Protein AF-A0A163BUA6-F1 (afdb_monomer)

Sequence (433 aa):
MSWDLNLCMDWGGKVLVPFHYFVQPRSPLSPAPSCQPFPFLNLPIDLQLIIYEHCDAPTLFHLMHTCLRTRSPAAKLFWTNDSIDYWYHCHDSGLFDFGNRDCVVVKHCLEFAQRITRIDVDLTRLEMHFGGDDEPPLFREQASTVRKAQDFWSKVEKAFPAVKRMVLAGCLPRRELPPPPGEFDQDYATIETVVNCAPSHVVVWIAFNNRRIFDRQHCALWQVSSGSEPRWQLLDENWAPTRVLPPVRKFSASPLGDLLTFTRQNLYLMLETRGLDQLKMETYARYAVDGVIRCPRLDCDATFPKRDQWEQHLQNSSHWRLGSKFGYEGEHMMELLYFKHTPETVKAAIEARKQRIDAGYRQTRKLQRRVGCGWNEEGSEQRRLFEEQYFAQLKEENFAAPGEFFMEPGSYNAWLDLLYMYFDPTHIYYAGE

Radius of gyration: 24.22 Å; Cα contacts (8 Å, |Δi|>4): 574; chains: 1; bounding box: 64×64×69 Å

Structure (mmCIF, N/CA/C/O backbone):
data_AF-A0A163BUA6-F1
#
_entry.id   AF-A0A163BUA6-F1
#
loop_
_atom_site.group_PDB
_atom_site.id
_atom_site.type_symbol
_atom_site.label_atom_id
_atom_site.label_alt_id
_atom_site.label_comp_id
_atom_site.label_asym_id
_atom_site.label_entity_id
_atom_site.label_seq_id
_atom_site.pdbx_PDB_ins_code
_atom_site.Cartn_x
_atom_site.Cartn_y
_atom_site.Cartn_z
_atom_site.occupancy
_atom_site.B_iso_or_equiv
_atom_site.auth_seq_id
_atom_site.auth_comp_id
_atom_site.auth_asym_id
_atom_site.auth_atom_id
_atom_site.pdbx_PDB_model_num
ATOM 1 N N . MET A 1 1 ? 10.572 -10.481 -12.263 1.00 56.44 1 MET A N 1
ATOM 2 C CA . MET A 1 1 ? 9.916 -9.262 -11.741 1.00 56.44 1 MET A CA 1
ATOM 3 C C . MET A 1 1 ? 9.216 -8.538 -12.888 1.00 56.44 1 MET A C 1
ATOM 5 O O . MET A 1 1 ? 9.801 -8.436 -13.961 1.00 56.44 1 MET A O 1
ATOM 9 N N . SER A 1 2 ? 7.974 -8.082 -12.694 1.00 65.38 2 SER A N 1
ATOM 10 C CA . SER A 1 2 ? 7.260 -7.270 -13.693 1.00 65.38 2 SER A CA 1
ATOM 11 C C . SER A 1 2 ? 7.936 -5.901 -13.842 1.00 65.38 2 SER A C 1
ATOM 13 O O . SER A 1 2 ? 8.162 -5.217 -12.845 1.00 65.38 2 SER A O 1
ATOM 15 N N . TRP A 1 3 ? 8.283 -5.508 -15.070 1.00 77.06 3 TRP A N 1
ATOM 16 C CA . TRP A 1 3 ? 8.847 -4.187 -15.369 1.00 77.06 3 TRP A CA 1
ATOM 17 C C . TRP A 1 3 ? 7.716 -3.165 -15.520 1.00 77.06 3 TRP A C 1
ATOM 19 O O . TRP A 1 3 ? 7.333 -2.801 -16.632 1.00 77.06 3 TRP A O 1
ATOM 29 N N . ASP A 1 4 ? 7.155 -2.736 -14.394 1.00 83.44 4 ASP A N 1
ATOM 30 C CA . ASP A 1 4 ? 6.169 -1.659 -14.356 1.00 83.44 4 ASP A CA 1
ATOM 31 C C . ASP A 1 4 ? 6.863 -0.329 -14.031 1.00 83.44 4 ASP A C 1
ATOM 33 O O . ASP A 1 4 ? 7.514 -0.179 -12.999 1.00 83.44 4 ASP A O 1
ATOM 37 N N . LEU A 1 5 ? 6.722 0.668 -14.905 1.00 80.25 5 LEU A N 1
ATOM 38 C CA . LEU A 1 5 ? 7.284 2.001 -14.670 1.00 80.25 5 LEU A CA 1
ATOM 39 C C . LEU A 1 5 ? 6.618 2.722 -13.488 1.00 80.25 5 LEU A C 1
ATOM 41 O O . LEU A 1 5 ? 7.216 3.648 -12.942 1.00 80.25 5 LEU A O 1
ATOM 45 N N . ASN A 1 6 ? 5.433 2.281 -13.059 1.00 84.75 6 ASN A N 1
ATOM 46 C CA . ASN A 1 6 ? 4.688 2.810 -11.916 1.00 84.75 6 ASN A CA 1
ATOM 47 C C . ASN A 1 6 ? 4.854 1.974 -10.633 1.00 84.75 6 ASN A C 1
ATOM 49 O O . ASN A 1 6 ? 4.127 2.169 -9.662 1.00 84.75 6 ASN A O 1
ATOM 53 N N . LEU A 1 7 ? 5.831 1.066 -10.614 1.00 87.19 7 LEU A N 1
ATOM 54 C CA . LEU A 1 7 ? 6.143 0.181 -9.495 1.00 87.19 7 LEU A CA 1
ATOM 55 C C . LEU A 1 7 ? 6.410 0.942 -8.194 1.00 87.19 7 LEU A C 1
ATOM 57 O O . LEU A 1 7 ? 7.361 1.716 -8.160 1.00 87.19 7 LEU A O 1
ATOM 61 N N . CYS A 1 8 ? 5.654 0.705 -7.124 1.00 93.25 8 CYS A N 1
ATOM 62 C CA . CYS A 1 8 ? 6.015 1.133 -5.767 1.00 93.25 8 CYS A CA 1
ATOM 63 C C . CYS A 1 8 ? 6.482 -0.068 -4.943 1.00 93.25 8 CYS A C 1
ATOM 65 O O . CYS A 1 8 ? 6.072 -1.199 -5.210 1.00 93.25 8 CYS A O 1
ATOM 67 N N . MET A 1 9 ? 7.323 0.172 -3.934 1.00 91.56 9 MET A N 1
ATOM 68 C CA . MET A 1 9 ? 7.799 -0.887 -3.040 1.00 91.56 9 MET A CA 1
ATOM 69 C C . MET A 1 9 ? 7.860 -0.461 -1.584 1.00 91.56 9 MET A C 1
ATOM 71 O O . MET A 1 9 ? 8.293 0.649 -1.279 1.00 91.56 9 MET A O 1
ATOM 75 N N . ASP A 1 10 ? 7.479 -1.365 -0.685 1.00 89.69 10 ASP A N 1
ATOM 76 C CA . ASP A 1 10 ? 7.649 -1.178 0.757 1.00 89.69 10 ASP A CA 1
ATOM 77 C C . ASP A 1 10 ? 9.091 -1.449 1.232 1.00 89.69 10 ASP A C 1
ATOM 79 O O . ASP A 1 10 ? 10.017 -1.660 0.446 1.00 89.69 10 ASP A O 1
ATOM 83 N N . TRP A 1 11 ? 9.324 -1.384 2.546 1.00 83.06 11 TRP A N 1
ATOM 84 C CA . TRP A 1 11 ? 10.633 -1.692 3.157 1.00 83.06 11 TRP A CA 1
ATOM 85 C C . TRP A 1 11 ? 11.020 -3.166 3.008 1.00 83.06 11 TRP A C 1
ATOM 87 O O . TRP A 1 11 ? 12.203 -3.511 2.946 1.00 83.06 11 TRP A O 1
ATOM 97 N N . GLY A 1 12 ? 10.010 -4.022 2.904 1.00 82.88 12 GLY A N 1
ATOM 98 C CA . GLY A 1 12 ? 10.127 -5.433 2.604 1.00 82.88 12 GLY A CA 1
ATOM 99 C C . GLY A 1 12 ? 10.311 -5.732 1.118 1.00 82.88 12 GLY A C 1
ATOM 100 O O . GLY A 1 12 ? 10.363 -6.901 0.788 1.00 82.88 12 GLY A O 1
ATOM 101 N N . GLY A 1 13 ? 10.438 -4.759 0.210 1.00 85.69 13 GLY A N 1
ATOM 102 C CA . GLY A 1 13 ? 10.537 -5.029 -1.232 1.00 85.69 13 GLY A CA 1
ATOM 103 C C . GLY A 1 13 ? 9.269 -5.637 -1.855 1.00 85.69 13 GLY A C 1
ATOM 104 O O . GLY A 1 13 ? 9.321 -6.132 -2.984 1.00 85.69 13 GLY A O 1
ATOM 105 N N . LYS A 1 14 ? 8.131 -5.614 -1.149 1.00 89.00 14 LYS A N 1
ATOM 106 C CA . LYS A 1 14 ? 6.838 -6.040 -1.687 1.00 89.00 14 LYS A CA 1
ATOM 107 C C . LYS A 1 14 ? 6.351 -5.009 -2.689 1.00 89.00 14 LYS A C 1
ATOM 109 O O . LYS A 1 14 ? 6.399 -3.804 -2.441 1.00 89.00 14 LYS A O 1
ATOM 114 N N . VAL A 1 15 ? 5.851 -5.500 -3.817 1.00 91.56 15 VAL A N 1
ATOM 115 C CA . VAL A 1 15 ? 5.275 -4.658 -4.863 1.00 91.56 15 VAL A CA 1
ATOM 116 C C . VAL A 1 15 ? 3.937 -4.107 -4.396 1.00 91.56 15 VAL A C 1
ATOM 118 O O . VAL A 1 15 ? 3.044 -4.868 -4.028 1.00 91.56 15 VAL A O 1
ATOM 121 N N . LEU A 1 16 ? 3.804 -2.786 -4.454 1.00 93.75 16 LEU A N 1
ATOM 122 C CA . LEU A 1 16 ? 2.584 -2.048 -4.167 1.00 93.75 16 LEU A CA 1
ATOM 123 C C . LEU A 1 16 ? 2.176 -1.243 -5.404 1.00 93.75 16 LEU A C 1
ATOM 125 O O . LEU A 1 16 ? 3.020 -0.695 -6.115 1.00 93.75 16 LEU A O 1
ATOM 129 N N . VAL A 1 17 ? 0.872 -1.132 -5.638 1.00 94.06 17 VAL A N 1
ATOM 130 C CA . VAL A 1 17 ? 0.296 -0.373 -6.749 1.00 94.06 17 VAL A CA 1
ATOM 131 C C . VAL A 1 17 ? -0.645 0.690 -6.185 1.00 94.06 17 VAL A C 1
ATOM 133 O O . VAL A 1 17 ? -1.724 0.359 -5.691 1.00 94.06 17 VAL A O 1
ATOM 136 N N . PRO A 1 18 ? -0.282 1.982 -6.231 1.00 94.50 18 PRO A N 1
ATOM 137 C CA . PRO A 1 18 ? -1.218 3.067 -5.965 1.00 94.50 18 PRO A CA 1
ATOM 138 C C . PRO A 1 18 ? -2.519 2.906 -6.756 1.00 94.50 18 PRO A C 1
ATOM 140 O O . PRO A 1 18 ? -2.476 2.674 -7.963 1.00 94.50 18 PRO A O 1
ATOM 143 N N . PHE A 1 19 ? -3.677 3.080 -6.107 1.00 94.88 19 PHE A N 1
ATOM 144 C CA . PHE A 1 19 ? -4.977 2.858 -6.756 1.00 94.88 19 PHE A CA 1
ATOM 145 C C . PHE A 1 19 ? -5.135 3.591 -8.094 1.00 94.88 19 PHE A C 1
ATOM 147 O O . PHE A 1 19 ? -5.695 3.041 -9.033 1.00 94.88 19 PHE A O 1
ATOM 154 N N . HIS A 1 20 ? -4.619 4.818 -8.202 1.00 93.94 20 HIS A N 1
ATOM 155 C CA . HIS A 1 20 ? -4.719 5.607 -9.429 1.00 93.94 20 HIS A CA 1
ATOM 156 C C . HIS A 1 20 ? -3.946 4.999 -10.610 1.00 93.94 20 HIS A C 1
ATOM 158 O O . HIS A 1 20 ? -4.375 5.190 -11.740 1.00 93.94 20 HIS A O 1
ATOM 164 N N . TYR A 1 21 ? -2.861 4.254 -10.364 1.00 93.19 21 TYR A N 1
ATOM 165 C CA . TYR A 1 21 ? -2.192 3.454 -11.395 1.00 93.19 21 TYR A CA 1
ATOM 166 C C . TYR A 1 21 ? -2.923 2.138 -11.641 1.00 93.19 21 TYR A C 1
ATOM 168 O O . TYR A 1 21 ? -3.034 1.718 -12.787 1.00 93.19 21 TYR A O 1
ATOM 176 N N . PHE A 1 22 ? -3.461 1.515 -10.584 1.00 93.81 22 PHE A N 1
ATOM 177 C CA . PHE A 1 22 ? -4.228 0.275 -10.702 1.00 93.81 22 PHE A CA 1
ATOM 178 C C . PHE A 1 22 ? -5.418 0.440 -11.644 1.00 93.81 22 PHE A C 1
ATOM 180 O O . PHE A 1 22 ? -5.624 -0.409 -12.498 1.00 93.81 22 PHE A O 1
ATOM 187 N N . VAL A 1 23 ? -6.167 1.538 -11.526 1.00 94.25 23 VAL A N 1
ATOM 188 C CA . VAL A 1 23 ? -7.328 1.797 -12.387 1.00 94.25 23 VAL A CA 1
ATOM 189 C C . VAL A 1 23 ? -6.985 2.520 -13.682 1.00 94.25 23 VAL A C 1
ATOM 191 O O . VAL A 1 23 ? -7.889 2.756 -14.469 1.00 94.25 23 VAL A O 1
ATOM 194 N N . GLN A 1 24 ? -5.727 2.898 -13.926 1.00 92.88 24 GLN A N 1
ATOM 195 C CA . GLN A 1 24 ? -5.375 3.624 -15.143 1.00 92.88 24 GLN A CA 1
ATOM 196 C C . GLN A 1 24 ? -5.570 2.717 -16.370 1.00 92.88 24 GLN A C 1
ATOM 198 O O . GLN A 1 24 ? -5.082 1.582 -16.365 1.00 92.88 24 GLN A O 1
ATOM 203 N N . PRO A 1 25 ? -6.217 3.191 -17.455 1.00 86.38 25 PRO A N 1
ATOM 204 C CA . PRO A 1 25 ? -6.311 2.414 -18.679 1.00 86.38 25 PRO A CA 1
ATOM 205 C C . PRO A 1 25 ? -4.902 2.130 -19.181 1.00 86.38 25 PRO A C 1
ATOM 207 O O . PRO A 1 25 ? -4.079 3.045 -19.298 1.00 86.38 25 PRO A O 1
ATOM 210 N N . ARG A 1 26 ? -4.613 0.868 -19.494 1.00 82.88 26 ARG A N 1
ATOM 211 C CA . ARG A 1 26 ? -3.349 0.527 -20.143 1.00 82.88 26 ARG A CA 1
ATOM 212 C C . ARG A 1 26 ? -3.321 1.240 -21.488 1.00 82.88 26 ARG A C 1
ATOM 214 O O . ARG A 1 26 ? -4.203 1.011 -22.315 1.00 82.88 26 ARG A O 1
ATOM 221 N N . SER A 1 27 ? -2.325 2.104 -21.698 1.00 77.94 27 SER A N 1
ATOM 222 C CA . SER A 1 27 ? -2.117 2.700 -23.016 1.00 77.94 27 SER A CA 1
ATOM 223 C C . SER A 1 27 ? -2.009 1.565 -24.029 1.00 77.94 27 SER A C 1
ATOM 225 O O . SER A 1 27 ? -1.155 0.688 -23.850 1.00 77.94 27 SER A O 1
ATOM 227 N N . PRO A 1 28 ? -2.862 1.538 -25.065 1.00 73.50 28 PRO A N 1
ATOM 228 C CA . PRO A 1 28 ? -2.738 0.527 -26.092 1.00 73.50 28 PRO A CA 1
ATOM 229 C C . PRO A 1 28 ? -1.346 0.669 -26.715 1.00 73.50 28 PRO A C 1
ATOM 231 O O . PRO A 1 28 ? -0.932 1.760 -27.104 1.00 73.50 28 PRO A O 1
ATOM 234 N N . LEU A 1 29 ? -0.603 -0.440 -26.777 1.00 71.44 29 LEU A N 1
ATOM 235 C CA . LEU A 1 29 ? 0.760 -0.487 -27.328 1.00 71.44 29 LEU A CA 1
ATOM 236 C C . LEU A 1 29 ? 0.807 -0.139 -28.825 1.00 71.44 29 LEU A C 1
ATOM 238 O O . LEU A 1 29 ? 1.878 -0.006 -29.408 1.00 71.44 29 LEU A O 1
ATOM 242 N N . SER A 1 30 ? -0.352 -0.010 -29.463 1.00 72.06 30 SER A N 1
ATOM 243 C CA . SER A 1 30 ? -0.495 0.393 -30.851 1.00 72.06 30 SER A CA 1
ATOM 244 C C . SER A 1 30 ? -1.575 1.464 -30.951 1.00 72.06 30 SER A C 1
ATOM 246 O O . SER A 1 30 ? -2.571 1.371 -30.228 1.00 72.06 30 SER A O 1
ATOM 248 N N . PRO A 1 31 ? -1.410 2.471 -31.829 1.00 73.81 31 PRO A N 1
ATOM 249 C CA . PRO A 1 31 ? -2.489 3.394 -32.139 1.00 73.81 31 PRO A CA 1
ATOM 250 C C . PRO A 1 31 ? -3.683 2.554 -32.579 1.00 73.81 31 PRO A C 1
ATOM 252 O O . PRO A 1 31 ? -3.607 1.836 -33.579 1.00 73.81 31 PRO A O 1
ATOM 255 N N . ALA A 1 32 ? -4.748 2.568 -31.777 1.00 67.75 32 ALA A N 1
ATOM 256 C CA . ALA A 1 32 ? -5.956 1.855 -32.139 1.00 67.75 32 ALA A CA 1
ATOM 257 C C . ALA A 1 32 ? -6.395 2.383 -33.516 1.00 67.75 32 ALA A C 1
ATOM 259 O O . ALA A 1 32 ? -6.375 3.605 -33.720 1.00 67.75 32 ALA A O 1
ATOM 260 N N . PRO A 1 33 ? -6.759 1.507 -34.472 1.00 73.62 33 PRO A N 1
ATOM 261 C CA . PRO A 1 33 ? -7.412 1.968 -35.690 1.00 73.62 33 PRO A CA 1
ATOM 262 C C . PRO A 1 33 ? -8.594 2.852 -35.286 1.00 73.62 33 PRO A C 1
ATOM 264 O O . PRO A 1 33 ? -9.163 2.647 -34.214 1.00 73.62 33 PRO A O 1
ATOM 267 N N . SER A 1 34 ? -8.936 3.855 -36.099 1.00 74.56 34 SER A N 1
ATOM 268 C CA . SER A 1 34 ? -10.043 4.774 -35.817 1.00 74.56 34 SER A CA 1
ATOM 269 C C . SER A 1 34 ? -11.365 3.998 -35.751 1.00 74.56 34 SER A C 1
ATOM 271 O O . SER A 1 34 ? -12.098 3.894 -36.735 1.00 74.56 34 SER A O 1
ATOM 273 N N . CYS A 1 35 ? -11.649 3.386 -34.607 1.00 67.06 35 CYS A N 1
ATOM 274 C CA . CYS A 1 35 ? -12.874 2.657 -34.375 1.00 67.06 35 CYS A CA 1
ATOM 275 C C . CYS A 1 35 ? -13.984 3.688 -34.261 1.00 67.06 35 CYS A C 1
ATOM 277 O O . CYS A 1 35 ? -13.905 4.624 -33.461 1.00 67.06 35 CYS A O 1
ATOM 279 N N . GLN A 1 36 ? -15.020 3.518 -35.077 1.00 78.44 36 GLN A N 1
ATOM 280 C CA . GLN A 1 36 ? -16.241 4.280 -34.886 1.00 78.44 36 GLN A CA 1
ATOM 281 C C . GLN A 1 36 ? -16.789 4.014 -33.477 1.00 78.44 36 GLN A C 1
ATOM 283 O O . GLN A 1 36 ? -16.641 2.897 -32.969 1.00 78.44 36 GLN A O 1
ATOM 288 N N . PRO A 1 37 ? -17.397 5.022 -32.827 1.00 78.62 37 PRO A N 1
ATOM 289 C CA . PRO A 1 37 ? -17.949 4.858 -31.492 1.00 78.62 37 PRO A CA 1
ATOM 290 C C . PRO A 1 37 ? -18.969 3.716 -31.496 1.00 78.62 37 PRO A C 1
ATOM 292 O O . PRO A 1 37 ? -19.992 3.776 -32.176 1.00 78.62 37 PRO A O 1
ATOM 295 N N . PHE A 1 38 ? -18.676 2.658 -30.741 1.00 81.81 38 PHE A N 1
ATOM 296 C CA . PHE A 1 38 ? -19.590 1.538 -30.573 1.00 81.81 38 PHE A CA 1
ATOM 297 C C . PHE A 1 38 ? -20.763 1.986 -29.686 1.00 81.81 38 PHE A C 1
ATOM 299 O O . PHE A 1 38 ? -20.520 2.442 -28.563 1.00 81.81 38 PHE A O 1
ATOM 306 N N . PRO A 1 39 ? -22.030 1.880 -30.134 1.00 89.62 39 PRO A N 1
ATOM 307 C CA . PRO A 1 39 ? -23.187 2.370 -29.389 1.00 89.62 39 PRO A CA 1
ATOM 308 C C . PRO A 1 39 ? -23.565 1.406 -28.253 1.00 89.62 39 PRO A C 1
ATOM 310 O O . PRO A 1 39 ? -24.668 0.869 -28.210 1.00 89.62 39 PRO A O 1
ATOM 313 N N . PHE A 1 40 ? -22.645 1.192 -27.310 1.00 90.88 40 PHE A N 1
ATOM 314 C CA . PHE A 1 40 ? -22.764 0.234 -26.210 1.00 90.88 40 PHE A CA 1
ATOM 315 C C . PHE A 1 40 ? -24.075 0.391 -25.424 1.00 90.88 40 PHE A C 1
ATOM 317 O O . PHE A 1 40 ? -24.755 -0.587 -25.125 1.00 90.88 40 PHE A O 1
ATOM 324 N N . LEU A 1 41 ? -24.485 1.634 -25.153 1.00 93.38 41 LEU A N 1
ATOM 325 C CA . LEU A 1 41 ? -25.717 1.918 -24.411 1.00 93.38 41 LEU A CA 1
ATOM 326 C C . LEU A 1 41 ? -27.000 1.571 -25.190 1.00 93.38 41 LEU A C 1
ATOM 328 O O . LEU A 1 41 ? -28.064 1.487 -24.577 1.00 93.38 41 LEU A O 1
ATOM 332 N N . ASN A 1 42 ? -26.928 1.335 -26.500 1.00 95.19 42 ASN A N 1
ATOM 333 C CA . ASN A 1 42 ? -28.078 0.908 -27.303 1.00 95.19 42 ASN A CA 1
ATOM 334 C C . ASN A 1 42 ? -28.268 -0.614 -27.295 1.00 95.19 42 ASN A C 1
ATOM 336 O O . ASN A 1 42 ? -29.278 -1.102 -27.798 1.00 95.19 42 ASN A O 1
ATOM 340 N N . LEU A 1 43 ? -27.333 -1.369 -26.712 1.00 95.50 43 LEU A N 1
ATOM 341 C CA . LEU A 1 43 ? -27.504 -2.804 -26.522 1.00 95.50 43 LEU A CA 1
ATOM 342 C C . LEU A 1 43 ? -28.610 -3.096 -25.489 1.00 95.50 43 LEU A C 1
ATOM 344 O O . LEU A 1 43 ? -28.776 -2.320 -24.540 1.00 95.50 43 LEU A O 1
ATOM 348 N N . PRO A 1 44 ? -29.327 -4.228 -25.613 1.00 96.44 44 PRO A N 1
ATOM 349 C CA . PRO A 1 44 ? -30.133 -4.787 -24.531 1.00 96.44 44 PRO A CA 1
ATOM 350 C C . PRO A 1 44 ? -29.338 -4.903 -23.227 1.00 96.44 44 PRO A C 1
ATOM 352 O O . PRO A 1 44 ? -28.132 -5.161 -23.252 1.00 96.44 44 PRO A O 1
ATOM 355 N N . ILE A 1 45 ? -30.010 -4.723 -22.086 1.00 94.50 45 ILE A N 1
ATOM 356 C CA . ILE A 1 45 ? -29.353 -4.718 -20.770 1.00 94.50 45 ILE A CA 1
ATOM 357 C C . ILE A 1 45 ? -28.590 -6.020 -20.499 1.00 94.50 45 ILE A C 1
ATOM 359 O O . ILE A 1 45 ? -27.479 -5.962 -19.985 1.00 94.50 45 ILE A O 1
ATOM 363 N N . ASP A 1 46 ? -29.118 -7.161 -20.939 1.00 96.69 46 ASP A N 1
ATOM 364 C CA . ASP A 1 46 ? -28.483 -8.468 -20.744 1.00 96.69 46 ASP A CA 1
ATOM 365 C C . ASP A 1 46 ? -27.131 -8.557 -21.464 1.00 96.69 46 ASP A C 1
ATOM 367 O O . ASP A 1 46 ? -26.148 -9.021 -20.892 1.00 96.69 46 ASP A O 1
ATOM 371 N N . LEU A 1 47 ? -27.038 -8.015 -22.685 1.00 96.75 47 LEU A N 1
ATOM 372 C CA . LEU A 1 47 ? -25.769 -7.955 -23.417 1.00 96.75 47 LEU A CA 1
ATOM 373 C C . LEU A 1 47 ? -24.775 -6.999 -22.750 1.00 96.75 47 LEU A C 1
ATOM 375 O O . LEU A 1 47 ? -23.578 -7.270 -22.744 1.00 96.75 47 LEU A O 1
ATOM 379 N N . GLN A 1 48 ? -25.251 -5.895 -22.165 1.00 95.75 48 GLN A N 1
ATOM 380 C CA . GLN A 1 48 ? -24.385 -4.986 -21.405 1.00 95.75 48 GLN A CA 1
ATOM 381 C C . GLN A 1 48 ? -23.813 -5.669 -20.160 1.00 95.75 48 GLN A C 1
ATOM 383 O O . GLN A 1 48 ? -22.631 -5.499 -19.875 1.00 95.75 48 GLN A O 1
ATOM 388 N N . LEU A 1 49 ? -24.630 -6.448 -19.442 1.00 94.75 49 LEU A N 1
ATOM 389 C CA . LEU A 1 49 ? -24.199 -7.191 -18.256 1.00 94.75 49 LEU A CA 1
ATOM 390 C C . LEU A 1 49 ? -23.152 -8.252 -18.604 1.00 94.75 49 LEU A C 1
ATOM 392 O O . LEU A 1 49 ? -22.110 -8.275 -17.956 1.00 94.75 49 LEU A O 1
ATOM 396 N N . ILE A 1 50 ? -23.365 -9.029 -19.674 1.00 96.12 50 ILE A N 1
ATOM 397 C CA . ILE A 1 50 ? -22.374 -10.001 -20.169 1.00 96.12 50 ILE A CA 1
ATOM 398 C C . ILE A 1 50 ? -21.047 -9.299 -20.495 1.00 96.12 50 ILE A C 1
ATOM 400 O O . ILE A 1 50 ? -19.978 -9.775 -20.127 1.00 96.12 50 ILE A O 1
ATOM 404 N N . ILE A 1 51 ? -21.090 -8.132 -21.148 1.00 95.38 51 ILE A N 1
ATOM 405 C CA . ILE A 1 51 ? -19.869 -7.368 -21.448 1.00 95.38 51 ILE A CA 1
ATOM 406 C C . ILE A 1 51 ? -19.163 -6.924 -20.161 1.00 95.38 51 ILE A C 1
ATOM 408 O O . ILE A 1 51 ? -17.938 -7.023 -20.076 1.00 95.38 51 ILE A O 1
ATOM 412 N N . TYR A 1 52 ? -19.904 -6.450 -19.157 1.00 95.56 52 TYR A N 1
ATOM 413 C CA . TYR A 1 52 ? -19.306 -6.049 -17.886 1.00 95.56 52 TYR A CA 1
ATOM 414 C C . TYR A 1 52 ? -18.671 -7.221 -17.132 1.00 95.56 52 TYR A C 1
ATOM 416 O O . TYR A 1 52 ? -17.616 -7.037 -16.535 1.00 95.56 52 TYR A O 1
ATOM 424 N N . GLU A 1 53 ? -19.263 -8.416 -17.167 1.00 94.75 53 GLU A N 1
ATOM 425 C CA . GLU A 1 53 ? -18.697 -9.622 -16.538 1.00 94.75 53 GLU A CA 1
ATOM 426 C C . GLU A 1 53 ? -17.328 -10.009 -17.119 1.00 94.75 53 GLU A C 1
ATOM 428 O O . GLU A 1 53 ? -16.519 -10.637 -16.438 1.00 94.75 53 GLU A O 1
ATOM 433 N N . HIS A 1 54 ? -17.037 -9.580 -18.350 1.00 94.00 54 HIS A N 1
ATOM 434 C CA . HIS A 1 54 ? -15.750 -9.776 -19.015 1.00 94.00 54 HIS A CA 1
ATOM 435 C C . HIS A 1 54 ? -14.807 -8.565 -18.935 1.00 94.00 54 HIS A C 1
ATOM 437 O O . HIS A 1 54 ? -13.697 -8.617 -19.466 1.00 94.00 54 HIS A O 1
ATOM 443 N N . CYS A 1 55 ? -15.218 -7.469 -18.294 1.00 93.44 55 CYS A N 1
ATOM 444 C CA . CYS A 1 55 ? -14.358 -6.308 -18.087 1.00 93.44 55 CYS A CA 1
ATOM 445 C C . CYS A 1 55 ? -13.391 -6.532 -16.918 1.00 93.44 55 CYS A C 1
ATOM 447 O O . CYS A 1 55 ? -13.752 -7.074 -15.875 1.00 93.44 55 CYS A O 1
ATOM 449 N N . ASP A 1 56 ? -12.158 -6.050 -17.071 1.00 92.56 56 ASP A N 1
ATOM 450 C CA . ASP A 1 56 ? -11.204 -5.998 -15.968 1.00 92.56 56 ASP A CA 1
ATOM 451 C C . ASP A 1 56 ? -11.587 -4.911 -14.942 1.00 92.56 56 ASP A C 1
ATOM 453 O O . ASP A 1 56 ? -12.427 -4.038 -15.188 1.00 92.56 56 ASP A O 1
ATOM 457 N N . ALA A 1 57 ? -10.976 -4.963 -13.755 1.00 93.19 57 ALA A N 1
ATOM 458 C CA . ALA A 1 57 ? -11.254 -4.000 -12.689 1.00 93.19 57 ALA A CA 1
ATOM 459 C C . ALA A 1 57 ? -11.032 -2.525 -13.111 1.00 93.19 57 ALA A C 1
ATOM 461 O O . ALA A 1 57 ? -11.896 -1.702 -12.794 1.00 93.19 57 ALA A O 1
ATOM 462 N N . PRO A 1 58 ? -9.961 -2.160 -13.851 1.00 93.88 58 PRO A N 1
ATOM 463 C CA . PRO A 1 58 ? -9.798 -0.808 -14.391 1.00 93.88 58 PRO A CA 1
ATOM 464 C C . PRO A 1 58 ? -10.973 -0.378 -15.277 1.00 93.88 58 PRO A C 1
ATOM 466 O O . PRO A 1 58 ? -11.552 0.690 -15.067 1.00 93.88 58 PRO A O 1
ATOM 469 N N . THR A 1 59 ? -11.384 -1.222 -16.228 1.00 93.88 59 THR A N 1
ATOM 470 C CA . THR A 1 59 ? -12.495 -0.914 -17.138 1.00 93.88 59 THR A CA 1
ATOM 471 C C . THR A 1 59 ? -13.805 -0.759 -16.370 1.00 93.88 59 THR A C 1
ATOM 473 O O . THR A 1 59 ? -14.528 0.216 -16.585 1.00 93.88 59 THR A O 1
ATOM 476 N N . LEU A 1 60 ? -14.091 -1.649 -15.414 1.00 95.38 60 LEU A N 1
ATOM 477 C CA . LEU A 1 60 ? -15.266 -1.544 -14.541 1.00 95.38 60 LEU A CA 1
ATOM 478 C C . LEU A 1 60 ? -15.260 -0.254 -13.712 1.00 95.38 60 LEU A C 1
ATOM 480 O O . LEU A 1 60 ? -16.293 0.413 -13.602 1.00 95.38 60 LEU A O 1
ATOM 484 N N . PHE A 1 61 ? -14.104 0.143 -13.175 1.00 95.50 61 PHE A N 1
ATOM 485 C CA . PHE A 1 61 ? -13.964 1.406 -12.455 1.00 95.50 61 PHE A CA 1
ATOM 486 C C . PHE A 1 61 ? -14.285 2.603 -13.361 1.00 95.50 61 PHE A C 1
ATOM 488 O O . PHE A 1 61 ? -15.077 3.471 -12.992 1.00 95.50 61 PHE A O 1
ATOM 495 N N . HIS A 1 62 ? -13.759 2.633 -14.584 1.00 95.06 62 HIS A N 1
ATOM 496 C CA . HIS A 1 62 ? -14.075 3.694 -15.542 1.00 95.06 62 HIS A CA 1
ATOM 497 C C . HIS A 1 62 ? -15.552 3.720 -15.940 1.00 95.06 62 HIS A C 1
ATOM 499 O O . HIS A 1 62 ? -16.171 4.790 -15.965 1.00 95.06 62 HIS A O 1
ATOM 505 N N . LEU A 1 63 ? -16.157 2.557 -16.180 1.00 94.50 63 LEU A N 1
ATOM 506 C CA . LEU A 1 63 ? -17.582 2.449 -16.485 1.00 94.50 63 LEU A CA 1
ATOM 507 C C . LEU A 1 63 ? -18.440 2.965 -15.327 1.00 94.50 63 LEU A C 1
ATOM 509 O O . LEU A 1 63 ? -19.421 3.670 -15.569 1.00 94.50 63 LEU A O 1
ATOM 513 N N . MET A 1 64 ? -18.037 2.716 -14.078 1.00 95.31 64 MET A N 1
ATOM 514 C CA . MET A 1 64 ? -18.714 3.246 -12.892 1.00 95.31 64 MET A CA 1
ATOM 515 C C . MET A 1 64 ? -18.761 4.789 -12.874 1.00 95.31 64 MET A C 1
ATOM 517 O O . MET A 1 64 ? -19.719 5.387 -12.370 1.00 95.31 64 MET A O 1
ATOM 521 N N . HIS A 1 65 ? -17.755 5.436 -13.463 1.00 94.25 65 HIS A N 1
ATOM 522 C CA . HIS A 1 65 ? -17.614 6.891 -13.512 1.00 94.25 65 HIS A CA 1
ATOM 523 C C . HIS A 1 65 ? -18.086 7.535 -14.825 1.00 94.25 65 HIS A C 1
ATOM 525 O O . HIS A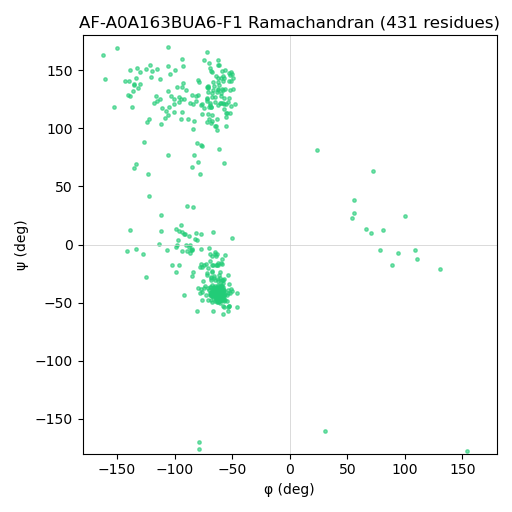 1 65 ? -18.085 8.759 -14.920 1.00 94.25 65 HIS A O 1
ATOM 531 N N . THR A 1 66 ? -18.536 6.752 -15.812 1.00 92.69 66 THR A N 1
ATOM 532 C CA . THR A 1 66 ? -18.904 7.278 -17.138 1.00 92.69 66 THR A CA 1
ATOM 533 C C . THR A 1 66 ? -20.304 7.900 -17.168 1.00 92.69 66 THR A C 1
ATOM 535 O O . THR A 1 66 ? -20.453 9.068 -17.521 1.00 92.69 66 THR A O 1
ATOM 538 N N . CYS A 1 67 ? -21.357 7.159 -16.801 1.00 92.94 67 CYS A N 1
ATOM 539 C CA . CYS A 1 67 ? -22.721 7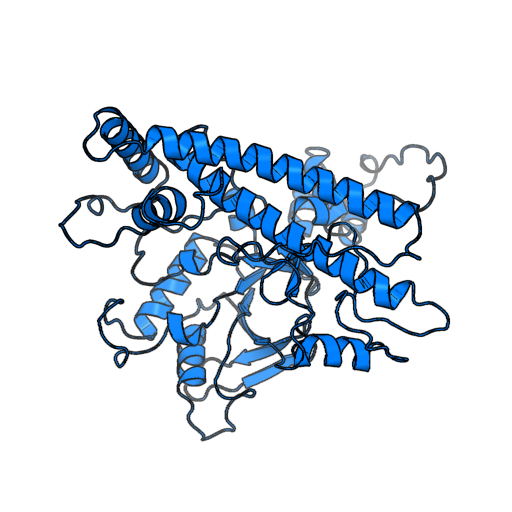.697 -16.745 1.00 92.94 67 CYS A CA 1
ATOM 540 C C . CYS A 1 67 ? -23.574 7.004 -15.670 1.00 92.94 67 CYS A C 1
ATOM 542 O O . CYS A 1 67 ? -23.193 5.981 -15.104 1.00 92.94 67 CYS A O 1
ATOM 544 N N . LEU A 1 68 ? -24.755 7.561 -15.373 1.00 94.25 68 LEU A N 1
ATOM 545 C CA . LEU A 1 68 ? -25.661 7.007 -14.356 1.00 94.25 68 LEU A CA 1
ATOM 546 C C . LEU A 1 68 ? -26.101 5.569 -14.670 1.00 94.25 68 LEU A C 1
ATOM 548 O O . LEU A 1 68 ? -26.213 4.755 -13.756 1.00 94.25 68 LEU A O 1
ATOM 552 N N . ARG A 1 69 ? -26.314 5.249 -15.954 1.00 94.56 69 ARG A N 1
ATOM 553 C CA . ARG A 1 69 ? -26.800 3.936 -16.404 1.00 94.56 69 ARG A CA 1
ATOM 554 C C . ARG A 1 69 ? -25.767 2.823 -16.217 1.00 94.56 69 ARG A C 1
ATOM 556 O O . ARG A 1 69 ? -26.141 1.707 -15.875 1.00 94.56 69 ARG A O 1
ATOM 563 N N . THR A 1 70 ? -24.482 3.114 -16.412 1.00 95.31 70 THR A N 1
ATOM 564 C CA . THR A 1 70 ? -23.394 2.137 -16.228 1.00 95.31 70 THR A CA 1
ATOM 565 C C . THR A 1 70 ? -22.945 2.026 -14.773 1.00 95.31 70 THR A C 1
ATOM 567 O O . THR A 1 70 ? -22.423 0.988 -14.372 1.00 95.31 70 THR A O 1
ATOM 570 N N . ARG A 1 71 ? -23.183 3.068 -13.961 1.00 95.75 71 ARG A N 1
ATOM 571 C CA . ARG A 1 71 ? -22.666 3.183 -12.593 1.00 95.75 71 ARG A CA 1
ATOM 572 C C . ARG A 1 71 ? -22.995 1.995 -11.703 1.00 95.75 71 ARG A C 1
ATOM 574 O O . ARG A 1 71 ? -22.087 1.405 -11.132 1.00 95.75 71 ARG A O 1
ATOM 581 N N . SER A 1 72 ? -24.277 1.678 -11.542 1.00 96.19 72 SER A N 1
ATOM 582 C CA . SER A 1 72 ? -24.707 0.654 -10.581 1.00 96.19 72 SER A CA 1
ATOM 583 C C . SER A 1 72 ? -24.267 -0.764 -10.985 1.00 96.19 72 SER A C 1
ATOM 585 O O . SER A 1 72 ? -23.655 -1.428 -10.144 1.00 96.19 72 SER A O 1
ATOM 587 N N . PRO A 1 73 ? -24.466 -1.217 -12.241 1.00 95.88 73 PRO A N 1
ATOM 588 C CA . PRO A 1 73 ? -23.994 -2.536 -12.665 1.00 95.88 73 PRO A CA 1
ATOM 589 C C . PRO A 1 73 ? -22.471 -2.690 -12.584 1.00 95.88 73 PRO A C 1
ATOM 591 O O . PRO A 1 73 ? -21.987 -3.676 -12.029 1.00 95.88 73 PRO A O 1
ATOM 594 N N . ALA A 1 74 ? -21.715 -1.696 -13.067 1.00 96.12 74 ALA A N 1
ATOM 595 C CA . ALA A 1 74 ? -20.256 -1.745 -13.047 1.00 96.12 74 ALA A CA 1
ATOM 596 C C . ALA A 1 74 ? -19.703 -1.697 -11.617 1.00 96.12 74 ALA A C 1
ATOM 598 O O . ALA A 1 74 ? -18.789 -2.448 -11.292 1.00 96.12 74 ALA A O 1
ATOM 599 N N . ALA A 1 75 ? -20.292 -0.875 -10.736 1.00 95.62 75 ALA A N 1
ATOM 600 C CA . ALA A 1 75 ? -19.923 -0.843 -9.324 1.00 95.62 75 ALA A CA 1
ATOM 601 C C . ALA A 1 75 ? -20.140 -2.206 -8.664 1.00 95.62 75 ALA A C 1
ATOM 603 O O . ALA A 1 75 ? -19.246 -2.691 -7.977 1.00 95.62 75 ALA A O 1
ATOM 604 N N . LYS A 1 76 ? -21.306 -2.833 -8.880 1.00 95.50 76 LYS A N 1
ATOM 605 C CA . LYS A 1 76 ? -21.603 -4.157 -8.323 1.00 95.50 76 LYS A CA 1
ATOM 606 C C . LYS A 1 76 ? -20.499 -5.142 -8.701 1.00 95.50 76 LYS A C 1
ATOM 608 O O . LYS A 1 76 ? -19.885 -5.702 -7.805 1.00 95.50 76 LYS A O 1
ATOM 613 N N . LEU A 1 77 ? -20.195 -5.263 -9.993 1.00 94.94 77 LEU A N 1
ATOM 614 C CA . LEU A 1 77 ? -19.173 -6.185 -10.490 1.00 94.94 77 LEU A CA 1
ATOM 615 C C . LEU A 1 77 ? -17.762 -5.834 -10.009 1.00 94.94 77 LEU A C 1
ATOM 617 O O . LEU A 1 77 ? -17.028 -6.735 -9.624 1.00 94.94 77 LEU A O 1
ATOM 621 N N . PHE A 1 78 ? -17.392 -4.552 -9.950 1.00 95.00 78 PHE A N 1
ATOM 622 C CA . PHE A 1 78 ? -16.089 -4.117 -9.436 1.00 95.00 78 PHE A CA 1
ATOM 623 C C . PHE A 1 78 ? -15.857 -4.569 -7.985 1.00 95.00 78 PHE A C 1
ATOM 625 O O . PHE A 1 78 ? -14.780 -5.058 -7.653 1.00 95.00 78 PHE A O 1
ATOM 632 N N . TRP A 1 79 ? -16.873 -4.431 -7.126 1.00 93.75 79 TRP A N 1
ATOM 633 C CA . TRP A 1 79 ? -16.771 -4.758 -5.698 1.00 93.75 79 TRP A CA 1
ATOM 634 C C . TRP A 1 79 ? -17.018 -6.237 -5.382 1.00 93.75 79 TRP A C 1
ATOM 636 O O . TRP A 1 79 ? -16.497 -6.741 -4.386 1.00 93.75 79 TRP A O 1
ATOM 646 N N . THR A 1 80 ? -17.799 -6.942 -6.207 1.00 91.19 80 THR A N 1
ATOM 647 C CA . THR A 1 80 ? -18.035 -8.389 -6.064 1.00 91.19 80 THR A CA 1
ATOM 648 C C . THR A 1 80 ? -17.032 -9.238 -6.833 1.00 91.19 80 THR A C 1
ATOM 650 O O . THR A 1 80 ? -17.157 -10.458 -6.808 1.00 91.19 80 THR A O 1
ATOM 653 N N . ASN A 1 81 ? -16.076 -8.632 -7.544 1.00 85.56 81 ASN A N 1
ATOM 654 C CA . ASN A 1 81 ? -15.059 -9.391 -8.254 1.00 85.56 81 ASN A CA 1
ATOM 655 C C . ASN A 1 81 ? -14.215 -10.177 -7.241 1.00 85.56 81 ASN A C 1
ATOM 657 O O . ASN A 1 81 ? -13.417 -9.609 -6.490 1.00 85.56 81 ASN A O 1
ATOM 661 N N . ASP A 1 82 ? -14.415 -11.492 -7.233 1.00 78.25 82 ASP A N 1
ATOM 662 C CA . ASP A 1 82 ? -13.724 -12.448 -6.373 1.00 78.25 82 ASP A CA 1
ATOM 663 C C . ASP A 1 82 ? -12.403 -12.954 -6.986 1.00 78.25 82 ASP A C 1
ATOM 665 O O . ASP A 1 82 ? -11.782 -13.849 -6.415 1.00 78.25 82 ASP A O 1
ATOM 669 N N . SER A 1 83 ? -11.938 -12.388 -8.113 1.00 78.19 83 SER A N 1
ATOM 670 C CA . SER A 1 83 ? -10.620 -12.709 -8.692 1.00 78.19 83 SER A CA 1
ATOM 671 C C . SER A 1 83 ? -9.533 -12.580 -7.629 1.00 78.19 83 SER A C 1
ATOM 673 O O . SER A 1 83 ? -9.313 -11.500 -7.084 1.00 78.19 83 SER A O 1
ATOM 675 N N . ILE A 1 84 ? -8.832 -13.680 -7.353 1.00 71.19 84 ILE A N 1
ATOM 676 C CA . ILE A 1 84 ? -7.820 -13.822 -6.293 1.00 71.19 84 ILE A CA 1
ATOM 677 C C . ILE A 1 84 ? -6.588 -12.917 -6.521 1.00 71.19 84 ILE A C 1
ATOM 679 O O . ILE A 1 84 ? -5.794 -12.710 -5.603 1.00 71.19 84 ILE A O 1
ATOM 683 N N . ASP A 1 85 ? -6.473 -12.298 -7.696 1.00 87.44 85 ASP A N 1
ATOM 684 C CA . ASP A 1 85 ? -5.237 -11.695 -8.201 1.00 87.44 85 ASP A CA 1
ATOM 685 C C . ASP A 1 85 ? -4.839 -10.373 -7.527 1.00 87.44 85 ASP A C 1
ATOM 687 O O . ASP A 1 85 ? -3.682 -9.954 -7.635 1.00 87.44 85 ASP A O 1
ATOM 691 N N . TYR A 1 86 ? -5.763 -9.700 -6.827 1.00 92.81 86 TYR A N 1
ATOM 692 C CA . TYR A 1 86 ? -5.464 -8.448 -6.128 1.00 92.81 86 TYR A CA 1
ATOM 693 C C . TYR A 1 86 ? -6.093 -8.319 -4.740 1.00 92.81 86 TYR A C 1
ATOM 695 O O . TYR A 1 86 ? -7.169 -8.844 -4.454 1.00 92.81 86 TYR A O 1
ATOM 703 N N . TRP A 1 87 ? -5.394 -7.577 -3.883 1.00 95.69 87 TRP A N 1
ATOM 704 C CA . TRP A 1 87 ? -5.734 -7.324 -2.486 1.00 95.69 87 TRP A CA 1
ATOM 705 C C . TRP A 1 87 ? -5.539 -5.850 -2.164 1.00 95.69 87 TRP A C 1
ATOM 707 O O . TRP A 1 87 ? -4.545 -5.253 -2.580 1.00 95.69 87 TRP A O 1
ATOM 717 N N . TYR A 1 88 ? -6.464 -5.250 -1.415 1.00 95.75 88 TYR A N 1
ATOM 718 C CA . TYR A 1 88 ? -6.255 -3.893 -0.922 1.00 95.75 88 TYR A CA 1
ATOM 719 C C . TYR A 1 88 ? -5.297 -3.926 0.259 1.00 95.75 88 TYR A C 1
ATOM 721 O O . TYR A 1 88 ? -5.572 -4.580 1.257 1.00 95.75 88 TYR A O 1
ATOM 729 N N . HIS A 1 89 ? -4.171 -3.237 0.138 1.00 94.69 89 HIS A N 1
ATOM 730 C CA . HIS A 1 89 ? -3.111 -3.277 1.133 1.00 94.69 89 HIS A CA 1
ATOM 731 C C . HIS A 1 89 ? -3.236 -2.121 2.127 1.00 94.69 89 HIS A C 1
ATOM 733 O O . HIS A 1 89 ? -3.257 -0.950 1.736 1.00 94.69 89 HIS A O 1
ATOM 739 N N . CYS A 1 90 ? -3.284 -2.455 3.414 1.00 92.06 90 CYS A N 1
ATOM 740 C CA . CYS A 1 90 ? -3.265 -1.513 4.521 1.00 92.06 90 CYS A CA 1
ATOM 741 C C . CYS A 1 90 ? -1.914 -1.603 5.239 1.00 92.06 90 CYS A C 1
ATOM 743 O O . CYS A 1 90 ? -1.617 -2.580 5.921 1.00 92.06 90 CYS A O 1
ATOM 745 N N . HIS A 1 91 ? -1.105 -0.558 5.070 1.00 82.31 91 HIS A N 1
ATOM 746 C CA . HIS A 1 91 ? 0.211 -0.410 5.704 1.00 82.31 91 HIS A CA 1
ATOM 747 C C . HIS A 1 91 ? 0.108 0.189 7.124 1.00 82.31 91 HIS A C 1
ATOM 749 O O . HIS A 1 91 ? 1.107 0.388 7.808 1.00 82.31 91 HIS A O 1
ATOM 755 N N . ASP A 1 92 ? -1.084 0.579 7.571 1.00 70.81 92 ASP A N 1
ATOM 756 C CA . ASP A 1 92 ? -1.241 1.336 8.812 1.00 70.81 92 ASP A CA 1
ATOM 757 C C . ASP A 1 92 ? -1.303 0.397 10.021 1.00 70.81 92 ASP A C 1
ATOM 759 O O . ASP A 1 92 ? -2.342 0.280 10.655 1.00 70.81 92 ASP A O 1
ATOM 763 N N . SER A 1 93 ? -0.210 -0.307 10.336 1.00 63.34 93 SER A N 1
ATOM 764 C CA . SER A 1 93 ? -0.155 -1.186 11.517 1.00 63.34 93 SER A CA 1
ATOM 765 C C . SER A 1 93 ? -0.541 -0.434 12.797 1.00 63.34 93 SER A C 1
ATOM 767 O O . SER A 1 93 ? -1.329 -0.938 13.592 1.00 63.34 93 SER A O 1
ATOM 769 N N . GLY A 1 94 ? -0.108 0.828 12.912 1.00 63.25 94 GLY A N 1
ATOM 770 C CA . GLY A 1 94 ? -0.461 1.722 14.018 1.00 63.25 94 GLY A CA 1
ATOM 771 C C . GLY A 1 94 ? -1.951 2.066 14.128 1.00 63.25 94 GLY A C 1
ATOM 772 O O . GLY A 1 94 ? -2.409 2.475 15.193 1.00 63.25 94 GLY A O 1
ATOM 773 N N . LEU A 1 95 ? -2.740 1.861 13.065 1.00 68.75 95 LEU A N 1
ATOM 774 C CA . LEU A 1 95 ? -4.199 1.996 13.114 1.00 68.75 95 LEU A CA 1
ATOM 775 C C . LEU A 1 95 ? -4.833 0.990 14.074 1.00 68.75 95 LEU A C 1
ATOM 777 O O . LEU A 1 95 ? -5.894 1.248 14.641 1.00 68.75 95 LEU A O 1
ATOM 781 N N . PHE A 1 96 ? -4.190 -0.164 14.225 1.00 70.50 96 PHE A N 1
ATOM 782 C CA . PHE A 1 96 ? -4.719 -1.281 14.985 1.00 70.50 96 PHE A CA 1
ATOM 783 C C . PHE A 1 96 ? -3.934 -1.565 16.263 1.00 70.50 96 PHE A C 1
ATOM 785 O O . PHE A 1 96 ? -4.168 -2.588 16.907 1.00 70.50 96 PHE A O 1
ATOM 792 N N . ASP A 1 97 ? -3.040 -0.657 16.655 1.00 70.50 97 ASP A N 1
ATOM 793 C CA . ASP A 1 97 ? -2.307 -0.777 17.906 1.00 70.50 97 ASP A CA 1
ATOM 794 C C . ASP A 1 97 ? -3.258 -0.746 19.101 1.00 70.50 97 ASP A C 1
ATOM 796 O O . ASP A 1 97 ? -4.161 0.095 19.204 1.00 70.50 97 ASP A O 1
ATOM 800 N N . PHE A 1 98 ? -3.046 -1.689 20.017 1.00 57.31 98 PHE A N 1
ATOM 801 C CA . PHE A 1 98 ? -3.799 -1.778 21.257 1.00 57.31 98 PHE A CA 1
ATOM 802 C C . PHE A 1 98 ? -3.578 -0.536 22.129 1.00 57.31 98 PHE A C 1
ATOM 804 O O . PHE A 1 98 ? -2.472 -0.005 22.201 1.00 57.31 98 PHE A O 1
ATOM 811 N N . GLY A 1 99 ? -4.625 -0.089 22.824 1.00 61.88 99 GLY A N 1
ATOM 812 C CA . GLY A 1 99 ? -4.561 1.076 23.716 1.00 61.88 99 GLY A CA 1
ATOM 813 C C . GLY A 1 99 ? -4.861 2.407 23.023 1.00 61.88 99 GLY A C 1
ATOM 814 O O . GLY A 1 99 ? -5.287 3.347 23.683 1.00 61.88 99 GLY A O 1
ATOM 815 N N . ASN A 1 100 ? -4.787 2.464 21.691 1.00 66.88 100 ASN A N 1
ATOM 816 C CA . ASN A 1 100 ? -5.360 3.561 20.912 1.00 66.88 100 ASN A CA 1
ATOM 817 C C . ASN A 1 100 ? -6.877 3.332 20.767 1.00 66.88 100 ASN A C 1
ATOM 819 O O . ASN A 1 100 ? -7.340 2.840 19.736 1.00 66.88 100 ASN A O 1
ATOM 823 N N . ARG A 1 101 ? -7.627 3.490 21.866 1.00 56.38 101 ARG A N 1
ATOM 824 C CA . ARG A 1 101 ? -8.928 2.818 22.051 1.00 56.38 101 ARG A CA 1
ATOM 825 C C . ARG A 1 101 ? -10.064 3.356 21.186 1.00 56.38 101 ARG A C 1
ATOM 827 O O . ARG A 1 101 ? -10.931 2.568 20.833 1.00 56.38 101 ARG A O 1
ATOM 834 N N . ASP A 1 102 ? -10.015 4.607 20.733 1.00 55.19 102 ASP A N 1
ATOM 835 C CA . ASP A 1 102 ? -11.153 5.185 19.999 1.00 55.19 102 ASP A CA 1
ATOM 836 C C . ASP A 1 102 ? -10.814 5.819 18.639 1.00 55.19 102 ASP A C 1
ATOM 838 O O . ASP A 1 102 ? -11.711 6.095 17.830 1.00 55.19 102 ASP A O 1
ATOM 842 N N . CYS A 1 103 ? -9.528 5.955 18.312 1.00 57.69 103 CYS A N 1
ATOM 843 C CA . CYS A 1 103 ? -9.068 6.698 17.143 1.00 57.69 103 CYS A CA 1
ATOM 844 C C . CYS A 1 103 ? -8.587 5.793 15.998 1.00 57.69 103 CYS A C 1
ATOM 846 O O . CYS A 1 103 ? -7.396 5.646 15.719 1.00 57.69 103 CYS A O 1
ATOM 848 N N . VAL A 1 104 ? -9.541 5.208 15.271 1.00 59.59 104 VAL A N 1
ATOM 849 C CA . VAL A 1 104 ? -9.248 4.532 14.000 1.00 59.59 104 VAL A CA 1
ATOM 850 C C . VAL A 1 104 ? -9.135 5.592 12.901 1.00 59.59 104 VAL A C 1
ATOM 852 O O . VAL A 1 104 ? -10.113 5.913 12.223 1.00 59.59 104 VAL A O 1
ATOM 855 N N . VAL A 1 105 ? -7.943 6.165 12.712 1.00 69.56 105 VAL A N 1
ATOM 856 C CA . VAL A 1 105 ? -7.686 7.089 11.594 1.00 69.56 105 VAL A CA 1
ATOM 857 C C . VAL A 1 105 ? -7.514 6.324 10.303 1.00 69.56 105 VAL A C 1
ATOM 859 O O . VAL A 1 105 ? -6.409 6.042 9.847 1.00 69.56 105 VAL A O 1
ATOM 862 N N . VAL A 1 106 ? -8.634 6.038 9.652 1.00 75.06 106 VAL A N 1
ATOM 863 C CA . VAL A 1 106 ? -8.593 5.527 8.288 1.00 75.06 106 VAL A CA 1
ATOM 864 C C . VAL A 1 106 ? -8.014 6.625 7.387 1.00 75.06 106 VAL A C 1
ATOM 866 O O . VAL A 1 106 ? -8.692 7.579 6.999 1.00 75.06 106 VAL A O 1
ATOM 869 N N . LYS A 1 107 ? -6.730 6.493 7.033 1.00 81.94 107 LYS A N 1
ATOM 870 C CA . LYS A 1 107 ? -6.021 7.395 6.099 1.00 81.94 107 LYS A CA 1
ATOM 871 C C . LYS A 1 107 ? -6.548 7.291 4.658 1.00 81.94 107 LYS A C 1
ATOM 873 O O . LYS A 1 107 ? -6.192 8.097 3.786 1.00 81.94 107 LYS A O 1
ATOM 878 N N . HIS A 1 108 ? -7.398 6.301 4.406 1.00 87.44 108 HIS A N 1
ATOM 879 C CA . HIS A 1 108 ? -8.045 6.020 3.133 1.00 87.44 108 HIS A CA 1
ATOM 880 C C . HIS A 1 108 ? -9.427 6.678 3.034 1.00 87.44 108 HIS A C 1
ATOM 882 O O . HIS A 1 108 ? -10.050 7.031 4.031 1.00 87.44 108 HIS A O 1
ATOM 888 N N . CYS A 1 109 ? -9.918 6.856 1.810 1.00 92.25 109 CYS A N 1
ATOM 889 C CA . CYS A 1 109 ? -11.275 7.337 1.571 1.00 92.25 109 CYS A CA 1
ATOM 890 C C . CYS A 1 109 ? -12.300 6.413 2.256 1.00 92.25 109 CYS A C 1
ATOM 892 O O . CYS A 1 109 ? -12.359 5.228 1.935 1.00 92.25 109 CYS A O 1
ATOM 894 N N . LEU A 1 110 ? -13.109 6.959 3.173 1.00 90.56 110 LEU A N 1
ATOM 895 C CA . LEU A 1 110 ? -14.066 6.184 3.976 1.00 90.56 110 LEU A CA 1
ATOM 896 C C . LEU A 1 110 ? -15.095 5.453 3.107 1.00 90.56 110 LEU A C 1
ATOM 898 O O . LEU A 1 110 ? -15.295 4.254 3.271 1.00 90.56 110 LEU A O 1
ATOM 902 N N . GLU A 1 111 ? -15.683 6.143 2.127 1.00 93.25 111 GLU A N 1
ATOM 903 C CA . GLU A 1 111 ? -16.651 5.546 1.193 1.00 93.25 111 GLU A CA 1
ATOM 904 C C . GLU A 1 111 ? -16.058 4.377 0.397 1.00 93.25 111 GLU A C 1
ATOM 906 O O . GLU A 1 111 ? -16.763 3.433 0.041 1.00 93.25 111 GLU A O 1
ATOM 911 N N . PHE A 1 112 ? -14.756 4.447 0.105 1.00 94.69 112 PHE A N 1
ATOM 912 C CA . PHE A 1 112 ? -14.036 3.382 -0.576 1.00 94.69 112 PHE A CA 1
ATOM 913 C C . PHE A 1 112 ? -13.752 2.218 0.379 1.00 94.69 112 PHE A C 1
ATOM 915 O O . PHE A 1 112 ? -14.036 1.072 0.044 1.00 94.69 112 PHE A O 1
ATOM 922 N N . ALA A 1 113 ? -13.234 2.511 1.576 1.00 94.06 113 ALA A N 1
ATOM 923 C CA . ALA A 1 113 ? -12.902 1.521 2.600 1.00 94.06 113 ALA A CA 1
ATOM 924 C C . ALA A 1 113 ? -14.118 0.676 3.009 1.00 94.06 113 ALA A C 1
ATOM 926 O O . ALA A 1 113 ? -14.017 -0.545 3.098 1.00 94.06 113 ALA A O 1
ATOM 927 N N . GLN A 1 114 ? -15.295 1.298 3.122 1.00 95.31 114 GLN A N 1
ATOM 928 C CA . GLN A 1 114 ? -16.562 0.622 3.425 1.00 95.31 114 GLN A CA 1
ATOM 929 C C . GLN A 1 114 ? -16.982 -0.442 2.404 1.00 95.31 114 GLN A C 1
ATOM 931 O O . GLN A 1 114 ? -17.869 -1.238 2.695 1.00 95.31 114 GLN A O 1
ATOM 936 N N . ARG A 1 115 ? -16.389 -0.459 1.205 1.00 95.94 115 ARG A N 1
ATOM 937 C CA . ARG A 1 115 ? -16.710 -1.418 0.137 1.00 95.94 115 ARG A CA 1
ATOM 938 C C . ARG A 1 115 ? -15.630 -2.475 -0.072 1.00 95.94 115 ARG A C 1
ATOM 940 O O . ARG A 1 115 ? -15.817 -3.376 -0.888 1.00 95.94 115 ARG A O 1
ATOM 947 N N . ILE A 1 116 ? -14.506 -2.373 0.637 1.00 95.62 116 ILE A N 1
ATOM 948 C CA . ILE A 1 116 ? -13.414 -3.339 0.542 1.00 95.62 116 ILE A CA 1
ATOM 949 C C . ILE A 1 116 ? -13.867 -4.658 1.170 1.00 95.62 116 ILE A C 1
ATOM 951 O O . ILE A 1 116 ? -14.148 -4.729 2.361 1.00 95.62 116 ILE A O 1
ATOM 955 N N . THR A 1 117 ? -13.905 -5.713 0.359 1.00 96.06 117 THR A N 1
ATOM 956 C CA . THR A 1 117 ? -14.247 -7.075 0.797 1.00 96.06 117 THR A CA 1
ATOM 957 C C . THR A 1 117 ? -13.015 -7.932 1.088 1.00 96.06 117 THR A C 1
ATOM 959 O O . THR A 1 117 ? -13.125 -8.964 1.753 1.00 96.06 117 THR A O 1
ATOM 962 N N . ARG A 1 118 ? -11.843 -7.518 0.587 1.00 95.69 118 ARG A N 1
ATOM 963 C CA . ARG A 1 118 ? -10.573 -8.248 0.671 1.00 95.69 118 ARG A CA 1
ATOM 964 C C . ARG A 1 118 ? -9.433 -7.310 1.024 1.00 95.69 118 ARG A C 1
ATOM 966 O O . ARG A 1 118 ? -9.142 -6.393 0.253 1.00 95.69 118 ARG A O 1
ATOM 973 N N . ILE A 1 119 ? -8.796 -7.547 2.163 1.00 96.06 119 ILE A N 1
ATOM 974 C CA . ILE A 1 119 ? -7.739 -6.680 2.687 1.00 96.06 119 ILE A CA 1
ATOM 975 C C . ILE A 1 119 ? -6.497 -7.480 3.084 1.00 96.06 119 ILE A C 1
ATOM 977 O O . ILE A 1 119 ? -6.599 -8.566 3.642 1.00 96.06 119 ILE A O 1
ATOM 981 N N . ASP A 1 120 ? -5.329 -6.948 2.754 1.00 95.19 120 ASP A N 1
ATOM 982 C CA . ASP A 1 120 ? -4.021 -7.416 3.202 1.00 95.19 120 ASP A CA 1
ATOM 983 C C . ASP A 1 120 ? -3.489 -6.396 4.210 1.00 95.19 120 ASP A C 1
ATOM 985 O O . ASP A 1 120 ? -3.281 -5.233 3.855 1.00 95.19 120 ASP A O 1
ATOM 989 N N . VAL A 1 121 ? -3.327 -6.802 5.466 1.00 93.38 121 VAL A N 1
ATOM 990 C CA . VAL A 1 121 ? -2.848 -5.932 6.543 1.00 93.38 121 VAL A CA 1
ATOM 991 C C . VAL A 1 121 ? -1.457 -6.384 6.947 1.00 93.38 121 VAL A C 1
ATOM 993 O O . VAL A 1 121 ? -1.273 -7.503 7.424 1.00 93.38 121 VAL A O 1
ATOM 996 N N . ASP A 1 122 ? -0.475 -5.503 6.763 1.00 89.50 122 ASP A N 1
ATOM 997 C CA . ASP A 1 122 ? 0.888 -5.755 7.220 1.00 89.50 122 ASP A CA 1
ATOM 998 C C . ASP A 1 122 ? 1.044 -5.265 8.656 1.00 89.50 122 ASP A C 1
ATOM 1000 O O . ASP A 1 122 ? 1.061 -4.065 8.925 1.00 89.50 122 ASP A O 1
ATOM 1004 N N . LEU A 1 123 ? 1.140 -6.215 9.580 1.00 82.75 123 LEU A N 1
ATOM 1005 C CA . LEU A 1 123 ? 1.244 -5.949 11.009 1.00 82.75 123 LEU A CA 1
ATOM 1006 C C . LEU A 1 123 ? 2.688 -5.924 11.498 1.00 82.75 123 LEU A C 1
ATOM 1008 O O . LEU A 1 123 ? 2.880 -6.064 12.694 1.00 82.75 123 LEU A O 1
ATOM 1012 N N . THR A 1 124 ? 3.675 -5.800 10.593 1.00 74.12 124 THR A N 1
ATOM 1013 C CA . THR A 1 124 ? 5.118 -5.655 10.880 1.00 74.12 124 THR A CA 1
ATOM 1014 C C . THR A 1 124 ? 5.503 -6.210 12.255 1.00 74.12 124 THR A C 1
ATOM 1016 O O . THR A 1 124 ? 5.635 -5.453 13.211 1.00 74.12 124 THR A O 1
ATOM 1019 N N . ARG A 1 125 ? 5.695 -7.535 12.346 1.00 74.50 125 ARG A N 1
ATOM 1020 C CA . ARG A 1 125 ? 5.880 -8.279 13.606 1.00 74.50 125 ARG A CA 1
ATOM 1021 C C . ARG A 1 125 ? 4.604 -8.416 14.436 1.00 74.50 125 ARG A C 1
ATOM 1023 O O . ARG A 1 125 ? 4.534 -7.958 15.576 1.00 74.50 125 ARG A O 1
ATOM 1030 N N . LEU A 1 126 ? 3.610 -9.112 13.878 1.00 78.50 126 LEU A N 1
ATOM 1031 C CA . LEU A 1 126 ? 2.349 -9.447 14.556 1.00 78.50 126 LEU A CA 1
ATOM 1032 C C . LEU A 1 126 ? 2.584 -9.970 15.982 1.00 78.50 126 LEU A C 1
ATOM 1034 O O . LEU A 1 126 ? 1.906 -9.540 16.913 1.00 78.50 126 LEU A O 1
ATOM 1038 N N . GLU A 1 127 ? 3.589 -10.825 16.178 1.00 76.69 127 GLU A N 1
ATOM 1039 C CA . GLU A 1 127 ? 3.916 -11.396 17.485 1.00 76.69 127 GLU A CA 1
ATOM 1040 C C . GLU A 1 127 ? 4.225 -10.328 18.546 1.00 76.69 127 GLU A C 1
ATOM 1042 O O . GLU A 1 127 ? 3.895 -10.505 19.714 1.00 76.69 127 GLU A O 1
ATOM 1047 N N . MET A 1 128 ? 4.776 -9.180 18.142 1.00 77.19 128 MET A N 1
ATOM 1048 C CA . MET A 1 128 ? 5.011 -8.060 19.046 1.00 77.19 128 MET A CA 1
ATOM 1049 C C . MET A 1 128 ? 3.727 -7.311 19.366 1.00 77.19 128 MET A C 1
ATOM 1051 O O . MET A 1 128 ? 3.532 -6.922 20.508 1.00 77.19 128 MET A O 1
ATOM 1055 N N . HIS A 1 129 ? 2.839 -7.082 18.397 1.00 79.50 129 HIS A N 1
ATOM 1056 C CA . HIS A 1 129 ? 1.596 -6.336 18.637 1.00 79.50 129 HIS A CA 1
ATOM 1057 C C . HIS A 1 129 ? 0.651 -7.069 19.601 1.00 79.50 129 HIS A C 1
ATOM 1059 O O . HIS A 1 129 ? -0.055 -6.430 20.383 1.00 79.50 129 HIS A O 1
ATOM 1065 N N . PHE A 1 130 ? 0.691 -8.403 19.598 1.00 85.06 130 PHE A N 1
ATOM 1066 C CA . PHE A 1 130 ? -0.215 -9.254 20.375 1.00 85.06 130 PHE A CA 1
ATOM 1067 C C . PHE A 1 130 ? 0.464 -10.059 21.493 1.00 85.06 130 PHE A C 1
ATOM 1069 O O . PHE A 1 130 ? -0.228 -10.784 22.213 1.00 85.06 130 PHE A O 1
ATOM 1076 N N . GLY A 1 131 ? 1.782 -9.912 21.668 1.00 77.31 131 GLY A N 1
ATOM 1077 C CA . GLY A 1 131 ? 2.567 -10.584 22.705 1.00 77.31 131 GLY A CA 1
ATOM 1078 C C . GLY A 1 131 ? 2.000 -10.396 24.120 1.00 77.31 131 GLY A C 1
ATOM 1079 O O . GLY A 1 131 ? 1.355 -9.382 24.416 1.00 77.31 131 GLY A O 1
ATOM 1080 N N . GLY A 1 132 ? 2.186 -11.420 24.958 1.00 66.94 132 GLY A N 1
ATOM 1081 C CA . GLY A 1 132 ? 1.562 -11.563 26.279 1.00 66.94 132 GLY A CA 1
ATOM 1082 C C . GLY A 1 132 ? 2.189 -10.740 27.413 1.00 66.94 132 GLY A C 1
ATOM 1083 O O . GLY A 1 132 ? 3.028 -9.870 27.191 1.00 66.94 132 GLY A O 1
ATOM 1084 N N . ASP A 1 133 ? 1.752 -11.049 28.637 1.00 60.81 133 ASP A N 1
ATOM 1085 C CA . ASP A 1 133 ? 1.965 -10.284 29.881 1.00 60.81 133 ASP A CA 1
ATOM 1086 C C . ASP A 1 133 ? 3.418 -10.264 30.407 1.00 60.81 133 ASP A C 1
ATOM 1088 O O . ASP A 1 133 ? 3.723 -9.519 31.338 1.00 60.81 133 ASP A O 1
ATOM 1092 N N . ASP A 1 134 ? 4.314 -11.053 29.805 1.00 67.25 134 ASP A N 1
ATOM 1093 C CA . ASP A 1 134 ? 5.717 -11.185 30.223 1.00 67.25 134 ASP A CA 1
ATOM 1094 C C . ASP A 1 134 ? 6.646 -10.117 29.615 1.00 67.25 134 ASP A C 1
ATOM 1096 O O . ASP A 1 134 ? 7.835 -10.064 29.948 1.00 67.25 134 ASP A O 1
ATOM 1100 N N . GLU A 1 135 ? 6.148 -9.256 28.717 1.00 63.19 135 GLU A N 1
ATOM 1101 C CA . GLU A 1 135 ? 6.947 -8.128 28.237 1.00 63.19 135 GLU A CA 1
ATOM 1102 C C . GLU A 1 135 ? 7.121 -7.071 29.344 1.00 63.19 135 GLU A C 1
ATOM 1104 O O . GLU A 1 135 ? 6.155 -6.722 30.031 1.00 63.19 135 GLU A O 1
ATOM 1109 N N . PRO A 1 136 ? 8.341 -6.525 29.533 1.00 64.81 136 PRO A N 1
ATOM 1110 C CA . PRO A 1 136 ? 8.586 -5.494 30.529 1.00 64.81 136 PRO A CA 1
ATOM 1111 C C . PRO A 1 136 ? 7.590 -4.331 30.375 1.00 64.81 136 PRO A C 1
ATOM 1113 O O . PRO A 1 136 ? 7.430 -3.819 29.265 1.00 64.81 136 PRO A O 1
ATOM 1116 N N . PRO A 1 137 ? 6.970 -3.850 31.468 1.00 58.94 137 PRO A N 1
ATOM 1117 C CA . PRO A 1 137 ? 5.863 -2.884 31.445 1.00 58.94 137 PRO A CA 1
ATOM 1118 C C . PRO A 1 137 ? 6.232 -1.476 30.945 1.00 58.94 137 PRO A C 1
ATOM 1120 O O . PRO A 1 137 ? 5.440 -0.550 31.076 1.00 58.94 137 PRO A O 1
ATOM 1123 N N . LEU A 1 138 ? 7.424 -1.274 30.380 1.00 58.59 138 LEU A N 1
ATOM 1124 C CA . LEU A 1 138 ? 7.949 0.055 30.072 1.00 58.59 138 LEU A CA 1
ATOM 1125 C C . LEU A 1 138 ? 7.188 0.792 28.962 1.00 58.59 138 LEU A C 1
ATOM 1127 O O . LEU A 1 138 ? 7.325 2.007 28.885 1.00 58.59 138 LEU A O 1
ATOM 1131 N N . PHE A 1 139 ? 6.386 0.112 28.131 1.00 57.59 139 PHE A N 1
ATOM 1132 C CA . PHE A 1 139 ? 5.756 0.770 26.975 1.00 57.59 139 PHE A CA 1
ATOM 1133 C C . PHE A 1 139 ? 4.315 0.365 26.657 1.00 57.59 139 PHE A C 1
ATOM 1135 O O . PHE A 1 139 ? 3.728 0.954 25.751 1.00 57.59 139 PHE A O 1
ATOM 1142 N N . ARG A 1 140 ? 3.717 -0.625 27.336 1.00 63.25 140 ARG A N 1
ATOM 1143 C CA . ARG A 1 140 ? 2.373 -1.104 26.974 1.00 63.25 140 ARG A CA 1
ATOM 1144 C C . ARG A 1 140 ? 1.538 -1.482 28.180 1.00 63.25 140 ARG A C 1
ATOM 1146 O O . ARG A 1 140 ? 2.018 -2.090 29.130 1.00 63.25 140 ARG A O 1
ATOM 1153 N N . GLU A 1 141 ? 0.259 -1.137 28.093 1.00 67.44 141 GLU A N 1
ATOM 1154 C CA . GLU A 1 141 ? -0.756 -1.588 29.031 1.00 67.44 141 GLU A CA 1
ATOM 1155 C C . GLU A 1 141 ? -0.770 -3.123 29.055 1.00 67.44 141 GLU A C 1
ATOM 1157 O O . GLU A 1 141 ? -0.869 -3.769 28.004 1.00 67.44 141 GLU A O 1
ATOM 1162 N N . GLN A 1 142 ? -0.642 -3.701 30.252 1.00 75.75 142 GLN A N 1
ATOM 1163 C CA . GLN A 1 142 ? -0.759 -5.142 30.455 1.00 75.75 142 GLN A CA 1
ATOM 1164 C C . GLN A 1 142 ? -2.184 -5.564 30.102 1.00 75.75 142 GLN A C 1
ATOM 1166 O O . GLN A 1 142 ? -3.145 -5.329 30.837 1.00 75.75 142 GLN A O 1
ATOM 1171 N N . ALA A 1 143 ? -2.321 -6.138 28.917 1.00 84.56 143 ALA A N 1
ATOM 1172 C CA . ALA A 1 143 ? -3.560 -6.672 28.407 1.00 84.56 143 ALA A CA 1
ATOM 1173 C C . ALA A 1 143 ? -3.274 -8.025 27.779 1.00 84.56 143 ALA A C 1
ATOM 1175 O O . ALA A 1 143 ? -2.321 -8.178 27.011 1.00 84.56 143 ALA A O 1
ATOM 1176 N N . SER A 1 144 ? -4.163 -8.972 28.056 1.00 90.69 144 SER A N 1
ATOM 1177 C CA . SER A 1 144 ? -4.078 -10.301 27.475 1.00 90.69 144 SER A CA 1
ATOM 1178 C C . SER A 1 144 ? -4.128 -10.237 25.947 1.00 90.69 144 SER A C 1
ATOM 1180 O O . SER A 1 144 ? -4.807 -9.389 25.356 1.00 90.69 144 SER A O 1
ATOM 1182 N N . THR A 1 145 ? -3.466 -11.193 25.295 1.00 90.38 145 THR A N 1
ATOM 1183 C CA . THR A 1 145 ? -3.505 -11.377 23.836 1.00 90.38 145 THR A CA 1
ATOM 1184 C C . THR A 1 145 ? -4.938 -11.408 23.297 1.00 90.38 145 THR A C 1
ATOM 1186 O O . THR A 1 145 ? -5.220 -10.789 22.276 1.00 90.38 145 THR A O 1
ATOM 1189 N N . VAL A 1 146 ? -5.866 -12.053 24.017 1.00 93.06 146 VAL A N 1
ATOM 1190 C CA . VAL A 1 146 ? -7.296 -12.105 23.660 1.00 93.06 146 VAL A CA 1
ATOM 1191 C C . VAL A 1 146 ? -7.906 -10.706 23.603 1.00 93.06 146 VAL A C 1
ATOM 1193 O O . VAL A 1 146 ? -8.563 -10.363 22.624 1.00 93.06 146 VAL A O 1
ATOM 1196 N N . ARG A 1 147 ? -7.666 -9.868 24.619 1.00 91.50 147 ARG A N 1
ATOM 1197 C CA . ARG A 1 147 ? -8.201 -8.501 24.653 1.00 91.50 147 ARG A CA 1
ATOM 1198 C C . ARG A 1 147 ? -7.617 -7.646 23.528 1.00 91.50 147 ARG A C 1
ATOM 1200 O O . ARG A 1 147 ? -8.358 -6.902 22.891 1.00 91.50 147 ARG A O 1
ATOM 1207 N N . LYS A 1 148 ? -6.312 -7.778 23.263 1.00 90.00 148 LYS A N 1
ATOM 1208 C CA . LYS A 1 148 ? -5.636 -7.099 22.145 1.00 90.00 148 LYS A CA 1
ATOM 1209 C C . LYS A 1 148 ? -6.229 -7.515 20.797 1.00 90.00 148 LYS A C 1
ATOM 1211 O O . LYS A 1 148 ? -6.527 -6.661 19.969 1.00 90.00 148 LYS A O 1
ATOM 1216 N N . ALA A 1 149 ? -6.461 -8.812 20.599 1.00 92.75 149 ALA A N 1
ATOM 1217 C CA . ALA A 1 149 ? -7.074 -9.348 19.389 1.00 92.75 149 ALA A CA 1
ATOM 1218 C C . ALA A 1 149 ? -8.526 -8.879 19.200 1.00 92.75 149 ALA A C 1
ATOM 1220 O O . ALA A 1 149 ? -8.913 -8.510 18.096 1.00 92.75 149 ALA A O 1
ATOM 1221 N N . GLN A 1 150 ? -9.330 -8.850 20.262 1.00 94.00 150 GLN A N 1
ATOM 1222 C CA . GLN A 1 150 ? -10.706 -8.344 20.200 1.00 94.00 150 GLN A CA 1
ATOM 1223 C C . GLN A 1 150 ? -10.759 -6.854 19.834 1.00 94.00 150 GLN A C 1
ATOM 1225 O O . GLN A 1 150 ? -11.562 -6.458 18.990 1.00 94.00 150 GLN A O 1
ATOM 1230 N N . ASP A 1 151 ? -9.884 -6.039 20.429 1.00 90.81 151 ASP A N 1
ATOM 1231 C CA . ASP A 1 151 ? -9.741 -4.618 20.088 1.00 90.81 151 ASP A CA 1
ATOM 1232 C C . ASP A 1 151 ? -9.337 -4.434 18.617 1.00 90.81 151 ASP A C 1
ATOM 1234 O O . ASP A 1 151 ? -9.974 -3.680 17.880 1.00 90.81 151 ASP A O 1
ATOM 1238 N N . PHE A 1 152 ? -8.341 -5.198 18.161 1.00 92.50 152 PHE A N 1
ATOM 1239 C CA . PHE A 1 152 ? -7.923 -5.238 16.762 1.00 92.50 152 PHE A CA 1
ATOM 1240 C C . PHE A 1 152 ? -9.097 -5.515 15.812 1.00 92.50 152 PHE A C 1
ATOM 1242 O O . PHE A 1 152 ? -9.333 -4.744 14.880 1.00 92.50 152 PHE A O 1
ATOM 1249 N N . TRP A 1 153 ? -9.866 -6.579 16.055 1.00 94.81 153 TRP A N 1
ATOM 1250 C CA . TRP A 1 153 ? -10.979 -6.955 15.181 1.00 94.81 153 TRP A CA 1
ATOM 1251 C C . TRP A 1 153 ? -12.125 -5.945 15.199 1.00 94.81 153 TRP A C 1
ATOM 1253 O O . TRP A 1 153 ? -12.664 -5.634 14.139 1.00 94.81 153 TRP A O 1
ATOM 1263 N N . SER A 1 154 ? -12.427 -5.352 16.356 1.00 93.19 154 SER A N 1
ATOM 1264 C CA . SER A 1 154 ? -13.390 -4.247 16.459 1.00 93.19 154 SER A CA 1
ATOM 1265 C C . SER A 1 154 ? -12.981 -3.056 15.577 1.00 93.19 154 SER A C 1
ATOM 1267 O O . SER A 1 154 ? -13.790 -2.496 14.829 1.00 93.19 154 SER A O 1
ATOM 1269 N N . LYS A 1 155 ? -11.689 -2.702 15.578 1.00 90.94 155 LYS A N 1
ATOM 1270 C CA . LYS A 1 155 ? -11.142 -1.639 14.719 1.00 90.94 155 LYS A CA 1
ATOM 1271 C C . LYS A 1 155 ? -11.196 -2.006 13.237 1.00 90.94 155 LYS A C 1
ATOM 1273 O O . LYS A 1 155 ? -11.505 -1.142 12.414 1.00 90.94 155 LYS A O 1
ATOM 1278 N N . VAL A 1 156 ? -10.942 -3.270 12.891 1.00 93.56 156 VAL A N 1
ATOM 1279 C CA . VAL A 1 156 ? -11.093 -3.784 11.520 1.00 93.56 156 VAL A CA 1
ATOM 1280 C C . VAL A 1 156 ? -12.542 -3.661 11.046 1.00 93.56 156 VAL A C 1
ATOM 1282 O O . VAL A 1 156 ? -12.760 -3.110 9.970 1.00 93.56 156 VAL A O 1
ATOM 1285 N N . GLU A 1 157 ? -13.531 -4.086 11.838 1.00 94.38 157 GLU A N 1
ATOM 1286 C CA . GLU A 1 157 ? -14.957 -3.973 11.481 1.00 94.38 157 GLU A CA 1
ATOM 1287 C C . GLU A 1 157 ? -15.397 -2.510 11.319 1.00 94.38 157 GLU A C 1
ATOM 1289 O O . GLU A 1 157 ? -16.152 -2.183 10.401 1.00 94.38 157 GLU A O 1
ATOM 1294 N N . LYS A 1 158 ? -14.877 -1.601 12.155 1.00 91.69 158 LYS A N 1
ATOM 1295 C CA . LYS A 1 158 ? -15.132 -0.156 12.039 1.00 91.69 158 LYS A CA 1
ATOM 1296 C C . LYS A 1 158 ? -14.520 0.439 10.764 1.00 91.69 158 LYS A C 1
ATOM 1298 O O . LYS A 1 158 ? -15.156 1.265 10.109 1.00 91.69 158 LYS A O 1
ATOM 1303 N N . ALA A 1 159 ? -13.293 0.047 10.414 1.00 90.62 159 ALA A N 1
ATOM 1304 C CA . ALA A 1 159 ? -12.579 0.574 9.249 1.00 90.62 159 ALA A CA 1
ATOM 1305 C C . ALA A 1 159 ? -13.070 -0.021 7.918 1.00 90.62 159 ALA A C 1
ATOM 1307 O O . ALA A 1 159 ? -13.159 0.692 6.914 1.00 90.62 159 ALA A O 1
ATOM 1308 N N . PHE A 1 160 ? -13.390 -1.316 7.909 1.00 94.69 160 PHE A N 1
ATOM 1309 C CA . PHE A 1 160 ? -13.704 -2.107 6.719 1.00 94.69 160 PHE A CA 1
ATOM 1310 C C . PHE A 1 160 ? -14.948 -2.982 6.949 1.00 94.69 160 PHE A C 1
ATOM 1312 O O . PHE A 1 160 ? -14.859 -4.207 6.915 1.00 94.69 160 PHE A O 1
ATOM 1319 N N . PRO A 1 161 ? -16.140 -2.387 7.130 1.00 95.88 161 PRO A N 1
ATOM 1320 C CA . PRO A 1 161 ? -17.358 -3.118 7.504 1.00 95.88 161 PRO A CA 1
ATOM 1321 C C . PRO A 1 161 ? -17.839 -4.159 6.479 1.00 95.88 161 PRO A C 1
ATOM 1323 O O . PRO A 1 161 ? -18.681 -4.991 6.797 1.00 95.88 161 PRO A O 1
ATOM 1326 N N . ALA A 1 162 ? -17.350 -4.111 5.237 1.00 96.31 162 ALA A N 1
ATOM 1327 C CA . ALA A 1 162 ? -17.679 -5.088 4.198 1.00 96.31 162 ALA A CA 1
ATOM 1328 C C . ALA A 1 162 ? -16.631 -6.202 4.045 1.00 96.31 162 ALA A C 1
ATOM 1330 O O . ALA A 1 162 ? -16.756 -7.015 3.122 1.00 96.31 162 ALA A O 1
ATOM 1331 N N . VAL A 1 163 ? -15.597 -6.237 4.894 1.00 96.69 163 VAL A N 1
ATOM 1332 C CA . VAL A 1 163 ? -14.517 -7.218 4.789 1.00 96.69 163 VAL A CA 1
ATOM 1333 C C . VAL A 1 163 ? -15.061 -8.636 4.968 1.00 96.69 163 VAL A C 1
ATOM 1335 O O . VAL A 1 163 ? -15.860 -8.921 5.852 1.00 96.69 163 VAL A O 1
ATOM 1338 N N . LYS A 1 164 ? -14.646 -9.540 4.081 1.00 96.75 164 LYS A N 1
ATOM 1339 C CA . LYS A 1 164 ? -15.009 -10.966 4.106 1.00 96.75 164 LYS A CA 1
ATOM 1340 C C . LYS A 1 164 ? -13.791 -11.869 4.111 1.00 96.75 164 LYS A C 1
ATOM 1342 O O . LYS A 1 164 ? -13.867 -12.995 4.589 1.00 96.75 164 LYS A O 1
ATOM 1347 N N . ARG A 1 165 ? -12.678 -11.409 3.534 1.00 96.50 165 ARG A N 1
ATOM 1348 C CA . ARG A 1 165 ? -11.401 -12.123 3.547 1.00 96.50 165 ARG A CA 1
ATOM 1349 C C . ARG A 1 165 ? -10.293 -11.163 3.950 1.00 96.50 165 ARG A C 1
ATOM 1351 O O . ARG A 1 165 ? -10.227 -10.047 3.434 1.00 96.50 165 ARG A O 1
ATOM 1358 N N . MET A 1 166 ? -9.425 -11.603 4.842 1.00 96.44 166 MET A N 1
ATOM 1359 C CA . MET A 1 166 ? -8.332 -10.796 5.359 1.00 96.44 166 MET A CA 1
ATOM 1360 C C . MET A 1 166 ? -7.052 -11.615 5.402 1.00 96.44 166 MET A C 1
ATOM 1362 O O . MET A 1 166 ? -7.058 -12.741 5.892 1.00 96.44 166 MET A O 1
ATOM 1366 N N . VAL A 1 167 ? -5.961 -11.047 4.901 1.00 95.88 167 VAL A N 1
ATOM 1367 C CA . VAL A 1 167 ? -4.622 -11.608 5.071 1.00 95.88 167 VAL A CA 1
ATOM 1368 C C . VAL A 1 167 ? -3.894 -10.806 6.139 1.00 95.88 167 VAL A C 1
ATOM 1370 O O . VAL A 1 167 ? -3.826 -9.580 6.054 1.00 95.88 167 VAL A O 1
ATOM 1373 N N . LEU A 1 168 ? -3.349 -11.501 7.134 1.00 94.44 168 LEU A N 1
ATOM 1374 C CA . LEU A 1 168 ? -2.414 -10.943 8.103 1.00 94.44 168 LEU A CA 1
ATOM 1375 C C . LEU A 1 168 ? -0.992 -11.223 7.610 1.00 94.44 168 LEU A C 1
ATOM 1377 O O . LEU A 1 168 ? -0.530 -12.368 7.602 1.00 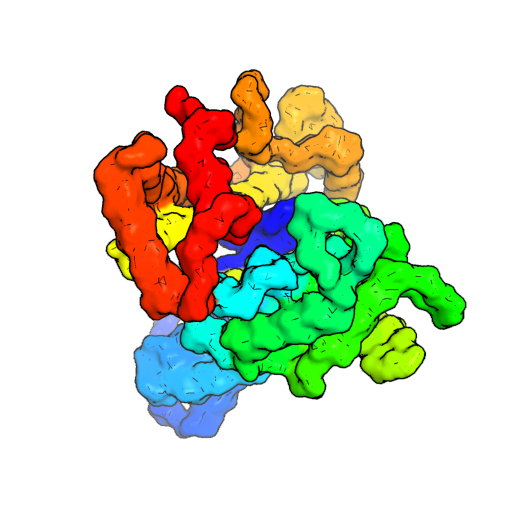94.44 168 LEU A O 1
ATOM 1381 N N . ALA A 1 169 ? -0.311 -10.176 7.160 1.00 91.06 169 ALA A N 1
ATOM 1382 C CA . ALA A 1 169 ? 1.057 -10.226 6.669 1.00 91.06 169 ALA A CA 1
ATOM 1383 C C . ALA A 1 169 ? 2.036 -9.618 7.682 1.00 91.06 169 ALA A C 1
ATOM 1385 O O . ALA A 1 169 ? 1.652 -9.002 8.675 1.00 91.06 169 ALA A O 1
ATOM 1386 N N . GLY A 1 170 ? 3.333 -9.807 7.427 1.00 80.75 170 GLY A N 1
ATOM 1387 C CA . GLY A 1 170 ? 4.384 -9.278 8.303 1.00 80.75 170 GLY A CA 1
ATOM 1388 C C . GLY A 1 170 ? 4.636 -10.139 9.542 1.00 80.75 170 GLY A C 1
ATOM 1389 O O . GLY A 1 170 ? 5.344 -9.705 10.448 1.00 80.75 170 GLY A O 1
ATOM 1390 N N . CYS A 1 171 ? 4.096 -11.361 9.574 1.00 78.00 171 CYS A N 1
ATOM 1391 C CA . CYS A 1 171 ? 4.422 -12.354 10.589 1.00 78.00 171 CYS A CA 1
ATOM 1392 C C . CYS A 1 171 ? 5.861 -12.839 10.377 1.00 78.00 171 CYS A C 1
ATOM 1394 O O . CYS A 1 171 ? 6.195 -13.353 9.304 1.00 78.00 171 CYS A O 1
ATOM 1396 N N . LEU A 1 172 ? 6.708 -12.678 11.394 1.00 77.75 172 LEU A N 1
ATOM 1397 C CA . LEU A 1 172 ? 8.092 -13.154 11.387 1.00 77.75 172 LEU A CA 1
ATOM 1398 C C . LEU A 1 172 ? 8.328 -14.093 12.577 1.00 77.75 172 LEU A C 1
ATOM 1400 O O . LEU A 1 172 ? 9.185 -13.799 13.414 1.00 77.75 172 LEU A O 1
ATOM 1404 N N . PRO A 1 173 ? 7.591 -15.220 12.662 1.00 79.25 173 PRO A N 1
ATOM 1405 C CA . PRO A 1 173 ? 7.802 -16.175 13.737 1.00 79.25 173 PRO A CA 1
ATOM 1406 C C . PRO A 1 173 ? 9.261 -16.639 13.768 1.00 79.25 173 PRO A C 1
ATOM 1408 O O . PRO A 1 173 ? 9.960 -16.702 12.740 1.00 79.25 173 PRO A O 1
ATOM 1411 N N . ARG A 1 174 ? 9.740 -16.989 14.966 1.00 82.00 174 ARG A N 1
ATOM 1412 C CA . ARG A 1 174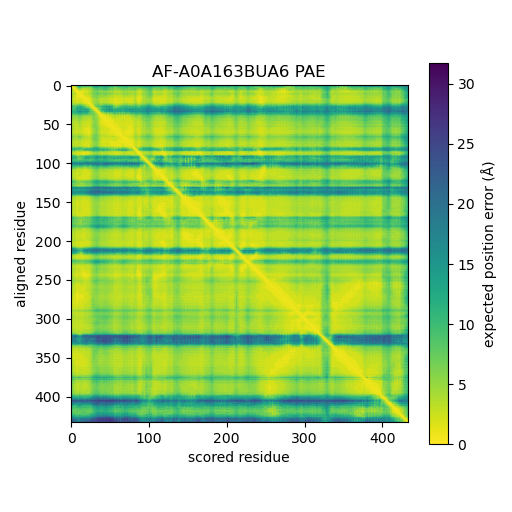 ? 11.099 -17.526 15.136 1.00 82.00 174 ARG A CA 1
ATOM 1413 C C . ARG A 1 174 ? 11.315 -18.771 14.275 1.00 82.00 174 ARG A C 1
ATOM 1415 O O . ARG A 1 174 ? 12.373 -18.890 13.645 1.00 82.00 174 ARG A O 1
ATOM 1422 N N . ARG A 1 175 ? 10.304 -19.646 14.195 1.00 82.50 175 ARG A N 1
ATOM 1423 C CA . ARG A 1 175 ? 10.261 -20.815 13.300 1.00 82.50 175 ARG A CA 1
ATOM 1424 C C . ARG A 1 175 ? 9.633 -20.449 11.959 1.00 82.50 175 ARG A C 1
ATOM 1426 O O . ARG A 1 175 ? 8.562 -19.859 11.925 1.00 82.50 175 ARG A O 1
ATOM 1433 N N . GLU A 1 176 ? 10.269 -20.857 10.863 1.00 80.19 176 GLU A N 1
ATOM 1434 C CA . GLU A 1 176 ? 9.811 -20.560 9.492 1.00 80.19 176 GLU A CA 1
ATOM 1435 C C . GLU A 1 176 ? 8.511 -21.269 9.107 1.00 80.19 176 GLU A C 1
ATOM 1437 O O . GLU A 1 176 ? 7.762 -20.766 8.274 1.00 80.19 176 GLU A O 1
ATOM 1442 N N . LEU A 1 177 ? 8.260 -22.433 9.703 1.00 85.69 177 LEU A N 1
ATOM 1443 C CA . LEU A 1 177 ? 7.078 -23.245 9.457 1.00 85.69 177 LEU A CA 1
ATOM 1444 C C . LEU A 1 177 ? 6.281 -23.413 10.752 1.00 85.69 177 LEU A C 1
ATOM 1446 O O . LEU A 1 177 ? 6.903 -23.470 11.825 1.00 85.69 177 LEU A O 1
ATOM 1450 N N . PRO A 1 178 ? 4.943 -23.550 10.650 1.00 86.88 178 PRO A N 1
ATOM 1451 C CA . PRO A 1 178 ? 4.109 -23.915 11.784 1.00 86.88 178 PRO A CA 1
ATOM 1452 C C . PRO A 1 178 ? 4.648 -25.141 12.527 1.00 86.88 178 PRO A C 1
ATOM 1454 O O . PRO A 1 178 ? 5.189 -26.052 11.885 1.00 86.88 178 PRO A O 1
ATOM 1457 N N . PRO A 1 179 ? 4.533 -25.179 13.869 1.00 87.81 179 PRO A N 1
ATOM 1458 C CA . PRO A 1 179 ? 4.949 -26.342 14.635 1.00 87.81 179 PRO A CA 1
ATOM 1459 C C . PRO A 1 179 ? 4.153 -27.582 14.184 1.00 87.81 179 PRO A C 1
ATOM 1461 O O . PRO A 1 179 ? 2.971 -27.470 13.845 1.00 87.81 179 PRO A O 1
ATOM 1464 N N . PRO A 1 180 ? 4.775 -28.776 14.144 1.00 85.75 180 PRO A N 1
ATOM 1465 C CA . PRO A 1 180 ? 4.049 -30.010 13.878 1.00 85.75 180 PRO A CA 1
ATOM 1466 C C . PRO A 1 180 ? 2.999 -30.269 14.976 1.00 85.75 180 PRO A C 1
ATOM 1468 O O . PRO A 1 180 ? 3.128 -29.754 16.091 1.00 85.75 180 PRO A O 1
ATOM 1471 N N . PRO A 1 181 ? 1.966 -31.091 14.702 1.00 82.19 181 PRO A N 1
ATOM 1472 C CA . PRO A 1 181 ? 0.932 -31.398 15.686 1.00 82.19 181 PRO A CA 1
ATOM 1473 C C . PRO A 1 181 ? 1.521 -31.905 17.011 1.00 82.19 181 PRO A C 1
ATOM 1475 O O . PRO A 1 181 ? 2.277 -32.876 17.023 1.00 82.19 181 PRO A O 1
ATOM 1478 N N . GLY A 1 182 ? 1.156 -31.260 18.122 1.00 79.81 182 GLY A N 1
ATOM 1479 C CA . GLY A 1 182 ? 1.621 -31.606 19.472 1.00 79.81 182 GLY A CA 1
ATOM 1480 C C . GLY A 1 182 ? 2.844 -30.824 19.968 1.00 79.81 182 GLY A C 1
ATOM 1481 O O . GLY A 1 182 ? 3.176 -30.933 21.147 1.00 79.81 182 GLY A O 1
ATOM 1482 N N . GLU A 1 183 ? 3.489 -30.012 19.126 1.00 88.31 183 GLU A N 1
ATOM 1483 C CA . GLU A 1 183 ? 4.518 -29.061 19.560 1.00 88.31 183 GLU A CA 1
ATOM 1484 C C . GLU A 1 183 ? 3.917 -27.679 19.847 1.00 88.31 183 GLU A C 1
ATOM 1486 O O . GLU A 1 183 ? 3.078 -27.183 19.098 1.00 88.31 183 GLU A O 1
ATOM 1491 N N . PHE A 1 184 ? 4.381 -27.037 20.922 1.00 86.19 184 PHE A N 1
ATOM 1492 C CA . PHE A 1 184 ? 3.974 -25.683 21.293 1.00 86.19 184 PHE A CA 1
ATOM 1493 C C . PHE A 1 184 ? 4.995 -24.648 20.810 1.00 86.19 184 PHE A C 1
ATOM 1495 O O . PHE A 1 184 ? 6.201 -24.822 21.001 1.00 86.19 184 PHE A O 1
ATOM 1502 N N . ASP A 1 185 ? 4.510 -23.548 20.236 1.00 90.12 185 ASP A N 1
ATOM 1503 C CA . ASP A 1 185 ? 5.302 -22.360 19.925 1.00 90.12 185 ASP A CA 1
ATOM 1504 C C . ASP A 1 185 ? 4.494 -21.098 20.267 1.00 90.12 185 ASP A C 1
ATOM 1506 O O . ASP A 1 185 ? 3.347 -20.948 19.842 1.00 90.12 185 ASP A O 1
ATOM 1510 N N . GLN A 1 186 ? 5.091 -20.198 21.053 1.00 89.06 186 GLN A N 1
ATOM 1511 C CA . GLN A 1 186 ? 4.420 -19.007 21.580 1.00 89.06 186 GLN A CA 1
ATOM 1512 C C . GLN A 1 186 ? 3.999 -18.019 20.479 1.00 89.06 186 GLN A C 1
ATOM 1514 O O . GLN A 1 186 ? 2.941 -17.390 20.596 1.00 89.06 186 GLN A O 1
ATOM 1519 N N . ASP A 1 187 ? 4.794 -17.877 19.413 1.00 88.81 187 ASP A N 1
ATOM 1520 C CA . ASP A 1 187 ? 4.490 -16.949 18.318 1.00 88.81 187 ASP A CA 1
ATOM 1521 C C . ASP A 1 187 ? 3.253 -17.454 17.555 1.00 88.81 187 ASP A C 1
ATOM 1523 O O . ASP A 1 187 ? 2.329 -16.690 17.264 1.00 88.81 187 ASP A O 1
ATOM 1527 N N . TYR A 1 188 ? 3.188 -18.766 17.304 1.00 90.88 188 TYR A N 1
ATOM 1528 C CA . TYR A 1 188 ? 2.048 -19.404 16.639 1.00 90.88 188 TYR A CA 1
ATOM 1529 C C . TYR A 1 188 ? 0.794 -19.408 17.514 1.00 90.88 188 TYR A C 1
ATOM 1531 O O . TYR A 1 188 ? -0.270 -19.050 17.015 1.00 90.88 188 TYR A O 1
ATOM 1539 N N . ALA A 1 189 ? 0.912 -19.683 18.817 1.00 91.31 189 ALA A N 1
ATOM 1540 C CA . ALA A 1 189 ? -0.212 -19.596 19.755 1.00 91.31 189 ALA A CA 1
ATOM 1541 C C . ALA A 1 189 ? -0.816 -18.178 19.815 1.00 91.31 189 ALA A C 1
ATOM 1543 O O . ALA A 1 189 ? -2.034 -17.998 19.925 1.00 91.31 189 ALA A O 1
ATOM 1544 N N . THR A 1 190 ? 0.033 -17.151 19.694 1.00 91.12 190 THR A N 1
ATOM 1545 C CA . THR A 1 190 ? -0.402 -15.751 19.599 1.00 91.12 190 THR A CA 1
ATOM 1546 C C . THR A 1 190 ? -1.195 -15.514 18.312 1.00 91.12 190 THR A C 1
ATOM 1548 O O . THR A 1 190 ? -2.303 -14.979 18.371 1.00 91.12 190 THR A O 1
ATOM 1551 N N . ILE A 1 191 ? -0.681 -15.962 17.158 1.00 92.00 191 ILE A N 1
ATOM 1552 C CA . ILE A 1 191 ? -1.381 -15.845 15.866 1.00 92.00 191 ILE A CA 1
ATOM 1553 C C . ILE A 1 191 ? -2.720 -16.596 15.896 1.00 92.00 191 ILE A C 1
ATOM 1555 O O . ILE A 1 191 ? -3.741 -16.045 15.490 1.00 92.00 191 ILE A O 1
ATOM 1559 N N . GLU A 1 192 ? -2.742 -17.822 16.415 1.00 93.56 192 GLU A N 1
ATOM 1560 C CA . GLU A 1 192 ? -3.949 -18.641 16.567 1.00 93.56 192 GLU A CA 1
ATOM 1561 C C . GLU A 1 192 ? -5.000 -17.938 17.425 1.00 93.56 192 GLU A C 1
ATOM 1563 O O . GLU A 1 192 ? -6.174 -17.904 17.061 1.00 93.56 192 GLU A O 1
ATOM 1568 N N . THR A 1 193 ? -4.584 -17.313 18.529 1.00 93.62 193 THR A N 1
ATOM 1569 C CA . THR A 1 193 ? -5.481 -16.521 19.381 1.00 93.62 193 THR A CA 1
ATOM 1570 C C . THR A 1 193 ? -6.079 -15.344 18.615 1.00 93.62 193 THR A C 1
ATOM 1572 O O . THR A 1 193 ? -7.287 -15.111 18.705 1.00 93.62 193 THR A O 1
ATOM 1575 N N . VAL A 1 194 ? -5.269 -14.627 17.825 1.00 93.50 194 VAL A N 1
ATOM 1576 C CA . VAL A 1 194 ? -5.758 -13.527 16.981 1.00 93.50 194 VAL A CA 1
ATOM 1577 C C . VAL A 1 194 ? -6.771 -14.038 15.961 1.00 93.50 194 VAL A C 1
ATOM 1579 O O . VAL A 1 194 ? -7.861 -13.479 15.871 1.00 93.50 194 VAL A O 1
ATOM 1582 N N . VAL A 1 195 ? -6.469 -15.122 15.243 1.00 94.75 195 VAL A N 1
ATOM 1583 C CA . VAL A 1 195 ? -7.383 -15.723 14.255 1.00 94.75 195 VAL A CA 1
ATOM 1584 C C . VAL A 1 195 ? -8.685 -16.200 14.906 1.00 94.75 195 VAL A C 1
ATOM 1586 O O . VAL A 1 195 ? -9.761 -15.963 14.364 1.00 94.75 195 VAL A O 1
ATOM 1589 N N . ASN A 1 196 ? -8.616 -16.811 16.090 1.00 95.56 196 ASN A N 1
ATOM 1590 C CA . ASN A 1 196 ? -9.789 -17.294 16.821 1.00 95.56 196 ASN A CA 1
ATOM 1591 C C . ASN A 1 196 ? -10.703 -16.167 17.326 1.00 95.56 196 ASN A C 1
ATOM 1593 O O . ASN A 1 196 ? -11.885 -16.408 17.566 1.00 95.56 196 ASN A O 1
ATOM 1597 N N . CYS A 1 197 ? -10.182 -14.948 17.483 1.00 96.12 197 CYS A N 1
ATOM 1598 C CA . CYS A 1 197 ? -10.981 -13.778 17.848 1.00 96.12 197 CYS A CA 1
ATOM 1599 C C . CYS A 1 197 ? -11.642 -13.093 16.641 1.00 96.12 197 CYS A C 1
ATOM 1601 O O . CYS A 1 197 ? -12.367 -12.117 16.839 1.00 96.12 197 CYS A O 1
ATOM 1603 N N . ALA A 1 198 ? -11.387 -13.555 15.413 1.00 96.88 198 ALA A N 1
ATOM 1604 C CA . ALA A 1 198 ? -11.932 -12.929 14.216 1.00 96.88 198 ALA A CA 1
ATOM 1605 C C . ALA A 1 198 ? -13.467 -13.025 14.163 1.00 96.88 198 ALA A C 1
ATOM 1607 O O . ALA A 1 198 ? -14.037 -14.045 14.570 1.00 96.88 198 ALA A O 1
ATOM 1608 N N . PRO A 1 199 ? -14.163 -12.008 13.620 1.00 97.00 199 PRO A N 1
ATOM 1609 C CA . PRO A 1 199 ? -15.598 -12.091 13.396 1.00 97.00 199 PRO A CA 1
ATOM 1610 C C . PRO A 1 199 ? -15.936 -13.275 12.484 1.00 97.00 199 PRO A C 1
ATOM 1612 O O . PRO A 1 199 ? -15.257 -13.526 11.491 1.00 97.00 199 PRO A O 1
ATOM 1615 N N . SER A 1 200 ? -17.032 -13.980 12.768 1.00 96.62 200 SER A N 1
ATOM 1616 C CA . SER A 1 200 ? -17.391 -15.231 12.074 1.00 96.62 200 SER A CA 1
ATOM 1617 C C . SER A 1 200 ? -17.641 -15.091 10.566 1.00 96.62 200 SER A C 1
ATOM 1619 O O . SER A 1 200 ? -17.630 -16.087 9.844 1.00 96.62 200 SER A O 1
ATOM 1621 N N . HIS A 1 201 ? -17.872 -13.870 10.078 1.00 96.88 201 HIS A N 1
ATOM 1622 C CA . HIS A 1 201 ? -18.054 -13.570 8.658 1.00 96.88 201 HIS A CA 1
ATOM 1623 C C . HIS A 1 201 ? -16.738 -13.256 7.923 1.00 96.88 201 HIS A C 1
ATOM 1625 O O . HIS A 1 201 ? -16.757 -13.085 6.701 1.00 96.88 201 HIS A O 1
ATOM 1631 N N . VAL A 1 202 ? -15.612 -13.175 8.643 1.00 97.19 202 VAL A N 1
ATOM 1632 C CA . VAL A 1 202 ? -14.287 -12.868 8.099 1.00 97.19 202 VAL A CA 1
ATOM 1633 C C . VAL A 1 202 ? -13.447 -14.137 8.040 1.00 97.19 202 VAL A C 1
ATOM 1635 O O . VAL A 1 202 ? -13.120 -14.750 9.051 1.00 97.19 202 VAL A O 1
ATOM 1638 N N . VAL A 1 203 ? -13.045 -14.516 6.831 1.00 96.69 203 VAL A N 1
ATOM 1639 C CA . VAL A 1 203 ? -12.061 -15.576 6.610 1.00 96.69 203 VAL A CA 1
ATOM 1640 C C . VAL A 1 203 ? -10.664 -14.981 6.738 1.00 96.69 203 VAL A C 1
ATOM 1642 O O . VAL A 1 203 ? -10.310 -14.072 5.986 1.00 96.69 203 VAL A O 1
ATOM 1645 N N . VAL A 1 204 ? -9.866 -15.507 7.665 1.00 96.44 204 VAL A N 1
ATOM 1646 C CA . VAL A 1 204 ? -8.511 -15.013 7.936 1.00 96.44 204 VAL A CA 1
ATOM 1647 C C . VAL A 1 204 ? -7.464 -15.966 7.377 1.00 96.44 204 VAL A C 1
ATOM 1649 O O . VAL A 1 204 ? -7.524 -17.175 7.608 1.00 96.44 204 VAL A O 1
ATOM 1652 N N . TRP A 1 205 ? -6.489 -15.407 6.668 1.00 96.62 205 TRP A N 1
ATOM 1653 C CA . TRP A 1 205 ? -5.300 -16.095 6.175 1.00 96.62 205 TRP A CA 1
ATOM 1654 C C . TRP A 1 205 ? -4.038 -15.438 6.726 1.00 96.62 205 TRP A C 1
ATOM 1656 O O . TRP A 1 205 ? -4.035 -14.251 7.046 1.00 96.62 205 TRP A O 1
ATOM 1666 N N . ILE A 1 206 ? -2.955 -16.203 6.812 1.00 95.00 206 ILE A N 1
ATOM 1667 C CA . ILE A 1 206 ? -1.658 -15.746 7.314 1.00 95.00 206 ILE A CA 1
ATOM 1668 C C . ILE A 1 206 ? -0.637 -15.820 6.185 1.00 95.00 206 ILE A C 1
ATOM 1670 O O . ILE A 1 206 ? -0.488 -16.865 5.555 1.00 95.00 206 ILE A O 1
ATOM 1674 N N . ALA A 1 207 ? 0.075 -14.725 5.936 1.00 93.25 207 ALA A N 1
ATOM 1675 C CA . ALA A 1 207 ? 1.162 -14.692 4.966 1.00 93.25 207 ALA A CA 1
ATOM 1676 C C . ALA A 1 207 ? 2.515 -14.659 5.684 1.00 93.25 207 ALA A C 1
ATOM 1678 O O . ALA A 1 207 ? 2.882 -13.651 6.299 1.00 93.25 207 ALA A O 1
ATOM 1679 N N . PHE A 1 208 ? 3.275 -15.749 5.565 1.00 90.62 208 PHE A N 1
ATOM 1680 C CA . PHE A 1 208 ? 4.657 -15.811 6.031 1.00 90.62 208 PHE A CA 1
ATOM 1681 C C . PHE A 1 208 ? 5.602 -15.412 4.904 1.00 90.62 208 PHE A C 1
ATOM 1683 O O . PHE A 1 208 ? 5.582 -15.995 3.818 1.00 90.62 208 PHE A O 1
ATOM 1690 N N . ASN A 1 209 ? 6.450 -14.419 5.170 1.00 85.69 209 ASN A N 1
ATOM 1691 C CA . ASN A 1 209 ? 7.495 -14.036 4.230 1.00 85.69 209 ASN A CA 1
ATOM 1692 C C . ASN A 1 209 ? 8.482 -15.202 4.090 1.00 85.69 209 ASN A C 1
ATOM 1694 O O . ASN A 1 209 ? 9.034 -15.667 5.090 1.00 85.69 209 ASN A O 1
ATOM 1698 N N . ASN A 1 210 ? 8.754 -15.641 2.860 1.00 76.44 210 ASN A N 1
ATOM 1699 C CA . ASN A 1 210 ? 9.832 -16.590 2.632 1.00 76.44 210 ASN A CA 1
ATOM 1700 C C . ASN A 1 210 ? 11.158 -15.901 3.003 1.00 76.44 210 ASN A C 1
ATOM 1702 O O . ASN A 1 210 ? 11.479 -14.832 2.479 1.00 76.44 210 ASN A O 1
ATOM 1706 N N . ARG A 1 211 ? 11.938 -16.476 3.930 1.00 66.50 211 ARG A N 1
ATOM 1707 C CA . ARG A 1 211 ? 13.202 -15.866 4.390 1.00 66.50 211 ARG A CA 1
ATOM 1708 C C . ARG A 1 211 ? 14.265 -15.775 3.295 1.00 66.50 211 ARG A C 1
ATOM 1710 O O . ARG A 1 211 ? 15.302 -15.148 3.512 1.00 66.50 211 ARG A O 1
ATOM 1717 N N . ARG A 1 212 ? 14.028 -16.341 2.107 1.00 63.91 212 ARG A N 1
ATOM 1718 C CA . ARG A 1 212 ? 14.837 -16.047 0.920 1.00 63.91 212 ARG A CA 1
ATOM 1719 C C . ARG A 1 212 ? 14.688 -14.564 0.572 1.00 63.91 212 ARG A C 1
ATOM 1721 O O . ARG A 1 212 ? 13.734 -14.140 -0.060 1.00 63.91 212 ARG A O 1
ATOM 1728 N N . ILE A 1 213 ? 15.670 -13.774 1.002 1.00 56.25 213 ILE A N 1
ATOM 1729 C CA . ILE A 1 213 ? 15.652 -12.304 1.076 1.00 56.25 213 ILE A CA 1
ATOM 1730 C C . ILE A 1 213 ? 15.411 -11.588 -0.269 1.00 56.25 213 ILE A C 1
ATOM 1732 O O . ILE A 1 213 ? 15.123 -10.397 -0.239 1.00 56.25 213 ILE A O 1
ATOM 1736 N N . PHE A 1 214 ? 15.475 -12.246 -1.430 1.00 55.16 214 PHE A N 1
ATOM 1737 C CA . PHE A 1 214 ? 15.064 -11.643 -2.716 1.00 55.16 214 PHE A CA 1
ATOM 1738 C C . PHE A 1 214 ? 13.716 -12.089 -3.216 1.00 55.16 214 PHE A C 1
ATOM 1740 O O . PHE A 1 214 ? 13.110 -11.382 -4.019 1.00 55.16 214 PHE A O 1
ATOM 1747 N N . ASP A 1 215 ? 13.211 -13.196 -2.689 1.00 64.00 215 ASP A N 1
ATOM 1748 C CA . ASP A 1 215 ? 11.894 -13.673 -3.044 1.00 64.00 215 ASP A CA 1
ATOM 1749 C C . ASP A 1 215 ? 10.818 -13.084 -2.139 1.00 64.00 215 ASP A C 1
ATOM 1751 O O . ASP A 1 215 ? 9.802 -13.701 -1.853 1.00 64.00 215 ASP A O 1
ATOM 1755 N N . ARG A 1 216 ? 11.028 -11.836 -1.704 1.00 68.06 216 ARG A N 1
ATOM 1756 C CA . ARG A 1 216 ? 10.100 -11.104 -0.830 1.00 68.06 216 ARG A CA 1
ATOM 1757 C C . ARG A 1 216 ? 8.756 -10.819 -1.502 1.00 68.06 216 ARG A C 1
ATOM 1759 O O . ARG A 1 216 ? 7.833 -10.330 -0.858 1.00 68.06 216 ARG A O 1
ATOM 1766 N N . GLN A 1 217 ? 8.655 -11.095 -2.802 1.00 72.44 217 GLN A N 1
ATOM 1767 C CA . GLN A 1 217 ? 7.396 -11.058 -3.535 1.00 72.44 217 GLN A CA 1
ATOM 1768 C C . GLN A 1 217 ? 6.523 -12.271 -3.219 1.00 72.44 217 GLN A C 1
ATOM 1770 O O . GLN A 1 217 ? 5.302 -12.118 -3.205 1.00 72.44 217 GLN A O 1
ATOM 1775 N N . HIS A 1 218 ? 7.133 -13.421 -2.922 1.00 83.25 218 HIS A N 1
ATOM 1776 C CA . HIS A 1 218 ? 6.432 -14.658 -2.627 1.00 83.25 218 HIS A CA 1
ATOM 1777 C C . HIS A 1 218 ? 6.378 -14.879 -1.118 1.00 83.25 218 HIS A C 1
ATOM 1779 O O . HIS A 1 218 ? 7.374 -14.863 -0.390 1.00 83.25 218 HIS A O 1
ATOM 1785 N N . CYS A 1 219 ? 5.162 -15.055 -0.634 1.00 89.81 219 CYS A N 1
ATOM 1786 C CA . CYS A 1 219 ? 4.893 -15.483 0.723 1.00 89.81 219 CYS A CA 1
ATOM 1787 C C . CYS A 1 219 ? 4.226 -16.852 0.656 1.00 89.81 219 CYS A C 1
ATOM 1789 O O . CYS A 1 219 ? 3.503 -17.142 -0.293 1.00 89.81 219 CYS A O 1
ATOM 1791 N N . ALA A 1 220 ? 4.414 -17.666 1.685 1.00 92.00 220 ALA A N 1
ATOM 1792 C CA . ALA A 1 220 ? 3.558 -18.824 1.864 1.00 92.00 220 ALA A CA 1
ATOM 1793 C C . ALA A 1 220 ? 2.263 -18.346 2.534 1.00 92.00 220 ALA A C 1
ATOM 1795 O O . ALA A 1 220 ? 2.310 -17.704 3.589 1.00 92.00 220 ALA A O 1
ATOM 1796 N N . LEU A 1 221 ? 1.121 -18.615 1.909 1.00 94.44 221 LEU A N 1
ATOM 1797 C CA . LEU A 1 221 ? -0.204 -18.289 2.413 1.00 94.44 221 LEU A CA 1
ATOM 1798 C C . LEU A 1 221 ? -0.795 -19.499 3.127 1.00 94.44 221 LEU A C 1
ATOM 1800 O O . LEU A 1 221 ? -0.891 -20.587 2.559 1.00 94.44 221 LEU A O 1
ATOM 1804 N N . TRP A 1 222 ? -1.234 -19.290 4.360 1.00 95.69 222 TRP A N 1
ATOM 1805 C CA . TRP A 1 222 ? -1.741 -20.332 5.238 1.00 95.69 222 TRP A CA 1
ATOM 1806 C C . TRP A 1 222 ? -3.139 -20.004 5.738 1.00 95.69 222 TRP A C 1
ATOM 1808 O O . TRP A 1 222 ? -3.501 -18.842 5.924 1.00 95.69 222 TRP A O 1
ATOM 1818 N N . GLN A 1 223 ? -3.905 -21.049 6.014 1.00 95.50 223 GLN A N 1
ATOM 1819 C CA . GLN A 1 223 ? -5.151 -20.983 6.760 1.00 95.50 223 GLN A CA 1
ATOM 1820 C C . GLN A 1 223 ? -4.982 -21.703 8.092 1.00 95.50 223 GLN A C 1
ATOM 1822 O O . GLN A 1 223 ? -4.343 -22.752 8.156 1.00 95.50 223 GLN A O 1
ATOM 1827 N N . VAL A 1 224 ? -5.589 -21.153 9.139 1.00 93.69 224 VAL A N 1
ATOM 1828 C CA . VAL A 1 224 ? -5.656 -21.781 10.459 1.00 93.69 224 VAL A CA 1
ATOM 1829 C C . VAL A 1 224 ? -7.108 -22.138 10.732 1.00 93.69 224 VAL A C 1
ATOM 1831 O O . VAL A 1 224 ? -7.984 -21.277 10.632 1.00 93.69 224 VAL A O 1
ATOM 1834 N N . SER A 1 225 ? -7.388 -23.403 11.040 1.00 91.19 225 SER A N 1
ATOM 1835 C CA . SER A 1 225 ? -8.730 -23.795 11.471 1.00 91.19 225 SER A CA 1
ATOM 1836 C C . SER A 1 225 ? -9.015 -23.253 12.868 1.00 91.19 225 SER A C 1
ATOM 1838 O O . SER A 1 225 ? -8.226 -23.473 13.787 1.00 91.19 225 SER A O 1
ATOM 1840 N N . SER A 1 226 ? -10.167 -22.618 13.050 1.00 84.50 226 SER A N 1
ATOM 1841 C CA . SER A 1 226 ? -10.647 -22.238 14.374 1.00 84.50 226 SER A CA 1
ATOM 1842 C C . SER A 1 226 ? -11.077 -23.476 15.173 1.00 84.50 226 SER A C 1
ATOM 1844 O O . SER A 1 226 ? -11.746 -24.367 14.646 1.00 84.50 226 SER A O 1
ATOM 1846 N N . GLY A 1 227 ? -10.672 -23.561 16.444 1.00 83.69 227 GLY A N 1
ATOM 1847 C CA . GLY A 1 227 ? -10.996 -24.694 17.320 1.00 83.69 227 GLY A CA 1
ATOM 1848 C C . GLY A 1 227 ? -9.991 -24.922 18.452 1.00 83.69 227 GLY A C 1
ATOM 1849 O O . GLY A 1 227 ? -9.027 -24.178 18.599 1.00 83.69 227 GLY A O 1
ATOM 1850 N N . SER A 1 228 ? -10.223 -25.970 19.252 1.00 84.19 228 SER A N 1
ATOM 1851 C CA . SER A 1 228 ? -9.328 -26.383 20.349 1.00 84.19 228 SER A CA 1
ATOM 1852 C C . SER A 1 228 ? -8.009 -26.993 19.867 1.00 84.19 228 SER A C 1
ATOM 1854 O O . SER A 1 228 ? -7.047 -27.038 20.623 1.00 84.19 228 SER A O 1
ATOM 1856 N N . GLU A 1 229 ? -7.972 -27.467 18.620 1.00 88.25 229 GLU A N 1
ATOM 1857 C CA . GLU A 1 229 ? -6.786 -28.005 17.952 1.00 88.25 229 GLU A CA 1
ATOM 1858 C C . GLU A 1 229 ? -6.592 -27.265 16.619 1.00 88.25 229 GLU A C 1
ATOM 1860 O O . GLU A 1 229 ? -7.140 -27.689 15.593 1.00 88.25 229 GLU A O 1
ATOM 1865 N N . PRO A 1 230 ? -5.877 -26.127 16.614 1.00 89.06 230 PRO A N 1
ATOM 1866 C CA . PRO A 1 230 ? -5.638 -25.367 15.397 1.00 89.06 230 PRO A CA 1
ATOM 1867 C C . PRO A 1 230 ? -4.819 -26.197 14.404 1.00 89.06 230 PRO A C 1
ATOM 1869 O O . PRO A 1 230 ? -3.802 -26.802 14.742 1.00 89.06 230 PRO A O 1
ATOM 1872 N N . ARG A 1 231 ? -5.278 -26.245 13.152 1.00 91.62 231 ARG A N 1
ATOM 1873 C CA . ARG A 1 231 ? -4.587 -26.911 12.047 1.00 91.62 231 ARG A CA 1
ATOM 1874 C C . ARG A 1 231 ? -4.171 -25.876 11.025 1.00 91.62 231 ARG A C 1
ATOM 1876 O O . ARG A 1 231 ? -5.011 -25.154 10.489 1.00 91.62 231 ARG A O 1
ATOM 1883 N N . TRP A 1 232 ? -2.876 -25.851 10.749 1.00 94.12 232 TRP A N 1
ATOM 1884 C CA . TRP A 1 232 ? -2.273 -25.014 9.727 1.00 94.12 232 TRP A CA 1
ATOM 1885 C C . TRP A 1 232 ? -2.315 -25.731 8.380 1.00 94.12 232 TRP A C 1
ATOM 1887 O O . TRP A 1 232 ? -1.783 -26.830 8.229 1.00 94.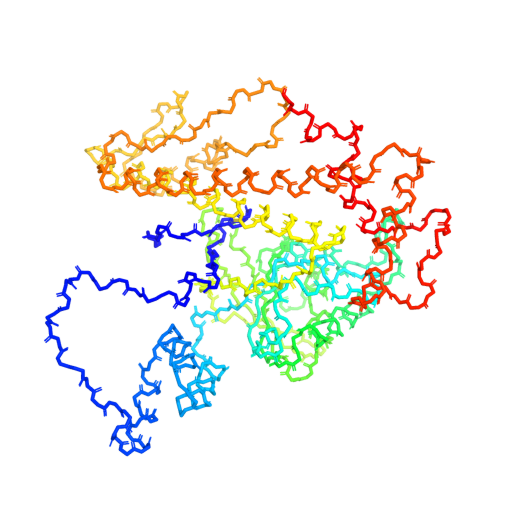12 232 TRP A O 1
ATOM 1897 N N . GLN A 1 233 ? -2.948 -25.101 7.398 1.00 94.62 233 GLN A N 1
ATOM 1898 C CA . GLN A 1 233 ? -3.046 -25.596 6.032 1.00 94.62 233 GLN A CA 1
ATOM 1899 C C . GLN A 1 233 ? -2.364 -24.614 5.086 1.00 94.62 233 GLN A C 1
ATOM 1901 O O . GLN A 1 233 ? -2.758 -23.451 5.010 1.00 94.62 233 GLN A O 1
ATOM 1906 N N . LEU A 1 234 ? -1.365 -25.089 4.342 1.00 94.69 234 LEU A N 1
ATOM 1907 C CA . LEU A 1 234 ? -0.760 -24.322 3.258 1.00 94.69 234 LEU A CA 1
ATOM 1908 C C . LEU A 1 234 ? -1.774 -24.202 2.113 1.00 94.69 234 LEU A C 1
ATOM 1910 O O . LEU A 1 234 ? -2.231 -25.215 1.581 1.00 94.69 234 LEU A O 1
ATOM 1914 N N . LEU A 1 235 ? -2.135 -22.970 1.761 1.00 94.81 235 LEU A N 1
ATOM 1915 C CA . LEU A 1 235 ? -3.030 -22.666 0.645 1.00 94.81 235 LEU A CA 1
ATOM 1916 C C . LEU A 1 235 ? -2.247 -22.418 -0.646 1.00 94.81 235 LEU A C 1
ATOM 1918 O O . LEU A 1 235 ? -2.641 -22.904 -1.702 1.00 94.81 235 LEU A O 1
ATOM 1922 N N . ASP A 1 236 ? -1.154 -21.660 -0.550 1.00 93.62 236 ASP A N 1
ATOM 1923 C CA . ASP A 1 236 ? -0.318 -21.277 -1.687 1.00 93.62 236 ASP A CA 1
ATOM 1924 C C . ASP A 1 236 ? 1.122 -21.029 -1.214 1.00 93.62 236 ASP A C 1
ATOM 1926 O O . ASP A 1 236 ? 1.366 -20.164 -0.378 1.00 93.62 236 ASP A O 1
ATOM 1930 N N . GLU A 1 237 ? 2.082 -21.803 -1.721 1.00 92.56 237 GLU A N 1
ATOM 1931 C CA . GLU A 1 237 ? 3.506 -21.670 -1.374 1.00 92.56 237 GLU A CA 1
ATOM 1932 C C . GLU A 1 237 ? 4.149 -20.417 -1.986 1.00 92.56 237 GLU A C 1
ATOM 1934 O O . GLU A 1 237 ? 5.114 -19.884 -1.440 1.00 92.56 237 GLU A O 1
ATOM 1939 N N . ASN A 1 238 ? 3.602 -19.935 -3.105 1.00 91.56 238 ASN A N 1
ATOM 1940 C CA . ASN A 1 238 ? 4.164 -18.859 -3.915 1.00 91.56 238 ASN A CA 1
ATOM 1941 C C . ASN A 1 238 ? 3.165 -17.702 -4.045 1.00 91.56 238 ASN A C 1
ATOM 1943 O O . ASN A 1 238 ? 2.999 -17.115 -5.116 1.00 91.56 238 ASN A O 1
ATOM 1947 N N . TRP A 1 239 ? 2.494 -17.354 -2.948 1.00 92.75 239 TRP A N 1
ATOM 1948 C CA . TRP A 1 239 ? 1.487 -16.305 -2.948 1.00 92.75 239 TRP A CA 1
ATOM 1949 C C . TRP A 1 239 ? 2.124 -14.934 -3.192 1.00 92.75 239 TRP A C 1
ATOM 1951 O O . TRP A 1 239 ? 2.845 -14.395 -2.345 1.00 92.75 239 TRP A O 1
ATOM 1961 N N . ALA A 1 240 ? 1.834 -14.357 -4.358 1.00 91.69 240 ALA A N 1
ATOM 1962 C CA . ALA A 1 240 ? 2.357 -13.070 -4.813 1.00 91.69 240 ALA A CA 1
ATOM 1963 C C . ALA A 1 240 ? 1.231 -12.189 -5.394 1.00 91.69 240 ALA A C 1
ATOM 1965 O O . ALA A 1 240 ? 1.174 -11.957 -6.604 1.00 91.69 240 ALA A O 1
ATOM 1966 N N . PRO A 1 241 ? 0.299 -11.698 -4.555 1.00 93.38 241 PRO A N 1
ATOM 1967 C CA . PRO A 1 241 ? -0.847 -10.928 -5.023 1.00 93.38 241 PRO A CA 1
ATOM 1968 C C . PRO A 1 241 ? -0.435 -9.543 -5.531 1.00 93.38 241 PRO A C 1
ATOM 1970 O O . PRO A 1 241 ? 0.529 -8.933 -5.053 1.00 93.38 241 PRO A O 1
ATOM 1973 N N . THR A 1 242 ? -1.261 -8.970 -6.405 1.00 92.44 242 THR A N 1
ATOM 1974 C CA . THR A 1 242 ? -1.212 -7.532 -6.684 1.00 92.44 242 THR A CA 1
ATOM 1975 C C . THR A 1 242 ? -1.745 -6.771 -5.473 1.00 92.44 242 THR A C 1
ATOM 1977 O O . THR A 1 242 ? -2.933 -6.826 -5.162 1.00 92.44 242 THR A O 1
ATOM 1980 N N . ARG A 1 243 ? -0.884 -6.031 -4.780 1.00 94.62 243 ARG A N 1
ATOM 1981 C CA . ARG A 1 243 ? -1.276 -5.236 -3.611 1.00 94.62 243 ARG A CA 1
ATOM 1982 C C . ARG A 1 243 ? -1.614 -3.816 -4.026 1.00 94.62 243 ARG A C 1
ATOM 1984 O O . ARG A 1 243 ? -0.746 -3.071 -4.472 1.00 94.62 243 ARG A O 1
ATOM 1991 N N . VAL A 1 244 ? -2.874 -3.434 -3.878 1.00 95.38 244 VAL A N 1
ATOM 1992 C CA . VAL A 1 244 ? -3.385 -2.125 -4.285 1.00 95.38 244 VAL A CA 1
ATOM 1993 C C . VAL A 1 244 ? -3.498 -1.221 -3.067 1.00 95.38 244 VAL A C 1
ATOM 1995 O O . VAL A 1 244 ? -4.233 -1.526 -2.132 1.00 95.38 244 VAL A O 1
ATOM 1998 N N . LEU A 1 245 ? -2.811 -0.081 -3.075 1.00 94.56 245 LEU A N 1
ATOM 1999 C CA . LEU A 1 245 ? -2.956 0.923 -2.021 1.00 94.56 245 LEU A CA 1
ATOM 2000 C C . LEU A 1 245 ? -4.273 1.683 -2.219 1.00 94.56 245 LEU A C 1
ATOM 2002 O O . LEU A 1 245 ? -4.426 2.302 -3.276 1.00 94.56 245 LEU A O 1
ATOM 2006 N N . PRO A 1 246 ? -5.208 1.685 -1.248 1.00 94.56 246 PRO A N 1
ATOM 2007 C CA . PRO A 1 246 ? -6.508 2.325 -1.417 1.00 94.56 246 PRO A CA 1
ATOM 2008 C C . PRO A 1 246 ? -6.409 3.841 -1.651 1.00 94.56 246 PRO A C 1
ATOM 2010 O O . PRO A 1 246 ? -5.465 4.481 -1.165 1.00 94.56 246 PRO A O 1
ATOM 2013 N N . PRO A 1 247 ? -7.410 4.452 -2.318 1.00 94.00 247 PRO A N 1
ATOM 2014 C CA . PRO A 1 247 ? -7.497 5.894 -2.492 1.00 94.00 247 PRO A CA 1
ATOM 2015 C C . PRO A 1 247 ? -7.347 6.650 -1.184 1.00 94.00 247 PRO A C 1
ATOM 2017 O O . PRO A 1 247 ? -7.882 6.280 -0.138 1.00 94.00 247 PRO A O 1
ATOM 2020 N N . VAL A 1 248 ? -6.640 7.762 -1.274 1.00 90.88 248 VAL A N 1
ATOM 2021 C CA . VAL A 1 248 ? -6.310 8.581 -0.121 1.00 90.88 248 VAL A CA 1
ATOM 2022 C C . VAL A 1 248 ? -7.487 9.461 0.306 1.00 90.88 248 VAL A C 1
ATOM 2024 O O . VAL A 1 248 ? -8.180 10.032 -0.539 1.00 90.88 248 VAL A O 1
ATOM 2027 N N . ARG A 1 249 ? -7.706 9.612 1.618 1.00 91.00 249 ARG A N 1
ATOM 2028 C CA . ARG A 1 249 ? -8.720 10.535 2.155 1.00 91.00 249 ARG A CA 1
ATOM 2029 C C . ARG A 1 249 ? -8.332 11.986 1.876 1.00 91.00 249 ARG A C 1
ATOM 2031 O O . ARG A 1 249 ? -7.218 12.392 2.174 1.00 91.00 249 ARG A O 1
ATOM 2038 N N . LYS A 1 250 ? -9.216 12.819 1.339 1.00 91.81 250 LYS A N 1
ATOM 2039 C CA . LYS A 1 250 ? -8.926 14.260 1.274 1.00 91.81 250 LYS A CA 1
ATOM 2040 C C . LYS A 1 250 ? -9.243 14.880 2.632 1.00 91.81 250 LYS A C 1
ATOM 2042 O O . LYS A 1 250 ? -10.332 14.657 3.146 1.00 91.81 250 LYS A O 1
ATOM 2047 N N . PHE A 1 251 ? -8.288 15.613 3.189 1.00 88.94 251 PHE A N 1
ATOM 2048 C CA . PHE A 1 251 ? -8.477 16.394 4.406 1.00 88.94 251 PHE A CA 1
ATOM 2049 C C . PHE A 1 251 ? -8.611 17.868 4.032 1.00 88.94 251 PHE A C 1
ATOM 2051 O O . PHE A 1 251 ? -8.012 18.315 3.048 1.00 88.94 251 PHE A O 1
ATOM 2058 N N . SER A 1 252 ? -9.411 18.600 4.800 1.00 91.62 252 SER A N 1
ATOM 2059 C CA . SER A 1 252 ? -9.519 20.053 4.683 1.00 91.62 252 SER A CA 1
ATOM 2060 C C . SER A 1 252 ? -8.171 20.717 4.981 1.00 91.62 252 SER A C 1
ATOM 2062 O O . SER A 1 252 ? -7.329 20.149 5.676 1.00 91.62 252 SER A O 1
ATOM 2064 N N . ALA A 1 253 ? -7.950 21.918 4.441 1.00 93.25 253 ALA A N 1
ATOM 2065 C CA . ALA A 1 253 ? -6.744 22.689 4.730 1.00 93.25 253 ALA A CA 1
ATOM 2066 C C . ALA A 1 253 ? -6.778 23.155 6.192 1.00 93.25 253 ALA A C 1
ATOM 2068 O O . ALA A 1 253 ? -7.546 24.048 6.546 1.00 93.25 253 ALA A O 1
ATOM 2069 N N . SER A 1 254 ? -5.988 22.502 7.039 1.00 94.06 254 SER A N 1
ATOM 2070 C CA . SER A 1 254 ? -6.001 22.694 8.485 1.00 94.06 254 SER A CA 1
ATOM 2071 C C . SER A 1 2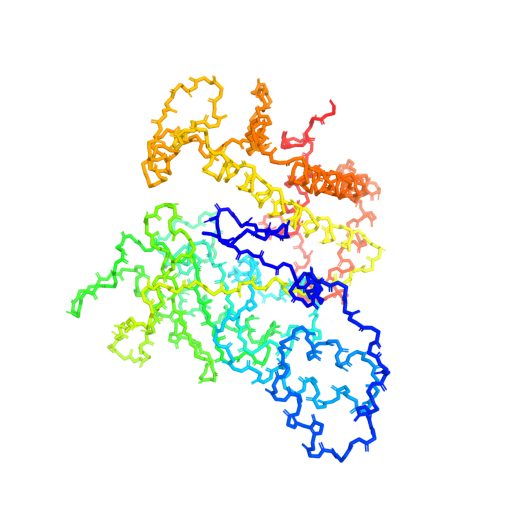54 ? -4.710 22.146 9.112 1.00 94.06 254 SER A C 1
ATOM 2073 O O . SER A 1 254 ? -4.044 21.352 8.451 1.00 94.06 254 SER A O 1
ATOM 2075 N N . PRO A 1 255 ? -4.340 22.507 10.357 1.00 92.50 255 PRO A N 1
ATOM 2076 C CA . PRO A 1 255 ? -3.208 21.903 11.068 1.00 92.50 255 PRO A CA 1
ATOM 2077 C C . PRO A 1 255 ? -3.157 20.372 10.986 1.00 92.50 255 PRO A C 1
ATOM 2079 O O . PRO A 1 255 ? -2.171 19.793 10.522 1.00 92.50 255 PRO A O 1
ATOM 2082 N N . LEU A 1 256 ? -4.255 19.714 11.368 1.00 89.94 256 LEU A N 1
ATOM 2083 C CA . LEU A 1 256 ? -4.367 18.261 11.326 1.00 89.94 256 LEU A CA 1
ATOM 2084 C C . LEU A 1 256 ? -4.383 17.736 9.886 1.00 89.94 256 LEU A C 1
ATOM 2086 O O . LEU A 1 256 ? -3.688 16.773 9.564 1.00 89.94 256 LEU A O 1
ATOM 2090 N N . GLY A 1 257 ? -5.146 18.377 9.000 1.00 92.25 257 GLY A N 1
ATOM 2091 C CA . GLY A 1 257 ? -5.250 17.975 7.603 1.00 92.25 257 GLY A CA 1
ATOM 2092 C C . GLY A 1 257 ? -3.925 18.087 6.849 1.00 92.25 257 GLY A C 1
ATOM 2093 O O . GLY A 1 257 ? -3.607 17.209 6.043 1.00 92.25 257 GLY A O 1
ATOM 2094 N N . ASP A 1 258 ? -3.119 19.108 7.145 1.00 93.75 258 ASP A N 1
ATOM 2095 C CA . ASP A 1 258 ? -1.779 19.301 6.595 1.00 93.75 258 ASP A CA 1
ATOM 2096 C C . ASP A 1 258 ? -0.813 18.231 7.118 1.00 93.75 258 ASP A C 1
ATOM 2098 O O . ASP A 1 258 ? -0.095 17.642 6.308 1.00 93.75 258 ASP A O 1
ATOM 2102 N N . LEU A 1 259 ? -0.835 17.905 8.419 1.00 90.12 259 LEU A N 1
ATOM 2103 C CA . LEU A 1 259 ? -0.020 16.827 8.998 1.00 90.12 259 LEU A CA 1
ATOM 2104 C C . LEU A 1 259 ? -0.375 15.455 8.400 1.00 90.12 259 LEU A C 1
ATOM 2106 O O . LEU A 1 259 ? 0.504 14.706 7.962 1.00 90.12 259 LEU A O 1
ATOM 2110 N N . LEU A 1 260 ? -1.665 15.121 8.333 1.00 88.56 260 LEU A N 1
ATOM 2111 C CA . LEU A 1 260 ? -2.144 13.857 7.763 1.00 88.56 260 LEU A CA 1
ATOM 2112 C C . LEU A 1 260 ? -1.863 13.770 6.256 1.00 88.56 260 LEU A C 1
ATOM 2114 O O . LEU A 1 260 ? -1.520 12.709 5.730 1.00 88.56 260 LEU A O 1
ATOM 2118 N N . THR A 1 261 ? -1.964 14.893 5.542 1.00 91.69 261 THR A N 1
ATOM 2119 C CA . THR A 1 261 ? -1.602 14.956 4.123 1.00 91.69 261 THR A CA 1
ATOM 2120 C C . THR A 1 261 ? -0.095 14.803 3.932 1.00 91.69 261 THR A C 1
ATOM 2122 O O . THR A 1 261 ? 0.311 14.044 3.050 1.00 91.69 261 THR A O 1
ATOM 2125 N N . PHE A 1 262 ? 0.721 15.463 4.759 1.00 91.31 262 PHE A N 1
ATOM 2126 C CA . PHE A 1 262 ? 2.181 15.366 4.762 1.00 91.31 262 PHE A CA 1
ATOM 2127 C C . PHE A 1 262 ? 2.651 13.929 4.988 1.00 91.31 262 PHE A C 1
ATOM 2129 O O . PHE A 1 262 ? 3.303 13.363 4.112 1.00 91.31 262 PHE A O 1
ATOM 2136 N N . THR A 1 263 ? 2.280 13.322 6.119 1.00 86.94 263 THR A N 1
ATOM 2137 C CA . THR A 1 263 ? 2.709 11.965 6.508 1.00 86.94 263 THR A CA 1
ATOM 2138 C C . THR A 1 263 ? 2.397 10.948 5.414 1.00 86.94 263 THR A C 1
ATOM 2140 O O . THR A 1 263 ? 3.243 10.140 5.026 1.00 86.94 263 THR A O 1
ATOM 2143 N N . ARG A 1 264 ? 1.202 11.042 4.831 1.00 88.31 264 ARG A N 1
ATOM 2144 C CA . ARG A 1 264 ? 0.780 10.167 3.744 1.00 88.31 264 ARG A CA 1
ATOM 2145 C C . ARG A 1 264 ? 1.507 10.433 2.429 1.00 88.31 264 ARG A C 1
ATOM 2147 O O . ARG A 1 264 ? 1.920 9.479 1.776 1.00 88.31 264 ARG A O 1
ATOM 2154 N N . GLN A 1 265 ? 1.615 11.688 1.987 1.00 91.06 265 GLN A N 1
ATOM 2155 C CA . GLN A 1 265 ? 2.338 11.997 0.747 1.00 91.06 265 GLN A CA 1
ATOM 2156 C C . GLN A 1 265 ? 3.795 11.553 0.856 1.00 91.06 265 GLN A C 1
ATOM 2158 O O . GLN A 1 265 ? 4.308 10.930 -0.070 1.00 91.06 265 GLN A O 1
ATOM 2163 N N . ASN A 1 266 ? 4.416 11.779 2.014 1.00 88.62 266 ASN A N 1
ATOM 2164 C CA . ASN A 1 266 ? 5.767 11.326 2.296 1.00 88.62 266 ASN A CA 1
ATOM 2165 C C . ASN A 1 266 ? 5.893 9.797 2.198 1.00 88.62 266 ASN A C 1
ATOM 2167 O O . ASN A 1 266 ? 6.819 9.309 1.552 1.00 88.62 266 ASN A O 1
ATOM 2171 N N . LEU A 1 267 ? 4.933 9.043 2.755 1.00 87.56 267 LEU A N 1
ATOM 2172 C CA . LEU A 1 267 ? 4.885 7.584 2.616 1.00 87.56 267 LEU A CA 1
ATOM 2173 C C . LEU A 1 267 ? 4.847 7.167 1.139 1.00 87.56 267 LEU A C 1
ATOM 2175 O O . LEU A 1 267 ? 5.700 6.404 0.704 1.00 87.56 267 LEU A O 1
ATOM 2179 N N . TYR A 1 268 ? 3.911 7.694 0.346 1.00 91.06 268 TYR A N 1
ATOM 2180 C CA . TYR A 1 268 ? 3.790 7.339 -1.076 1.00 91.06 268 TYR A CA 1
ATOM 2181 C C . TYR A 1 268 ? 5.046 7.686 -1.880 1.00 91.06 268 TYR A C 1
ATOM 2183 O O . TYR A 1 268 ? 5.489 6.878 -2.693 1.00 91.06 268 TYR A O 1
ATOM 2191 N N . LEU A 1 269 ? 5.643 8.85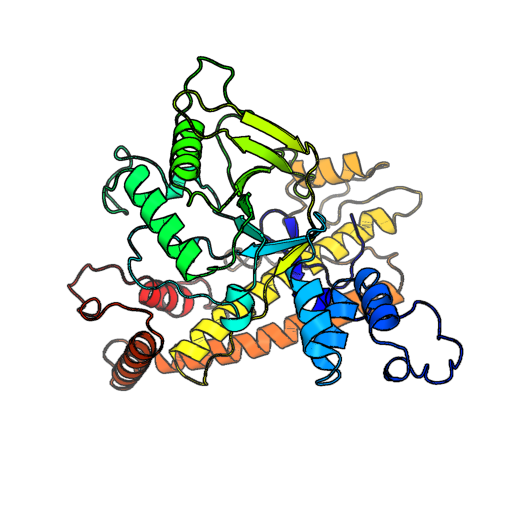5 -1.636 1.00 91.06 269 LEU A N 1
ATOM 2192 C CA . LEU A 1 269 ? 6.881 9.267 -2.297 1.00 91.06 269 LEU A CA 1
ATOM 2193 C C . LEU A 1 269 ? 8.056 8.366 -1.916 1.00 91.06 269 LEU A C 1
ATOM 2195 O O . LEU A 1 269 ? 8.868 8.033 -2.776 1.00 91.06 269 LEU A O 1
ATOM 2199 N N . MET A 1 270 ? 8.122 7.920 -0.660 1.00 90.75 270 MET A N 1
ATOM 2200 C CA . MET A 1 270 ? 9.118 6.954 -0.202 1.00 90.75 270 MET A CA 1
ATOM 2201 C C . MET A 1 270 ? 8.940 5.602 -0.904 1.00 90.75 270 MET A C 1
ATOM 2203 O O . MET A 1 270 ? 9.912 5.061 -1.433 1.00 90.75 270 MET A O 1
ATOM 2207 N N . LEU A 1 271 ? 7.703 5.103 -1.006 1.00 91.62 271 LEU A N 1
ATOM 2208 C CA . LEU A 1 271 ? 7.407 3.862 -1.728 1.00 91.62 271 LEU A CA 1
ATOM 2209 C C . LEU A 1 271 ? 7.729 3.979 -3.231 1.00 91.62 271 LEU A C 1
ATOM 2211 O O . LEU A 1 271 ? 8.248 3.038 -3.836 1.00 91.62 271 LEU A O 1
ATOM 2215 N N . GLU A 1 272 ? 7.441 5.133 -3.845 1.00 93.44 272 GLU A N 1
ATOM 2216 C CA . GLU A 1 272 ? 7.800 5.412 -5.240 1.00 93.44 272 GLU A CA 1
ATOM 2217 C C . GLU A 1 272 ? 9.314 5.501 -5.443 1.00 93.44 272 GLU A C 1
ATOM 2219 O O . GLU A 1 272 ? 9.815 4.975 -6.435 1.00 93.44 272 GLU A O 1
ATOM 2224 N N . THR A 1 273 ? 10.036 6.130 -4.514 1.00 92.31 273 THR A N 1
ATOM 2225 C CA . THR A 1 273 ? 11.503 6.235 -4.546 1.00 92.31 273 THR A CA 1
ATOM 2226 C C . THR A 1 273 ? 12.130 4.849 -4.515 1.00 92.31 273 THR A C 1
ATOM 2228 O O . THR A 1 273 ? 12.955 4.536 -5.365 1.00 92.31 273 THR A O 1
ATOM 2231 N N . ARG A 1 274 ? 11.656 3.961 -3.635 1.00 90.31 274 ARG A N 1
ATOM 2232 C CA . ARG A 1 274 ? 12.118 2.567 -3.616 1.00 90.31 274 ARG A CA 1
ATOM 2233 C C . ARG A 1 274 ? 11.856 1.817 -4.903 1.00 90.31 274 ARG A C 1
ATOM 2235 O O . ARG A 1 274 ? 12.715 1.083 -5.380 1.00 90.31 274 ARG A O 1
ATOM 2242 N N . GLY A 1 275 ? 10.659 1.983 -5.454 1.00 92.19 275 GLY A N 1
ATOM 2243 C CA . GLY A 1 275 ? 10.327 1.384 -6.736 1.00 92.19 275 GLY A CA 1
ATOM 2244 C C . GLY A 1 275 ? 11.239 1.888 -7.856 1.00 92.19 275 GLY A C 1
ATOM 2245 O O . GLY A 1 275 ? 11.688 1.096 -8.681 1.00 92.19 275 GLY A O 1
ATOM 2246 N N . LEU A 1 276 ? 11.569 3.184 -7.856 1.00 93.25 276 LEU A N 1
ATOM 2247 C CA . LEU A 1 276 ? 12.534 3.778 -8.781 1.00 93.25 276 LEU A CA 1
ATOM 2248 C C . LEU A 1 276 ? 13.939 3.189 -8.595 1.00 93.25 276 LEU A C 1
ATOM 2250 O O . LEU A 1 276 ? 14.582 2.848 -9.588 1.00 93.25 276 LEU A O 1
ATOM 2254 N N . ASP A 1 277 ? 14.401 3.037 -7.355 1.00 91.12 277 ASP A N 1
ATOM 2255 C CA . ASP A 1 277 ? 15.705 2.445 -7.055 1.00 91.12 277 ASP A CA 1
ATOM 2256 C C . ASP A 1 277 ? 15.767 0.986 -7.515 1.00 91.12 277 ASP A C 1
ATOM 2258 O O . ASP A 1 277 ? 16.729 0.585 -8.170 1.00 91.12 277 ASP A O 1
ATOM 2262 N N . GLN A 1 278 ? 14.704 0.207 -7.296 1.00 90.31 278 GLN A N 1
ATOM 2263 C CA . GLN A 1 278 ? 14.629 -1.146 -7.839 1.00 90.31 278 GLN A CA 1
ATOM 2264 C C . GLN A 1 278 ? 14.696 -1.152 -9.369 1.00 90.31 278 GLN A C 1
ATOM 2266 O O . GLN A 1 278 ? 15.432 -1.957 -9.936 1.00 90.31 278 GLN A O 1
ATOM 2271 N N . LEU A 1 279 ? 13.962 -0.264 -10.049 1.00 92.44 279 LEU A N 1
ATOM 2272 C CA . LEU A 1 279 ? 14.010 -0.166 -11.511 1.00 92.44 279 LEU A CA 1
ATOM 2273 C C . LEU A 1 279 ? 15.423 0.165 -12.000 1.00 92.44 279 LEU A C 1
ATOM 2275 O O . LEU A 1 279 ? 15.889 -0.441 -12.963 1.00 92.44 279 LEU A O 1
ATOM 2279 N N . LYS A 1 280 ? 16.125 1.083 -11.324 1.00 93.38 280 LYS A N 1
ATOM 2280 C CA . LYS A 1 280 ? 17.525 1.406 -11.618 1.00 93.38 280 LYS A CA 1
ATOM 2281 C C . LYS A 1 280 ? 18.436 0.193 -11.407 1.00 93.38 280 LYS A C 1
ATOM 2283 O O . LYS A 1 280 ? 19.201 -0.119 -12.316 1.00 93.38 280 LYS A O 1
ATOM 2288 N N . MET A 1 281 ? 18.325 -0.535 -10.291 1.00 92.12 281 MET A N 1
ATOM 2289 C CA . MET A 1 281 ? 19.106 -1.765 -10.059 1.00 92.12 281 MET A CA 1
ATOM 2290 C C . MET A 1 281 ? 18.851 -2.799 -11.157 1.00 92.12 281 MET A C 1
ATOM 2292 O O . MET A 1 281 ? 19.782 -3.351 -11.735 1.00 92.12 281 MET A O 1
ATOM 2296 N N . GLU A 1 282 ? 17.587 -3.005 -11.508 1.00 93.00 282 GLU A N 1
ATOM 2297 C CA . GLU A 1 282 ? 17.153 -3.976 -12.508 1.00 93.00 282 GLU A CA 1
ATOM 2298 C C . GLU A 1 282 ? 17.728 -3.695 -13.911 1.00 93.00 282 GLU A C 1
ATOM 2300 O O . GLU A 1 282 ? 17.941 -4.624 -14.695 1.00 93.00 282 GLU A O 1
ATOM 2305 N N . THR A 1 283 ? 18.067 -2.438 -14.228 1.00 95.88 283 THR A N 1
ATOM 2306 C CA . THR A 1 283 ? 18.745 -2.116 -15.495 1.00 95.88 283 THR A CA 1
ATOM 2307 C C . THR A 1 283 ? 20.103 -2.807 -15.657 1.00 95.88 283 THR A C 1
ATOM 2309 O O . THR A 1 283 ? 20.482 -3.104 -16.791 1.00 95.88 283 THR A O 1
ATOM 2312 N N . TYR A 1 284 ? 20.816 -3.110 -14.565 1.00 96.00 284 TYR A N 1
ATOM 2313 C CA . TYR A 1 284 ? 22.112 -3.799 -14.614 1.00 96.00 284 TYR A CA 1
ATOM 2314 C C . TYR A 1 284 ? 21.968 -5.239 -15.088 1.00 96.00 284 TYR A C 1
ATOM 2316 O O . TYR A 1 284 ? 22.771 -5.699 -15.897 1.00 96.00 284 TYR A O 1
ATOM 2324 N N . ALA A 1 285 ? 20.935 -5.939 -14.616 1.00 95.44 285 ALA A N 1
ATOM 2325 C CA . ALA A 1 285 ? 20.649 -7.298 -15.054 1.00 95.44 285 ALA A CA 1
ATOM 2326 C C . ALA A 1 285 ? 20.082 -7.320 -16.477 1.00 95.44 285 ALA A C 1
ATOM 2328 O O . ALA A 1 285 ? 20.484 -8.141 -17.298 1.00 95.44 285 ALA A O 1
ATOM 2329 N N . ARG A 1 286 ? 19.152 -6.409 -16.786 1.00 95.62 286 ARG A N 1
ATOM 2330 C CA . ARG A 1 286 ? 18.414 -6.430 -18.054 1.00 95.62 286 ARG A CA 1
ATOM 2331 C C . ARG A 1 286 ? 19.242 -5.997 -19.260 1.00 95.62 286 ARG A C 1
ATOM 2333 O O . ARG A 1 286 ? 19.035 -6.522 -20.350 1.00 95.62 286 ARG A O 1
ATOM 2340 N N . TYR A 1 287 ? 20.139 -5.034 -19.075 1.00 96.75 287 TYR A N 1
ATOM 2341 C CA . TYR A 1 287 ? 20.946 -4.463 -20.156 1.00 96.75 287 TYR A CA 1
ATOM 2342 C C . TYR A 1 287 ? 22.426 -4.828 -20.027 1.00 96.75 287 TYR A C 1
ATOM 2344 O O . TYR A 1 287 ? 23.277 -4.089 -20.514 1.00 96.75 287 TYR A O 1
ATOM 2352 N N . ALA A 1 288 ? 22.726 -5.951 -19.365 1.00 96.81 288 ALA A N 1
ATOM 2353 C CA . ALA A 1 288 ? 24.068 -6.502 -19.233 1.00 96.81 288 ALA A CA 1
ATOM 2354 C C . ALA A 1 288 ? 24.756 -6.671 -20.600 1.00 96.81 288 ALA A C 1
ATOM 2356 O O . ALA A 1 288 ? 24.136 -7.081 -21.582 1.00 96.81 288 ALA A O 1
ATOM 2357 N N . VAL A 1 289 ? 26.055 -6.375 -20.654 1.00 96.25 289 VAL A N 1
ATOM 2358 C CA . VAL A 1 289 ? 26.874 -6.537 -21.866 1.00 96.25 289 VAL A CA 1
ATOM 2359 C C . VAL A 1 289 ? 27.533 -7.904 -21.827 1.00 96.25 289 VAL A C 1
ATOM 2361 O O . VAL A 1 289 ? 28.021 -8.315 -20.776 1.00 96.25 289 VAL A O 1
ATOM 2364 N N . ASP A 1 290 ? 27.511 -8.612 -22.954 1.00 96.56 290 ASP A N 1
ATOM 2365 C CA . ASP A 1 290 ? 28.077 -9.960 -23.098 1.00 96.56 290 ASP A CA 1
ATOM 2366 C C . ASP A 1 290 ? 27.517 -10.977 -22.083 1.00 96.56 290 ASP A C 1
ATOM 2368 O O . ASP A 1 290 ? 28.181 -11.937 -21.705 1.00 96.56 290 ASP A O 1
ATOM 2372 N N . GLY A 1 291 ? 26.285 -10.752 -21.605 1.00 95.31 291 GLY A N 1
ATOM 2373 C CA . GLY A 1 291 ? 25.649 -11.585 -20.579 1.00 95.31 291 GLY A CA 1
ATOM 2374 C C . GLY A 1 291 ? 26.254 -11.444 -19.177 1.00 95.31 291 GLY A C 1
ATOM 2375 O O . GLY A 1 291 ? 25.906 -12.219 -18.290 1.00 95.31 291 GLY A O 1
ATOM 2376 N N . VAL A 1 292 ? 27.139 -10.467 -18.953 1.00 97.75 292 VAL A N 1
ATOM 2377 C CA . VAL A 1 292 ? 27.807 -10.241 -17.667 1.00 97.75 292 VAL A CA 1
ATOM 2378 C C . VAL A 1 292 ? 27.136 -9.101 -16.906 1.00 97.75 292 VAL A C 1
ATOM 2380 O O . VAL A 1 292 ? 27.205 -7.930 -17.292 1.00 97.75 292 VAL A O 1
ATOM 2383 N N . ILE A 1 293 ? 26.518 -9.438 -15.777 1.00 97.75 293 ILE A N 1
ATOM 2384 C CA . ILE A 1 293 ? 25.874 -8.492 -14.867 1.00 97.75 293 ILE A CA 1
ATOM 2385 C C . ILE A 1 293 ? 26.932 -7.939 -13.913 1.00 97.75 293 ILE A C 1
ATOM 2387 O O . ILE A 1 293 ? 27.663 -8.698 -13.279 1.00 97.75 293 ILE A O 1
ATOM 2391 N N . ARG A 1 294 ? 27.025 -6.613 -13.795 1.00 96.62 294 ARG A N 1
ATOM 2392 C CA . ARG A 1 294 ? 27.964 -5.948 -12.878 1.00 96.62 294 ARG A CA 1
ATOM 2393 C C . ARG A 1 294 ? 27.261 -5.511 -11.600 1.00 96.62 294 ARG A C 1
ATOM 2395 O O . ARG A 1 294 ? 26.077 -5.174 -11.626 1.00 96.62 294 ARG A O 1
ATOM 2402 N N . CYS A 1 295 ? 27.995 -5.473 -10.492 1.00 95.88 295 CYS A N 1
ATOM 2403 C CA . CYS A 1 295 ? 27.509 -4.830 -9.278 1.00 95.88 295 CYS A CA 1
ATOM 2404 C C . CYS A 1 295 ? 27.244 -3.327 -9.534 1.00 95.88 295 CYS A C 1
ATOM 2406 O O . CYS A 1 295 ? 28.051 -2.677 -10.201 1.00 95.88 295 CYS A O 1
ATOM 2408 N N . PRO A 1 296 ? 26.128 -2.753 -9.043 1.00 92.94 296 PRO A N 1
ATOM 2409 C CA . PRO A 1 296 ? 25.844 -1.326 -9.190 1.00 92.94 296 PRO A CA 1
ATOM 2410 C C . PRO A 1 296 ? 26.714 -0.423 -8.312 1.00 92.94 296 PRO A C 1
ATOM 2412 O O . PRO A 1 296 ? 26.788 0.780 -8.559 1.00 92.94 296 PRO A O 1
ATOM 2415 N N . ARG A 1 297 ? 27.371 -0.982 -7.292 1.00 90.69 297 ARG A N 1
ATOM 2416 C CA . ARG A 1 297 ? 28.207 -0.228 -6.361 1.00 90.69 297 ARG A CA 1
ATOM 2417 C C . ARG A 1 297 ? 29.577 0.065 -6.986 1.00 90.69 297 ARG A C 1
ATOM 2419 O O . ARG A 1 297 ? 30.234 -0.848 -7.472 1.00 90.69 297 ARG A O 1
ATOM 2426 N N . LEU A 1 298 ? 29.998 1.333 -6.971 1.00 88.06 298 LEU A N 1
ATOM 2427 C CA . LEU A 1 298 ? 31.196 1.809 -7.686 1.00 88.06 298 LEU A CA 1
ATOM 2428 C C . LEU A 1 298 ? 32.522 1.264 -7.134 1.00 88.06 298 LEU A C 1
ATOM 2430 O O . LEU A 1 298 ? 33.503 1.218 -7.865 1.00 88.06 298 LEU A O 1
ATOM 2434 N N . ASP A 1 299 ? 32.549 0.861 -5.865 1.00 89.12 299 ASP A N 1
ATOM 2435 C CA . ASP A 1 299 ? 33.698 0.253 -5.180 1.00 89.12 299 ASP A CA 1
ATOM 2436 C C . ASP A 1 299 ? 33.687 -1.290 -5.264 1.00 89.12 299 ASP A C 1
ATOM 2438 O O . ASP A 1 299 ? 34.470 -1.956 -4.587 1.00 89.12 299 ASP A O 1
ATOM 2442 N N . CYS A 1 300 ? 32.791 -1.875 -6.070 1.00 93.62 300 CYS A N 1
ATOM 2443 C CA . CYS A 1 300 ? 32.627 -3.316 -6.190 1.00 93.62 300 CYS A CA 1
ATOM 2444 C C . CYS A 1 300 ? 32.769 -3.790 -7.639 1.00 93.62 300 CYS A C 1
ATOM 2446 O O . CYS A 1 300 ? 31.838 -3.708 -8.439 1.00 93.62 300 CYS A O 1
ATOM 2448 N N . ASP A 1 301 ? 33.908 -4.410 -7.944 1.00 96.38 301 ASP A N 1
ATOM 2449 C CA . ASP A 1 301 ? 34.205 -4.964 -9.273 1.00 96.38 301 ASP A CA 1
ATOM 2450 C C . ASP A 1 301 ? 33.584 -6.351 -9.525 1.00 96.38 301 ASP A C 1
ATOM 2452 O O . ASP A 1 301 ? 33.911 -7.027 -10.503 1.00 96.38 301 ASP A O 1
ATOM 2456 N N . ALA A 1 302 ? 32.693 -6.816 -8.644 1.00 97.75 302 ALA A N 1
ATOM 2457 C CA . ALA A 1 302 ? 32.090 -8.133 -8.779 1.00 97.75 302 ALA A CA 1
ATOM 2458 C C . ALA A 1 302 ? 31.195 -8.214 -10.028 1.00 97.75 302 ALA A C 1
ATOM 2460 O O . ALA A 1 302 ? 30.398 -7.314 -10.325 1.00 97.75 302 ALA A O 1
ATOM 2461 N N . THR A 1 303 ? 31.317 -9.328 -10.749 1.00 98.12 303 THR A N 1
ATOM 2462 C CA . THR A 1 303 ? 30.554 -9.604 -11.967 1.00 98.12 303 THR A CA 1
ATOM 2463 C C . THR A 1 303 ? 29.963 -11.003 -11.938 1.00 98.12 303 THR A C 1
ATOM 2465 O O . THR A 1 303 ? 30.497 -11.900 -11.284 1.00 98.12 303 THR A O 1
ATOM 2468 N N . PHE A 1 304 ? 28.839 -11.180 -12.628 1.00 98.06 304 PHE A N 1
ATOM 2469 C CA . PHE A 1 304 ? 28.021 -12.379 -12.516 1.00 98.06 304 PHE A CA 1
ATOM 2470 C C . PHE A 1 304 ? 27.478 -12.789 -13.887 1.00 98.06 304 PHE A C 1
ATOM 2472 O O . PHE A 1 304 ? 26.869 -11.963 -14.568 1.00 98.06 304 PHE A O 1
ATOM 2479 N N . PRO A 1 305 ?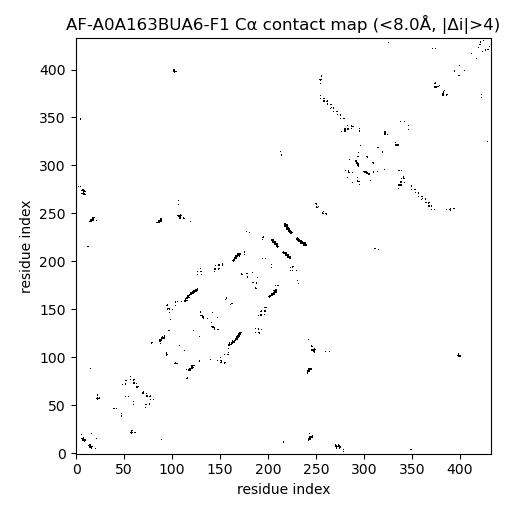 27.647 -14.057 -14.298 1.00 97.44 305 PRO A N 1
ATOM 2480 C CA . PRO A 1 305 ? 27.057 -14.580 -15.531 1.00 97.44 305 PRO A CA 1
ATOM 2481 C C . PRO A 1 305 ? 25.563 -14.892 -15.387 1.00 97.44 305 PRO A C 1
ATOM 2483 O O . PRO A 1 305 ? 24.869 -15.092 -16.382 1.00 97.44 305 PRO A O 1
ATOM 2486 N N . LYS A 1 306 ? 25.064 -15.001 -14.150 1.00 96.56 306 LYS A N 1
ATOM 2487 C CA . LYS A 1 306 ? 23.671 -15.327 -13.858 1.00 96.56 306 LYS A CA 1
ATOM 2488 C C . LYS A 1 306 ? 23.071 -14.355 -12.855 1.00 96.56 306 LYS A C 1
ATOM 2490 O O . LYS A 1 306 ? 23.744 -13.835 -11.965 1.00 96.56 306 LYS A O 1
ATOM 2495 N N . ARG A 1 307 ? 21.769 -14.139 -13.015 1.00 94.44 307 ARG A N 1
ATOM 2496 C CA . ARG A 1 307 ? 20.982 -13.207 -12.213 1.00 94.44 307 ARG A CA 1
ATOM 2497 C C . ARG A 1 307 ? 20.870 -13.622 -10.746 1.00 94.44 307 ARG A C 1
ATOM 2499 O O . ARG A 1 307 ? 21.024 -12.773 -9.882 1.00 94.44 307 ARG A O 1
ATOM 2506 N N . ASP A 1 308 ? 20.652 -14.903 -10.478 1.00 93.06 308 ASP A N 1
ATOM 2507 C CA . ASP A 1 308 ? 20.566 -15.469 -9.126 1.00 93.06 308 ASP A CA 1
ATOM 2508 C C . ASP A 1 308 ? 21.854 -15.236 -8.318 1.00 93.06 308 ASP A C 1
ATOM 2510 O O . ASP A 1 308 ? 21.800 -14.846 -7.155 1.00 93.06 308 ASP A O 1
ATOM 2514 N N . GLN A 1 309 ? 23.020 -15.392 -8.953 1.00 95.56 309 GLN A N 1
ATOM 2515 C CA . GLN A 1 309 ? 24.325 -15.119 -8.341 1.00 95.56 309 GLN A CA 1
ATOM 2516 C C . GLN A 1 309 ? 24.527 -13.628 -8.046 1.00 95.56 309 GLN A C 1
ATOM 2518 O O . GLN A 1 309 ? 25.050 -13.268 -6.991 1.00 95.56 309 GLN A O 1
ATOM 2523 N N . TRP A 1 310 ? 24.106 -12.760 -8.971 1.00 95.44 310 TRP A N 1
ATOM 2524 C CA . TRP A 1 310 ? 24.149 -11.311 -8.780 1.00 95.44 310 TRP A CA 1
ATOM 2525 C C . TRP A 1 310 ? 23.243 -10.865 -7.633 1.00 95.44 310 TRP A C 1
ATOM 2527 O O . TRP A 1 310 ? 23.692 -10.137 -6.750 1.00 95.44 310 TRP A O 1
ATOM 2537 N N . GLU A 1 311 ? 21.998 -11.344 -7.605 1.00 90.94 311 GLU A N 1
ATOM 2538 C CA . GLU A 1 311 ? 21.059 -11.085 -6.514 1.00 90.94 311 GLU A CA 1
ATOM 2539 C C . GLU A 1 311 ? 21.664 -11.568 -5.188 1.00 90.94 311 GLU A C 1
ATOM 2541 O O . GLU A 1 311 ? 21.852 -10.762 -4.278 1.00 90.94 311 GLU A O 1
ATOM 2546 N N . GLN A 1 312 ? 22.120 -12.823 -5.103 1.00 90.56 312 GLN A N 1
ATOM 2547 C CA . GLN A 1 312 ? 22.781 -13.357 -3.907 1.00 90.56 312 GLN A CA 1
ATOM 2548 C C . GLN A 1 312 ? 23.962 -12.490 -3.438 1.00 90.56 312 GLN A C 1
ATOM 2550 O O . GLN A 1 312 ? 24.111 -12.241 -2.238 1.00 90.56 312 GLN A O 1
ATOM 2555 N N . HIS A 1 313 ? 24.785 -11.990 -4.364 1.00 94.00 313 HIS A N 1
ATOM 2556 C CA . HIS A 1 313 ? 25.863 -11.070 -4.023 1.00 94.00 313 HIS A CA 1
ATOM 2557 C C . HIS A 1 313 ? 25.339 -9.786 -3.389 1.00 94.00 313 HIS A C 1
ATOM 2559 O O . HIS A 1 313 ? 25.825 -9.433 -2.316 1.00 94.00 313 HIS A O 1
ATOM 2565 N N . LEU A 1 314 ? 24.349 -9.122 -4.002 1.00 90.81 314 LEU A N 1
ATOM 2566 C CA . LEU A 1 314 ? 23.776 -7.889 -3.457 1.00 90.81 314 LEU A CA 1
ATOM 2567 C C . LEU A 1 314 ? 23.338 -8.076 -1.997 1.00 90.81 314 LEU A C 1
ATOM 2569 O O . LEU A 1 314 ? 23.475 -7.146 -1.206 1.00 90.81 314 LEU A O 1
ATOM 2573 N N . GLN A 1 315 ? 22.864 -9.271 -1.622 1.00 83.75 315 GLN A N 1
ATOM 2574 C CA . GLN A 1 315 ? 22.460 -9.628 -0.253 1.00 83.75 315 GLN A CA 1
ATOM 2575 C C . GLN A 1 315 ? 23.641 -9.657 0.690 1.00 83.75 315 GLN A C 1
ATOM 2577 O O . GLN A 1 315 ? 23.635 -8.982 1.716 1.00 83.75 315 GLN A O 1
ATOM 2582 N N . ASN A 1 316 ? 24.621 -10.486 0.332 1.00 88.81 316 ASN A N 1
ATOM 2583 C CA . ASN A 1 316 ? 25.705 -10.876 1.215 1.00 88.81 316 ASN A CA 1
ATOM 2584 C C . ASN A 1 316 ? 26.607 -9.676 1.487 1.00 88.81 316 ASN A C 1
ATOM 2586 O O . ASN A 1 316 ? 27.167 -9.555 2.570 1.00 88.81 316 ASN A O 1
ATOM 2590 N N . SER A 1 317 ? 26.696 -8.764 0.519 1.00 90.12 317 SER A N 1
ATOM 2591 C CA . SER A 1 317 ? 27.430 -7.510 0.631 1.00 90.12 317 SER A CA 1
ATOM 2592 C C . SER A 1 317 ? 26.564 -6.328 1.083 1.00 90.12 317 SER A C 1
ATOM 2594 O O . SER A 1 317 ? 27.080 -5.235 1.296 1.00 90.12 317 SER A O 1
ATOM 2596 N N . SER A 1 318 ? 25.244 -6.508 1.222 1.00 85.31 318 SER A N 1
ATOM 2597 C CA . SER A 1 318 ? 24.274 -5.421 1.431 1.00 85.31 318 SER A CA 1
ATOM 2598 C C . SER A 1 318 ? 24.333 -4.309 0.369 1.00 85.31 318 SER A C 1
ATOM 2600 O O . SER A 1 318 ? 23.854 -3.200 0.602 1.00 85.31 318 SER A O 1
ATOM 2602 N N . HIS A 1 319 ? 24.858 -4.598 -0.828 1.00 87.69 319 HIS A N 1
ATOM 2603 C CA . HIS A 1 319 ? 24.935 -3.651 -1.949 1.00 87.69 319 HIS A CA 1
ATOM 2604 C C . HIS A 1 319 ? 23.567 -3.327 -2.569 1.00 87.69 319 HIS A C 1
ATOM 2606 O O . HIS A 1 319 ? 23.490 -2.483 -3.453 1.00 87.69 319 HIS A O 1
ATOM 2612 N N . TRP A 1 320 ? 22.480 -3.949 -2.100 1.00 78.31 320 TRP A N 1
ATOM 2613 C CA . TRP A 1 320 ? 21.113 -3.522 -2.420 1.00 78.31 320 TRP A CA 1
ATOM 2614 C C . TRP A 1 320 ? 20.668 -2.271 -1.637 1.00 78.31 320 TRP A C 1
ATOM 2616 O O . TRP A 1 320 ? 19.727 -1.602 -2.051 1.00 78.31 320 TRP A O 1
ATOM 2626 N N . ARG A 1 321 ? 21.318 -1.929 -0.509 1.00 72.69 321 ARG A N 1
ATOM 2627 C CA . ARG A 1 321 ? 20.947 -0.790 0.365 1.00 72.69 321 ARG A CA 1
ATOM 2628 C C . ARG A 1 321 ? 21.517 0.555 -0.102 1.00 72.69 321 ARG A C 1
ATOM 2630 O O . ARG A 1 321 ? 21.846 1.411 0.717 1.00 72.69 321 ARG A O 1
ATOM 2637 N N . LEU A 1 322 ? 21.660 0.754 -1.406 1.00 61.84 322 LEU A N 1
ATOM 2638 C CA . LEU A 1 322 ? 22.171 2.009 -1.951 1.00 61.84 322 LEU A CA 1
ATOM 2639 C C . LEU A 1 322 ? 21.096 3.093 -1.778 1.00 61.84 322 LEU A C 1
ATOM 2641 O O . LEU A 1 322 ? 20.093 3.078 -2.480 1.00 61.84 322 LEU A O 1
ATOM 2645 N N . GLY A 1 323 ? 21.282 4.017 -0.829 1.00 54.72 323 GLY A N 1
ATOM 2646 C CA . GLY A 1 323 ? 20.547 5.290 -0.827 1.00 54.72 323 GLY A CA 1
ATOM 2647 C C . GLY A 1 323 ? 19.329 5.432 0.093 1.00 54.72 323 GLY A C 1
ATOM 2648 O O . GLY A 1 323 ? 18.492 6.301 -0.152 1.00 54.72 323 GLY A O 1
ATOM 2649 N N . SER A 1 324 ? 19.209 4.678 1.189 1.00 51.72 324 SER A N 1
ATOM 2650 C CA . SER A 1 324 ? 18.255 5.088 2.230 1.00 51.72 324 SER A CA 1
ATOM 2651 C C . SER A 1 324 ? 18.757 6.385 2.879 1.00 51.72 324 SER A C 1
ATOM 2653 O O . SER A 1 324 ? 19.706 6.339 3.656 1.00 51.72 324 SER A O 1
ATOM 2655 N N . LYS A 1 325 ? 18.116 7.525 2.573 1.00 50.22 325 LYS A N 1
ATOM 2656 C CA . LYS A 1 325 ? 18.345 8.897 3.102 1.00 50.22 325 LYS A CA 1
ATOM 2657 C C . LYS A 1 325 ? 18.401 9.043 4.639 1.00 50.22 325 LYS A C 1
ATOM 2659 O O . LYS A 1 325 ? 18.447 10.156 5.138 1.00 50.22 325 LYS A O 1
ATOM 2664 N N . PHE A 1 326 ? 18.359 7.946 5.385 1.00 50.44 326 PHE A N 1
ATOM 2665 C CA . PHE A 1 326 ? 18.379 7.909 6.846 1.00 50.44 326 PHE A CA 1
ATOM 2666 C C . PHE A 1 326 ? 19.787 7.676 7.424 1.00 50.44 326 PHE A C 1
ATOM 2668 O O . PHE A 1 326 ? 19.913 7.373 8.605 1.00 50.44 326 PHE A O 1
ATOM 2675 N N . GLY A 1 327 ? 20.840 7.776 6.605 1.00 45.41 327 GLY A N 1
ATOM 2676 C CA . GLY A 1 327 ? 22.214 7.834 7.102 1.00 45.41 327 GLY A CA 1
ATOM 2677 C C . GLY A 1 327 ? 22.479 9.175 7.788 1.00 45.41 327 GLY A C 1
ATOM 2678 O O . GLY A 1 327 ? 22.059 10.216 7.286 1.00 45.41 327 GLY A O 1
ATOM 2679 N N . TYR A 1 328 ? 23.149 9.133 8.938 1.00 48.53 328 TYR A N 1
ATOM 2680 C CA . TYR A 1 328 ? 23.624 10.308 9.667 1.00 48.53 328 TYR A CA 1
ATOM 2681 C C . TYR A 1 328 ? 24.430 11.244 8.746 1.00 48.53 328 TYR A C 1
ATOM 2683 O O . TYR A 1 328 ? 25.113 10.786 7.827 1.00 48.53 328 TYR A O 1
ATOM 2691 N N . GLU A 1 329 ? 24.333 12.555 8.984 1.00 44.81 329 GLU A N 1
ATOM 2692 C CA . GLU A 1 329 ? 25.049 13.591 8.229 1.00 44.81 329 GLU A CA 1
ATOM 2693 C C . GLU A 1 329 ? 26.539 13.240 8.060 1.00 44.81 329 GLU A C 1
ATOM 2695 O O . GLU A 1 329 ? 27.260 13.061 9.040 1.00 44.81 329 GLU A O 1
ATOM 2700 N N . GLY A 1 330 ? 27.004 13.130 6.810 1.00 47.50 330 GLY A N 1
ATOM 2701 C CA . GLY A 1 330 ? 28.421 12.925 6.481 1.00 47.50 330 GLY A CA 1
ATOM 2702 C C . GLY A 1 330 ? 28.713 11.783 5.506 1.00 47.50 330 GLY A C 1
ATOM 2703 O O . GLY A 1 330 ? 29.737 11.820 4.825 1.00 47.50 330 GLY A O 1
ATOM 2704 N N . GLU A 1 331 ? 27.816 10.806 5.349 1.00 47.78 331 GLU A N 1
ATOM 2705 C CA . GLU A 1 331 ? 27.940 9.824 4.267 1.00 47.78 331 GLU A CA 1
ATOM 2706 C C . GLU A 1 331 ? 27.348 10.404 2.980 1.00 47.78 331 GLU A C 1
ATOM 2708 O O . GLU A 1 331 ? 26.132 10.535 2.827 1.00 47.78 331 GLU A O 1
ATOM 2713 N N . HIS A 1 332 ? 28.217 10.780 2.037 1.00 44.47 332 HIS A N 1
ATOM 2714 C CA . HIS A 1 332 ? 27.804 11.154 0.688 1.00 44.47 332 HIS A CA 1
ATOM 2715 C C . HIS A 1 332 ? 26.983 10.013 0.077 1.00 44.47 332 HIS A C 1
ATOM 2717 O O . HIS A 1 332 ? 27.521 8.995 -0.358 1.00 44.47 332 HIS A O 1
ATOM 2723 N N . MET A 1 333 ? 25.662 10.191 0.065 1.00 62.25 333 MET A N 1
ATOM 2724 C CA . MET A 1 333 ? 24.719 9.254 -0.526 1.00 62.25 333 MET A CA 1
ATOM 2725 C C . MET A 1 333 ? 25.111 9.014 -1.980 1.00 62.25 333 MET A C 1
ATOM 2727 O O . MET A 1 333 ? 25.013 9.917 -2.812 1.00 62.25 333 MET A O 1
ATOM 2731 N N . MET A 1 334 ? 25.543 7.797 -2.303 1.00 59.38 334 MET A N 1
ATOM 2732 C CA . MET A 1 334 ? 25.705 7.433 -3.702 1.00 59.38 334 MET A CA 1
ATOM 2733 C C . MET A 1 334 ? 24.314 7.314 -4.309 1.00 59.38 334 MET A C 1
ATOM 2735 O O . MET A 1 334 ? 23.573 6.376 -4.006 1.00 59.38 334 MET A O 1
ATOM 2739 N N . GLU A 1 335 ? 23.946 8.284 -5.148 1.00 76.31 335 GLU A N 1
ATOM 2740 C CA . GLU A 1 335 ? 22.755 8.151 -5.969 1.00 76.31 335 GLU A CA 1
ATOM 2741 C C . GLU A 1 335 ? 22.920 6.897 -6.828 1.00 76.31 335 GLU A C 1
ATOM 2743 O O . GLU A 1 335 ? 23.870 6.783 -7.605 1.00 76.31 335 GLU A O 1
ATOM 2748 N N . LEU A 1 336 ? 21.990 5.953 -6.696 1.00 83.81 336 LEU A N 1
ATOM 2749 C CA . LEU A 1 336 ? 21.963 4.806 -7.579 1.00 83.81 336 LEU A CA 1
ATOM 2750 C C . LEU A 1 336 ? 21.775 5.304 -9.018 1.00 83.81 336 LEU A C 1
ATOM 2752 O O . LEU A 1 336 ? 20.793 5.985 -9.333 1.00 83.81 336 LEU A O 1
ATOM 2756 N N . LEU A 1 337 ? 22.716 4.968 -9.891 1.00 89.50 337 LEU A N 1
ATOM 2757 C CA . LEU A 1 337 ? 22.627 5.256 -11.316 1.00 89.50 337 LEU A CA 1
ATOM 2758 C C . LEU A 1 337 ? 21.997 4.061 -12.030 1.00 89.50 337 LEU A C 1
ATOM 2760 O O . LEU A 1 337 ? 22.074 2.933 -11.556 1.00 89.50 337 LEU A O 1
ATOM 2764 N N . TYR A 1 338 ? 21.354 4.295 -13.169 1.00 92.81 338 TYR A N 1
ATOM 2765 C CA . TYR A 1 338 ? 21.005 3.202 -14.076 1.00 92.81 338 TYR A CA 1
ATOM 2766 C C . TYR A 1 338 ? 22.257 2.713 -14.818 1.00 92.81 338 TYR A C 1
ATOM 2768 O O . TYR A 1 338 ? 23.239 3.442 -14.979 1.00 92.81 338 TYR A O 1
ATOM 2776 N N . PHE A 1 339 ? 22.214 1.486 -15.332 1.00 95.69 339 PHE A N 1
ATOM 2777 C CA . PHE A 1 339 ? 23.319 0.913 -16.085 1.00 95.69 339 PHE A CA 1
ATOM 2778 C C . PHE A 1 339 ? 23.595 1.720 -17.360 1.00 95.69 339 PHE A C 1
ATOM 2780 O O . PHE A 1 339 ? 22.666 2.133 -18.060 1.00 95.69 339 PHE A O 1
ATOM 2787 N N . LYS A 1 340 ? 24.871 1.923 -17.709 1.00 95.38 340 LYS A N 1
ATOM 2788 C CA . LYS A 1 340 ? 25.277 2.801 -18.826 1.00 95.38 340 LYS A CA 1
ATOM 2789 C C . LYS A 1 340 ? 24.654 2.424 -20.183 1.00 95.38 340 LYS A C 1
ATOM 2791 O O . LYS A 1 340 ? 24.388 3.311 -20.991 1.00 95.38 340 LYS A O 1
ATOM 2796 N N . HIS A 1 341 ? 24.362 1.136 -20.394 1.00 96.44 341 HIS A N 1
ATOM 2797 C CA . HIS A 1 341 ? 23.744 0.597 -21.616 1.00 96.44 341 HIS A CA 1
ATOM 2798 C C . HIS A 1 341 ? 22.211 0.543 -21.585 1.00 96.44 341 HIS A C 1
ATOM 2800 O O . HIS A 1 341 ? 21.594 -0.017 -22.487 1.00 96.44 341 HIS A O 1
ATOM 2806 N N . THR A 1 342 ? 21.578 1.133 -20.571 1.00 96.44 342 THR A N 1
ATOM 2807 C CA . THR A 1 342 ? 20.119 1.287 -20.546 1.00 96.44 342 THR A CA 1
ATOM 2808 C C . THR A 1 342 ? 19.657 2.076 -21.783 1.00 96.44 342 THR A C 1
ATOM 2810 O O . THR A 1 342 ? 20.244 3.120 -22.072 1.00 96.44 342 THR A O 1
ATOM 2813 N N . PRO A 1 343 ? 18.621 1.633 -22.519 1.00 96.75 343 PRO A N 1
ATOM 2814 C CA . PRO A 1 343 ? 18.083 2.376 -23.656 1.00 96.75 343 PRO A CA 1
ATOM 2815 C C . PRO A 1 343 ? 17.629 3.786 -23.263 1.00 96.75 343 PRO A C 1
ATOM 2817 O O . PRO A 1 343 ? 17.048 3.974 -22.193 1.00 96.75 343 PRO A O 1
ATOM 2820 N N . GLU A 1 344 ? 17.823 4.768 -24.146 1.00 96.44 344 GLU A N 1
ATOM 2821 C CA . GLU A 1 344 ? 17.482 6.174 -23.866 1.00 96.44 344 GLU A CA 1
ATOM 2822 C C . GLU A 1 344 ? 15.999 6.381 -23.539 1.00 96.44 344 GLU A C 1
ATOM 2824 O O . GLU A 1 344 ? 15.661 7.156 -22.650 1.00 96.44 344 GLU A O 1
ATOM 2829 N N . THR A 1 345 ? 15.101 5.624 -24.175 1.00 94.69 345 THR A N 1
ATOM 2830 C CA . THR A 1 345 ? 13.662 5.659 -23.861 1.00 94.69 345 THR A CA 1
ATOM 2831 C C . THR A 1 345 ? 13.372 5.239 -22.419 1.00 94.69 345 THR A C 1
ATOM 2833 O O . THR A 1 345 ? 12.494 5.801 -21.767 1.00 94.69 345 THR A O 1
ATOM 2836 N N . VAL A 1 346 ? 14.136 4.281 -21.891 1.00 94.25 346 VAL A N 1
ATOM 2837 C CA . VAL A 1 346 ? 14.005 3.791 -20.516 1.00 94.25 346 VAL A CA 1
ATOM 2838 C C . VAL A 1 346 ? 14.650 4.760 -19.530 1.00 94.25 346 VAL A C 1
ATOM 2840 O O . VAL A 1 346 ? 14.046 5.055 -18.500 1.00 94.25 346 VAL A O 1
ATOM 2843 N N . LYS A 1 347 ? 15.825 5.313 -19.860 1.00 95.25 347 LYS A N 1
ATOM 2844 C CA . LYS A 1 347 ? 16.459 6.382 -19.069 1.00 95.25 347 LYS A CA 1
ATOM 2845 C C . LYS A 1 347 ? 15.529 7.585 -18.927 1.00 95.25 347 LYS A C 1
ATOM 2847 O O . LYS A 1 347 ? 15.315 8.051 -17.813 1.00 95.25 347 LYS A O 1
ATOM 2852 N N . ALA A 1 348 ? 14.920 8.028 -20.028 1.00 94.38 348 ALA A N 1
ATOM 2853 C CA . ALA A 1 348 ? 13.970 9.135 -20.035 1.00 94.38 348 ALA A CA 1
ATOM 2854 C C . ALA A 1 348 ? 12.745 8.856 -19.148 1.00 94.38 348 ALA A C 1
ATOM 2856 O O . ALA A 1 348 ? 12.307 9.741 -18.418 1.00 94.38 348 ALA A O 1
ATOM 2857 N N . ALA A 1 349 ? 12.218 7.627 -19.156 1.00 93.12 349 ALA A N 1
ATOM 2858 C CA . ALA A 1 349 ? 11.101 7.245 -18.292 1.00 93.12 349 ALA A CA 1
ATOM 2859 C C . ALA A 1 349 ? 11.477 7.233 -16.797 1.00 93.12 349 ALA A C 1
ATOM 2861 O O . ALA A 1 349 ? 10.723 7.748 -15.969 1.00 93.12 349 ALA A O 1
ATOM 2862 N N . ILE A 1 350 ? 12.648 6.680 -16.451 1.00 94.12 350 ILE A N 1
ATOM 2863 C CA . ILE A 1 350 ? 13.193 6.684 -15.081 1.00 94.12 350 ILE A CA 1
ATOM 2864 C C . ILE A 1 350 ? 13.408 8.127 -14.603 1.00 94.12 350 ILE A C 1
ATOM 2866 O O . ILE A 1 350 ? 13.011 8.474 -13.492 1.00 94.12 350 ILE A O 1
ATOM 2870 N N . GLU A 1 351 ? 13.977 8.984 -15.449 1.00 94.62 351 GLU A N 1
ATOM 2871 C CA . GLU A 1 351 ? 14.253 10.382 -15.114 1.00 94.62 351 GLU A CA 1
ATOM 2872 C C . GLU A 1 351 ? 12.970 11.212 -14.971 1.00 94.62 351 GLU A C 1
ATOM 2874 O O . GLU A 1 351 ? 12.807 11.934 -13.990 1.00 94.62 351 GLU A O 1
ATOM 2879 N N . ALA A 1 352 ? 11.997 11.054 -15.873 1.00 94.19 352 ALA A N 1
ATOM 2880 C CA . ALA A 1 352 ? 10.693 11.708 -15.746 1.00 94.19 352 ALA A CA 1
ATOM 2881 C C . ALA A 1 352 ? 9.993 11.325 -14.430 1.00 94.19 352 ALA A C 1
ATOM 2883 O O . ALA A 1 352 ? 9.382 12.164 -13.761 1.00 94.19 352 ALA A O 1
ATOM 2884 N N . ARG A 1 353 ? 10.121 10.057 -14.019 1.00 93.38 353 ARG A N 1
ATOM 2885 C CA . ARG A 1 353 ? 9.612 9.587 -12.730 1.00 93.38 353 ARG A CA 1
ATOM 2886 C C . ARG A 1 353 ? 10.366 10.205 -11.552 1.00 93.38 353 ARG A C 1
ATOM 2888 O O . ARG A 1 353 ? 9.713 10.667 -10.616 1.00 93.38 353 ARG A O 1
ATOM 2895 N N . LYS A 1 354 ? 11.700 10.262 -11.601 1.00 94.31 354 LYS A N 1
ATOM 2896 C CA . LYS A 1 354 ? 12.525 10.943 -10.588 1.00 94.31 354 LYS A CA 1
ATOM 2897 C C . LYS A 1 354 ? 12.086 12.397 -10.407 1.00 94.31 354 LYS A C 1
ATOM 2899 O O . LYS A 1 354 ? 11.786 12.811 -9.292 1.00 94.31 354 LYS A O 1
ATOM 2904 N N . GLN A 1 355 ? 11.927 13.138 -11.502 1.00 95.00 355 GLN A N 1
ATOM 2905 C CA . GLN A 1 355 ? 11.491 14.538 -11.476 1.00 95.00 355 GLN A CA 1
ATOM 2906 C C . GLN A 1 355 ? 10.113 14.720 -10.829 1.00 95.00 355 GLN A C 1
ATOM 2908 O O . GLN A 1 355 ? 9.906 15.670 -10.067 1.00 95.00 355 GLN A O 1
ATOM 2913 N N . ARG A 1 356 ? 9.173 13.802 -11.095 1.00 95.00 356 ARG A N 1
ATOM 2914 C CA . ARG A 1 356 ? 7.851 13.783 -10.451 1.00 95.00 356 ARG A CA 1
ATOM 2915 C C . ARG A 1 356 ? 7.960 13.544 -8.944 1.00 95.00 356 ARG A C 1
ATOM 2917 O O . ARG A 1 356 ? 7.319 14.263 -8.178 1.00 95.00 356 ARG A O 1
ATOM 2924 N N . ILE A 1 357 ? 8.774 12.576 -8.524 1.00 92.88 357 ILE A N 1
ATOM 2925 C CA . ILE A 1 357 ? 9.029 12.275 -7.106 1.00 92.88 357 ILE A CA 1
ATOM 2926 C C . ILE A 1 357 ? 9.654 13.493 -6.411 1.00 92.88 357 ILE A C 1
ATOM 2928 O O . ILE A 1 357 ? 9.156 13.937 -5.377 1.00 92.88 357 ILE A O 1
ATOM 2932 N N . ASP A 1 358 ? 10.675 14.105 -7.012 1.00 91.19 358 ASP A N 1
ATOM 2933 C CA . ASP A 1 358 ? 11.338 15.294 -6.470 1.00 91.19 358 ASP A CA 1
ATOM 2934 C C . ASP A 1 358 ? 10.378 16.487 -6.349 1.00 91.19 358 ASP A C 1
ATOM 2936 O O . ASP A 1 358 ? 10.394 17.217 -5.353 1.00 91.19 358 ASP A O 1
ATOM 2940 N N . ALA A 1 359 ? 9.501 16.688 -7.338 1.00 95.06 359 ALA A N 1
ATOM 2941 C CA . ALA A 1 359 ? 8.443 17.693 -7.266 1.00 95.06 359 ALA A CA 1
ATOM 2942 C C . ALA A 1 359 ? 7.462 17.411 -6.118 1.00 95.06 359 ALA A C 1
ATOM 2944 O O . ALA A 1 359 ? 7.102 18.333 -5.379 1.00 95.06 359 ALA A O 1
ATOM 2945 N N . GLY A 1 360 ? 7.088 16.145 -5.925 1.00 93.50 360 GLY A N 1
ATOM 2946 C CA . GLY A 1 360 ? 6.260 15.705 -4.807 1.00 93.50 360 GLY A CA 1
ATOM 2947 C C . GLY A 1 360 ? 6.917 15.962 -3.449 1.00 93.50 360 GLY A C 1
ATOM 2948 O O . GLY A 1 360 ? 6.265 16.492 -2.546 1.00 93.50 360 GLY A O 1
ATOM 2949 N N . TYR A 1 361 ? 8.216 15.684 -3.301 1.00 92.88 361 TYR A N 1
ATOM 2950 C CA . TYR A 1 361 ? 8.953 15.988 -2.068 1.00 92.88 361 TYR A CA 1
ATOM 2951 C C . TYR A 1 361 ? 9.007 17.490 -1.789 1.00 92.88 361 TYR A C 1
ATOM 2953 O O . TYR A 1 361 ? 8.805 17.908 -0.649 1.00 92.88 361 TYR A O 1
ATOM 2961 N N . ARG A 1 362 ? 9.194 18.330 -2.818 1.00 92.44 362 ARG A N 1
ATOM 2962 C CA . ARG A 1 362 ? 9.118 19.795 -2.661 1.00 92.44 362 ARG A CA 1
ATOM 2963 C C . ARG A 1 362 ? 7.741 20.251 -2.180 1.00 92.44 362 ARG A C 1
ATOM 2965 O O . ARG A 1 362 ? 7.661 21.146 -1.342 1.00 92.44 362 ARG A O 1
ATOM 2972 N N . GLN A 1 363 ? 6.659 19.658 -2.684 1.00 93.75 363 GLN A N 1
ATOM 2973 C CA . GLN A 1 363 ? 5.302 19.960 -2.216 1.00 93.75 363 GLN A CA 1
ATOM 2974 C C . GLN A 1 363 ? 5.085 19.499 -0.768 1.00 93.75 363 GLN A C 1
ATOM 2976 O O . GLN A 1 363 ? 4.568 20.260 0.048 1.00 93.75 363 GLN A O 1
ATOM 2981 N N . THR A 1 364 ? 5.540 18.293 -0.441 1.00 90.62 364 THR A N 1
ATOM 2982 C CA . THR A 1 364 ? 5.444 17.700 0.899 1.00 90.62 364 THR A CA 1
ATOM 2983 C C . THR A 1 364 ? 6.221 18.528 1.927 1.00 90.62 364 THR A C 1
ATOM 2985 O O . THR A 1 364 ? 5.708 18.822 3.002 1.00 90.62 364 THR A O 1
ATOM 2988 N N . ARG A 1 365 ? 7.397 19.054 1.559 1.00 89.19 365 ARG A N 1
ATOM 2989 C CA . ARG A 1 365 ? 8.173 19.984 2.397 1.00 89.19 365 ARG A CA 1
ATOM 2990 C C . ARG A 1 365 ? 7.426 21.292 2.684 1.00 89.19 365 ARG A C 1
ATOM 2992 O O . ARG A 1 365 ? 7.596 21.863 3.755 1.00 89.19 365 ARG A O 1
ATOM 2999 N N . LYS A 1 366 ? 6.573 21.778 1.771 1.00 93.50 366 LYS A N 1
ATOM 3000 C CA . LYS A 1 366 ? 5.724 22.956 2.047 1.00 93.50 366 LYS A CA 1
ATOM 3001 C C . LYS A 1 366 ? 4.673 22.655 3.117 1.00 93.50 366 LYS A C 1
ATOM 3003 O O . LYS A 1 366 ? 4.434 23.516 3.953 1.00 93.50 366 LYS A O 1
ATOM 3008 N N . LEU A 1 367 ? 4.064 21.466 3.091 1.00 92.94 367 LEU A N 1
ATOM 3009 C CA . LEU A 1 367 ? 3.136 21.015 4.139 1.00 92.94 367 LEU A CA 1
ATOM 3010 C C . LEU A 1 367 ? 3.857 20.907 5.484 1.00 92.94 367 LEU A C 1
ATOM 3012 O O . LEU A 1 367 ? 3.404 21.492 6.460 1.00 92.94 367 LEU A O 1
ATOM 3016 N N . GLN A 1 368 ? 5.020 20.249 5.492 1.00 89.12 368 GLN A N 1
ATOM 3017 C CA . GLN A 1 368 ? 5.883 20.143 6.667 1.00 89.12 368 GLN A CA 1
ATOM 3018 C C . GLN A 1 368 ? 6.177 21.529 7.252 1.00 89.12 368 GLN A C 1
ATOM 3020 O O . GLN A 1 368 ? 5.879 21.782 8.410 1.00 89.12 368 GLN A O 1
ATOM 3025 N N . ARG A 1 369 ? 6.665 22.475 6.441 1.00 90.56 369 ARG A N 1
ATOM 3026 C CA . ARG A 1 369 ? 6.947 23.842 6.905 1.00 90.56 369 ARG A CA 1
ATOM 3027 C C . ARG A 1 369 ? 5.721 24.539 7.491 1.00 90.56 369 ARG A C 1
ATOM 3029 O O . ARG A 1 369 ? 5.864 25.207 8.501 1.00 90.56 369 ARG A O 1
ATOM 3036 N N . ARG A 1 370 ? 4.526 24.382 6.909 1.00 92.44 370 ARG A N 1
ATOM 3037 C CA . ARG A 1 370 ? 3.306 24.982 7.481 1.00 92.44 370 ARG A CA 1
ATOM 3038 C C . ARG A 1 370 ? 2.979 24.421 8.861 1.00 92.44 370 ARG A C 1
ATOM 3040 O O . ARG A 1 370 ? 2.687 25.202 9.761 1.00 92.44 370 ARG A O 1
ATOM 3047 N N . VAL A 1 371 ? 3.069 23.101 9.024 1.00 91.62 371 VAL A N 1
ATOM 3048 C CA . VAL A 1 371 ? 2.860 22.438 10.319 1.00 91.62 371 VAL A CA 1
ATOM 3049 C C . VAL A 1 371 ? 3.920 22.891 11.324 1.00 91.62 371 VAL A C 1
ATOM 3051 O O . VAL A 1 371 ? 3.562 23.356 12.398 1.00 91.62 371 VAL A O 1
ATOM 3054 N N . GLY A 1 372 ? 5.202 22.865 10.948 1.00 89.69 372 GLY A N 1
ATOM 3055 C CA . GLY A 1 372 ? 6.307 23.285 11.814 1.00 89.69 372 GLY A CA 1
ATOM 3056 C C . GLY A 1 372 ? 6.239 24.760 12.221 1.00 89.69 372 GLY A C 1
ATOM 3057 O O . GLY A 1 372 ? 6.401 25.079 13.393 1.00 89.69 372 GLY A O 1
ATOM 3058 N N . CYS A 1 373 ? 5.916 25.666 11.290 1.00 90.62 373 CYS A N 1
ATOM 3059 C CA . CYS A 1 373 ? 5.711 27.080 11.613 1.00 90.62 373 CYS A CA 1
ATOM 3060 C C . CYS A 1 373 ? 4.538 27.285 12.577 1.00 90.62 373 CYS A C 1
ATOM 3062 O O . CYS A 1 373 ? 4.593 28.197 13.391 1.00 90.62 373 CYS A O 1
ATOM 3064 N N . GLY A 1 374 ? 3.476 26.479 12.481 1.00 89.06 374 GLY A N 1
ATOM 3065 C CA . GLY A 1 374 ? 2.371 26.502 13.439 1.00 89.06 374 GLY A CA 1
ATOM 3066 C C . GLY A 1 374 ? 2.761 25.950 14.811 1.00 89.06 374 GLY A C 1
ATOM 3067 O O . GLY A 1 374 ? 2.370 26.522 15.823 1.00 89.06 374 GLY A O 1
ATOM 3068 N N . TRP A 1 375 ? 3.567 24.884 14.828 1.00 87.62 375 TRP A N 1
ATOM 3069 C CA . TRP A 1 375 ? 4.038 24.212 16.039 1.00 87.62 375 TRP A CA 1
ATOM 3070 C C . TRP A 1 375 ? 5.014 25.056 16.873 1.00 87.62 375 TRP A C 1
ATOM 3072 O O . TRP A 1 375 ? 5.008 24.890 18.079 1.00 87.62 375 TRP A O 1
ATOM 3082 N N . ASN A 1 376 ? 5.768 25.976 16.251 1.00 87.19 376 ASN A N 1
ATOM 3083 C CA . ASN A 1 376 ? 6.626 27.040 16.821 1.00 87.19 376 ASN A CA 1
ATOM 3084 C C . ASN A 1 376 ? 7.294 26.771 18.205 1.00 87.19 376 ASN A C 1
ATOM 3086 O O . ASN A 1 376 ? 7.511 25.636 18.624 1.00 87.19 376 ASN A O 1
ATOM 3090 N N . GLU A 1 377 ? 7.719 27.825 18.908 1.00 87.62 377 GLU A N 1
ATOM 3091 C CA . GLU A 1 377 ? 8.318 27.734 20.240 1.00 87.62 377 GLU A CA 1
ATOM 3092 C C . GLU A 1 377 ? 7.301 27.255 21.288 1.00 87.62 377 GLU A C 1
ATOM 3094 O O . GLU A 1 377 ? 6.133 27.669 21.301 1.00 87.62 377 GLU A O 1
ATOM 3099 N N . GLU A 1 378 ? 7.758 26.387 22.192 1.00 85.31 378 GLU A N 1
ATOM 3100 C CA . GLU A 1 378 ? 6.967 25.910 23.324 1.00 85.31 378 GLU A CA 1
ATOM 3101 C C . GLU A 1 378 ? 6.504 27.071 24.214 1.00 85.31 378 GLU A C 1
ATOM 3103 O O . GLU A 1 378 ? 7.269 27.980 24.525 1.00 85.31 378 GLU A O 1
ATOM 3108 N N . GLY A 1 379 ? 5.224 27.064 24.596 1.00 86.75 379 GLY A N 1
ATOM 3109 C CA . GLY A 1 379 ? 4.608 28.137 25.384 1.00 86.75 379 GLY A CA 1
ATOM 3110 C C . GLY A 1 379 ? 4.236 29.400 24.596 1.00 86.75 379 GLY A C 1
ATOM 3111 O O . GLY A 1 379 ? 3.605 30.293 25.162 1.00 86.75 379 GLY A O 1
ATOM 3112 N N . SER A 1 380 ? 4.563 29.490 23.301 1.00 93.12 380 SER A N 1
ATOM 3113 C CA . SER A 1 380 ? 4.142 30.624 22.470 1.00 93.12 380 SER A CA 1
ATOM 3114 C C . SER A 1 380 ? 2.621 30.650 22.254 1.00 93.12 380 SER A C 1
ATOM 3116 O O . SER A 1 380 ? 1.960 29.612 22.158 1.00 93.12 380 SER A O 1
ATOM 3118 N N . GLU A 1 381 ? 2.046 31.850 22.116 1.00 93.75 381 GLU A N 1
ATOM 3119 C CA . GLU A 1 381 ? 0.617 32.007 21.799 1.00 93.75 381 GLU A CA 1
ATOM 3120 C C . GLU A 1 381 ? 0.254 31.334 20.467 1.00 93.75 381 GLU A C 1
ATOM 3122 O O . GLU A 1 381 ? -0.809 30.727 20.344 1.00 93.75 381 GLU A O 1
ATOM 3127 N N . GLN A 1 382 ? 1.163 31.383 19.491 1.00 93.06 382 GLN A N 1
ATOM 3128 C CA . GLN A 1 382 ? 0.986 30.731 18.199 1.00 93.06 382 GLN A CA 1
ATOM 3129 C C . GLN A 1 382 ? 0.865 29.209 18.333 1.00 93.06 382 GLN A C 1
ATOM 3131 O O . GLN A 1 382 ? -0.065 28.636 17.763 1.00 93.06 382 GLN A O 1
ATOM 3136 N N . ARG A 1 383 ? 1.756 28.569 19.106 1.00 90.81 383 ARG A N 1
ATOM 3137 C CA . ARG A 1 383 ? 1.685 27.126 19.362 1.00 90.81 383 ARG A CA 1
ATOM 3138 C C . ARG A 1 383 ? 0.396 26.758 20.090 1.00 90.81 383 ARG A C 1
ATOM 3140 O O . ARG A 1 383 ? -0.272 25.815 19.681 1.00 90.81 383 ARG A O 1
ATOM 3147 N N . ARG A 1 384 ? -0.015 27.546 21.090 1.00 91.31 384 ARG A N 1
ATOM 3148 C CA . ARG A 1 384 ? -1.288 27.334 21.801 1.00 91.31 384 ARG A CA 1
ATOM 3149 C C . ARG A 1 384 ? -2.488 27.373 20.849 1.00 91.31 384 ARG A C 1
ATOM 3151 O O . ARG A 1 384 ? -3.324 26.478 20.886 1.00 91.31 384 ARG A O 1
ATOM 3158 N N . LEU A 1 385 ? -2.566 28.375 19.968 1.00 93.19 385 LEU A N 1
ATOM 3159 C CA . LEU A 1 385 ? -3.643 28.477 18.972 1.00 93.19 385 LEU A CA 1
ATOM 3160 C C . LEU A 1 385 ? -3.610 27.320 17.963 1.00 93.19 385 LEU A C 1
ATOM 3162 O O . LEU A 1 385 ? -4.663 26.824 17.559 1.00 93.19 385 LEU A O 1
ATOM 3166 N N . PHE A 1 386 ? -2.415 26.886 17.554 1.00 92.44 386 PHE A N 1
ATOM 3167 C CA . PHE A 1 386 ? -2.246 25.720 16.690 1.00 92.44 386 PHE A CA 1
ATOM 3168 C C . PHE A 1 386 ? -2.755 24.447 17.373 1.00 92.44 386 PHE A C 1
ATOM 3170 O O . PHE A 1 386 ? -3.552 23.726 16.778 1.00 92.44 386 PHE A O 1
ATOM 3177 N N . GLU A 1 387 ? -2.338 24.192 18.614 1.00 89.69 387 GLU A N 1
ATOM 3178 C CA . GLU A 1 387 ? -2.770 23.053 19.428 1.00 89.69 387 GLU A CA 1
ATOM 3179 C C . GLU A 1 387 ? -4.290 23.062 19.629 1.00 89.69 387 GLU A C 1
ATOM 3181 O O . GLU A 1 387 ? -4.945 22.054 19.376 1.00 89.69 387 GLU A O 1
ATOM 3186 N N . GLU A 1 388 ? -4.882 24.206 19.982 1.00 90.81 388 GLU A N 1
ATOM 3187 C CA . GLU A 1 388 ? -6.336 24.359 20.121 1.00 90.81 388 GLU A CA 1
ATOM 3188 C C . GLU A 1 388 ? -7.081 23.980 18.830 1.00 90.81 388 GLU A C 1
ATOM 3190 O O . GLU A 1 388 ? -8.037 23.200 18.873 1.00 90.81 388 GLU A O 1
ATOM 3195 N N . GLN A 1 389 ? -6.631 24.476 17.671 1.00 92.94 389 GLN A N 1
ATOM 3196 C CA . GLN A 1 389 ? -7.221 24.127 16.371 1.00 92.94 389 GLN A CA 1
ATOM 3197 C C . GLN A 1 389 ? -7.011 22.654 16.014 1.00 92.94 389 GLN A C 1
ATOM 3199 O O . GLN A 1 389 ? -7.929 21.996 15.520 1.00 92.94 389 GLN A O 1
ATOM 3204 N N . TYR A 1 390 ? -5.810 22.138 16.260 1.00 89.75 390 TYR A N 1
ATOM 3205 C CA . TYR A 1 390 ? -5.439 20.755 16.003 1.00 89.75 390 TYR A CA 1
ATOM 3206 C C . TYR A 1 390 ? -6.310 19.795 16.824 1.00 89.75 390 TYR A C 1
ATOM 3208 O O . TYR A 1 390 ? -6.918 18.879 16.270 1.00 89.75 390 TYR A O 1
ATOM 3216 N N . PHE A 1 391 ? -6.468 20.047 18.125 1.00 86.56 391 PHE A N 1
ATOM 3217 C CA . PHE A 1 391 ? -7.313 19.249 19.012 1.00 86.56 391 PHE A CA 1
ATOM 3218 C C . PHE A 1 391 ? -8.806 19.397 18.706 1.00 86.56 391 PHE A C 1
ATOM 3220 O O . PHE A 1 391 ? -9.544 18.414 18.789 1.00 86.56 391 PHE A O 1
ATOM 3227 N N . ALA A 1 392 ? -9.270 20.591 18.325 1.00 89.50 392 ALA A N 1
ATOM 3228 C CA . ALA A 1 392 ? -10.645 20.776 17.868 1.00 89.50 392 ALA A CA 1
ATOM 3229 C C . ALA A 1 392 ? -10.948 19.906 16.636 1.00 89.50 392 ALA A C 1
ATOM 3231 O O . ALA A 1 392 ? -11.992 19.259 16.582 1.00 89.50 392 ALA A O 1
ATOM 3232 N N . GLN A 1 393 ? -10.007 19.816 15.696 1.00 88.38 393 GLN A N 1
ATOM 3233 C CA . GLN A 1 393 ? -10.143 18.975 14.504 1.00 88.38 393 GLN A CA 1
ATOM 3234 C C . GLN A 1 393 ? -10.046 17.488 14.822 1.00 88.38 393 GLN A C 1
ATOM 3236 O O . GLN A 1 393 ? -10.799 16.704 14.254 1.00 88.38 393 GLN A O 1
ATOM 3241 N N . LEU A 1 394 ? -9.180 17.088 15.760 1.00 84.31 394 LEU A N 1
ATOM 3242 C CA . LEU A 1 394 ? -9.167 15.708 16.249 1.00 84.31 394 LEU A CA 1
ATOM 3243 C C . LEU A 1 394 ? -10.548 15.315 16.807 1.00 84.31 394 LEU A C 1
ATOM 3245 O O . LEU A 1 394 ? -11.011 14.209 16.552 1.00 84.31 394 LEU A O 1
ATOM 3249 N N . LYS A 1 395 ? -11.246 16.218 17.510 1.00 84.44 395 LYS A N 1
ATOM 3250 C CA . LYS A 1 395 ? -12.618 15.970 17.994 1.00 84.44 395 LYS A CA 1
ATOM 3251 C C . LYS A 1 395 ? -13.629 15.871 16.853 1.00 84.44 395 LYS A C 1
ATOM 3253 O O . LYS A 1 395 ? -14.403 14.921 16.819 1.00 84.44 395 LYS A O 1
ATOM 3258 N N . GLU A 1 396 ? -13.620 16.833 15.931 1.00 87.19 396 GLU A N 1
ATOM 3259 C CA . GLU A 1 396 ? -14.553 16.882 14.793 1.00 87.19 396 GLU A CA 1
ATOM 3260 C C . GLU A 1 396 ? -14.446 15.633 13.908 1.00 87.19 396 GLU A C 1
ATOM 3262 O O . GLU A 1 396 ? -15.451 15.068 13.478 1.00 87.19 396 GLU A O 1
ATOM 3267 N N . GLU A 1 397 ? -13.222 15.157 13.697 1.00 83.00 397 GLU A N 1
ATOM 3268 C CA . GLU A 1 397 ? -12.925 13.990 12.871 1.00 83.00 397 GLU A CA 1
ATOM 3269 C C . GLU A 1 397 ? -13.103 12.649 13.610 1.00 83.00 397 GLU A C 1
ATOM 3271 O O . GLU A 1 397 ? -12.840 11.589 13.039 1.00 83.00 397 GLU A O 1
ATOM 3276 N N . ASN A 1 398 ? -13.591 12.677 14.860 1.00 80.06 398 ASN A N 1
ATOM 3277 C CA . ASN A 1 398 ? -13.739 11.524 15.757 1.00 80.06 398 ASN A CA 1
ATOM 3278 C C . ASN A 1 398 ? -12.423 10.761 15.989 1.00 80.06 398 ASN A C 1
ATOM 3280 O O . ASN A 1 398 ? -12.398 9.531 16.059 1.00 80.06 398 ASN A O 1
ATOM 3284 N N . PHE A 1 399 ? -11.322 11.500 16.099 1.00 75.12 399 PHE A N 1
ATOM 3285 C CA . PHE A 1 399 ? -9.983 10.982 16.371 1.00 75.12 399 PHE A CA 1
ATOM 3286 C C . PHE A 1 399 ? -9.611 10.967 17.856 1.00 75.12 399 PHE A C 1
ATOM 3288 O O . PHE A 1 399 ? -8.454 10.750 18.205 1.00 75.12 399 PHE A O 1
ATOM 3295 N N . ALA A 1 400 ? -10.561 11.207 18.745 1.00 67.25 400 ALA A N 1
ATOM 3296 C CA . ALA A 1 400 ? -10.348 11.073 20.176 1.00 67.25 400 ALA A CA 1
ATOM 3297 C C . ALA A 1 400 ? -11.691 10.949 20.876 1.00 67.25 400 ALA A C 1
ATOM 3299 O O . ALA A 1 400 ? -12.662 11.614 20.488 1.00 67.25 400 ALA A O 1
ATOM 3300 N N . ALA A 1 401 ? -11.744 10.111 21.907 1.00 62.56 401 ALA A N 1
ATOM 3301 C CA . ALA A 1 401 ? -12.968 9.945 22.662 1.00 62.56 401 ALA A CA 1
ATOM 3302 C C . ALA A 1 401 ? -13.284 11.216 23.471 1.00 62.56 401 ALA A C 1
ATOM 3304 O O . ALA A 1 401 ? -12.378 11.950 23.896 1.00 62.56 401 ALA A O 1
ATOM 3305 N N . PRO A 1 402 ? -14.571 11.494 23.743 1.00 58.44 402 PRO A N 1
ATOM 3306 C CA . PRO A 1 402 ? -14.950 12.516 24.707 1.00 58.44 402 PRO A CA 1
ATOM 3307 C C . PRO A 1 402 ? -14.295 12.238 26.073 1.00 58.44 402 PRO A C 1
ATOM 3309 O O . PRO A 1 402 ? -14.663 11.290 26.756 1.00 58.44 402 PRO A O 1
ATOM 3312 N N . GLY A 1 403 ? -13.326 13.069 26.472 1.00 62.12 403 GLY A N 1
ATOM 3313 C CA . GLY A 1 403 ? -12.633 12.968 27.767 1.00 62.12 403 GLY A CA 1
ATOM 3314 C C . GLY A 1 403 ? -11.165 12.524 27.714 1.00 62.12 403 GLY A C 1
ATOM 3315 O O . GLY A 1 403 ? -10.462 12.743 28.693 1.00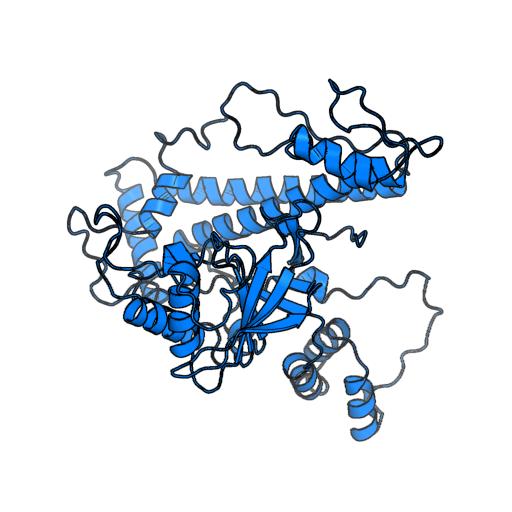 62.12 403 GLY A O 1
ATOM 3316 N N . GLU A 1 404 ? -10.660 12.015 26.584 1.00 61.72 404 GLU A N 1
ATOM 3317 C CA . GLU A 1 404 ? -9.253 11.570 26.438 1.00 61.72 404 GLU A CA 1
ATOM 3318 C C . GLU A 1 404 ? -8.237 12.717 26.259 1.00 61.72 404 GLU A C 1
ATOM 3320 O O . GLU A 1 404 ? -7.035 12.491 26.192 1.00 61.72 404 GLU A O 1
ATOM 3325 N N . PHE A 1 405 ? -8.691 13.970 26.176 1.00 57.00 405 PHE A N 1
ATOM 3326 C CA . PHE A 1 405 ? -7.829 15.119 25.860 1.00 57.00 405 PHE A CA 1
ATOM 3327 C C . PHE A 1 405 ? -7.126 15.762 27.051 1.00 57.00 405 PHE A C 1
ATOM 3329 O O . PHE A 1 405 ? -6.414 16.752 26.868 1.00 57.00 405 PHE A O 1
ATOM 3336 N N . PHE A 1 406 ? -7.339 15.271 28.268 1.00 51.78 406 PHE A N 1
ATOM 3337 C CA . PHE A 1 406 ? -6.617 15.834 29.394 1.00 51.78 406 PHE A CA 1
ATOM 3338 C C . PHE A 1 406 ? -5.190 15.307 29.357 1.00 51.78 406 PHE A C 1
ATOM 3340 O O . PHE A 1 406 ? -4.956 14.119 29.550 1.00 51.78 406 PHE A O 1
ATOM 3347 N N . MET A 1 407 ? -4.259 16.228 29.086 1.00 53.12 407 MET A N 1
ATOM 3348 C CA . MET A 1 407 ? -2.834 16.095 29.364 1.00 53.12 407 MET A CA 1
ATOM 3349 C C . MET A 1 407 ? -2.647 15.830 30.862 1.00 53.12 407 MET A C 1
ATOM 3351 O O . MET A 1 407 ? -2.195 16.702 31.601 1.00 53.12 407 MET A O 1
ATOM 3355 N N . GLU A 1 408 ? -3.025 14.652 31.353 1.00 55.44 408 GLU A N 1
ATOM 3356 C CA . GLU A 1 408 ? -2.400 14.171 32.570 1.00 55.44 408 GLU A CA 1
ATOM 3357 C C . GLU A 1 408 ? -0.908 14.072 32.239 1.00 55.44 408 GLU A C 1
ATOM 3359 O O . GLU A 1 408 ? -0.557 13.423 31.241 1.00 55.44 408 GLU A O 1
ATOM 3364 N N . PRO A 1 409 ? -0.033 14.776 32.981 1.00 47.97 409 PRO A N 1
ATOM 3365 C CA . PRO A 1 409 ? 1.403 14.690 32.774 1.00 47.97 409 PRO A CA 1
ATOM 3366 C C . PRO A 1 409 ? 1.820 13.214 32.791 1.00 47.97 409 PRO A C 1
ATOM 3368 O O . PRO A 1 409 ? 1.683 12.546 33.812 1.00 47.97 409 PRO A O 1
ATOM 3371 N N . GLY A 1 410 ? 2.279 12.699 31.645 1.00 53.31 410 GLY A N 1
ATOM 3372 C CA . GLY A 1 410 ? 2.629 11.284 31.462 1.00 53.31 410 GLY A CA 1
ATOM 3373 C C . GLY A 1 410 ? 1.678 10.461 30.581 1.00 53.31 410 GLY A C 1
ATOM 3374 O O . GLY A 1 410 ? 2.001 9.313 30.284 1.00 53.31 410 GLY A O 1
ATOM 3375 N N . SER A 1 411 ? 0.551 11.013 30.116 1.00 56.28 411 SER A N 1
ATOM 3376 C CA . SER A 1 411 ? -0.278 10.355 29.095 1.00 56.28 411 SER A CA 1
ATOM 3377 C C . SER A 1 411 ? 0.380 10.462 27.712 1.00 56.28 411 SER A C 1
ATOM 3379 O O . SER A 1 411 ? 0.622 11.550 27.189 1.00 56.28 411 SER A O 1
ATOM 3381 N N . TYR A 1 412 ? 0.717 9.310 27.131 1.00 56.41 412 TYR A N 1
ATOM 3382 C CA . TYR A 1 412 ? 1.287 9.208 25.788 1.00 56.41 412 TYR A CA 1
ATOM 3383 C C . TYR A 1 412 ? 0.228 9.597 24.752 1.00 56.41 412 TYR A C 1
ATOM 3385 O O . TYR A 1 412 ? -0.806 8.937 24.641 1.00 56.41 412 TYR A O 1
ATOM 3393 N N . ASN A 1 413 ? 0.480 10.649 23.973 1.00 68.19 413 ASN A N 1
ATOM 3394 C CA . ASN A 1 413 ? -0.365 11.007 22.841 1.00 68.19 413 ASN A CA 1
ATOM 3395 C C . ASN A 1 413 ? 0.412 10.765 21.549 1.00 68.19 413 ASN A C 1
ATOM 3397 O O . ASN A 1 413 ? 1.238 11.586 21.153 1.00 68.19 413 ASN A O 1
ATOM 3401 N N . ALA A 1 414 ? 0.089 9.671 20.857 1.00 67.00 414 ALA A N 1
ATOM 3402 C CA . ALA A 1 414 ? 0.738 9.288 19.604 1.00 67.00 414 ALA A CA 1
ATOM 3403 C C . ALA A 1 414 ? 0.723 10.408 18.540 1.00 67.00 414 ALA A C 1
ATOM 3405 O O . ALA A 1 414 ? 1.597 10.465 17.677 1.00 67.00 414 ALA A O 1
ATOM 3406 N N . TRP A 1 415 ? -0.248 11.329 18.592 1.00 70.06 415 TRP A N 1
ATOM 3407 C CA . TRP A 1 415 ? -0.301 12.484 17.692 1.00 70.06 415 TRP A CA 1
ATOM 3408 C C . TRP A 1 415 ? 0.721 13.559 18.032 1.00 70.06 415 TRP A C 1
ATOM 3410 O O . TRP A 1 415 ? 1.282 14.171 17.123 1.00 70.06 415 TRP A O 1
ATOM 3420 N N . LEU A 1 416 ? 0.960 13.781 19.323 1.00 72.50 416 LEU A N 1
ATOM 3421 C CA . LEU A 1 416 ? 2.032 14.654 19.774 1.00 72.50 416 LEU A CA 1
ATOM 3422 C C . LEU A 1 416 ? 3.381 14.025 19.454 1.00 72.50 416 LEU A C 1
ATOM 3424 O O . LEU A 1 416 ? 4.232 14.727 18.931 1.00 72.50 416 LEU A O 1
ATOM 3428 N N . ASP A 1 417 ? 3.554 12.716 19.639 1.00 72.69 417 ASP A N 1
ATOM 3429 C CA . ASP A 1 417 ? 4.797 12.028 19.266 1.00 72.69 417 ASP A CA 1
ATOM 3430 C C . ASP A 1 417 ? 5.093 12.150 17.776 1.00 72.69 417 ASP A C 1
ATOM 3432 O O . ASP A 1 417 ? 6.239 12.356 17.394 1.00 72.69 417 ASP A O 1
ATOM 3436 N N . LEU A 1 418 ? 4.073 12.081 16.913 1.00 73.56 418 LEU A N 1
ATOM 3437 C CA . LEU A 1 418 ? 4.254 12.371 15.491 1.00 73.56 418 LEU A CA 1
ATOM 3438 C C . LEU A 1 418 ? 4.742 13.809 15.282 1.00 73.56 418 LEU A C 1
ATOM 3440 O O . LEU A 1 418 ? 5.659 14.027 14.494 1.00 73.56 418 LEU A O 1
ATOM 3444 N N . LEU A 1 419 ? 4.160 14.789 15.977 1.00 78.88 419 LEU A N 1
ATOM 3445 C CA . LEU A 1 419 ? 4.609 16.177 15.885 1.00 78.88 419 LEU A CA 1
ATOM 3446 C C . LEU A 1 419 ? 6.045 16.341 16.404 1.00 78.88 419 LEU A C 1
ATOM 3448 O O . LEU A 1 419 ? 6.874 16.905 15.698 1.00 78.88 419 LEU A O 1
ATOM 3452 N N . TYR A 1 420 ? 6.385 15.779 17.562 1.00 79.38 420 TYR A N 1
ATOM 3453 C CA . TYR A 1 420 ? 7.744 15.796 18.100 1.00 79.38 420 TYR A CA 1
ATOM 3454 C C . TYR A 1 420 ? 8.732 15.083 17.165 1.00 79.38 420 TYR A C 1
ATOM 3456 O O . TYR A 1 420 ? 9.739 15.660 16.775 1.00 79.38 420 TYR A O 1
ATOM 3464 N N . MET A 1 421 ? 8.411 13.885 16.678 1.00 75.62 421 MET A N 1
ATOM 3465 C CA . MET A 1 421 ? 9.270 13.120 15.768 1.00 75.62 421 MET A CA 1
ATOM 3466 C C . MET A 1 421 ? 9.602 13.882 14.472 1.00 75.62 421 MET A C 1
ATOM 3468 O O . MET A 1 421 ? 10.685 13.702 13.915 1.00 75.62 421 MET A O 1
ATOM 3472 N N . TYR A 1 422 ? 8.680 14.707 13.962 1.00 75.75 422 TYR A N 1
ATOM 3473 C CA . TYR A 1 422 ? 8.879 15.444 12.709 1.00 75.75 422 TYR A CA 1
ATOM 3474 C C . TYR A 1 422 ? 9.326 16.901 12.879 1.00 75.75 422 TYR A C 1
ATOM 3476 O O . TYR A 1 422 ? 9.875 17.456 11.923 1.00 75.75 422 TYR A O 1
ATOM 3484 N N . PHE A 1 423 ? 9.054 17.530 14.025 1.00 78.56 423 PHE A N 1
ATOM 3485 C CA . PHE A 1 423 ? 9.172 18.983 14.205 1.00 78.56 423 PHE A CA 1
ATOM 3486 C C . PHE A 1 423 ? 9.903 19.409 15.476 1.00 78.56 423 PHE A C 1
ATOM 3488 O O . PHE A 1 423 ? 10.107 20.606 15.662 1.00 78.56 423 PHE A O 1
ATOM 3495 N N . ASP A 1 424 ? 10.303 18.479 16.341 1.00 75.31 424 ASP A N 1
ATOM 3496 C CA . ASP A 1 424 ? 11.174 18.805 17.462 1.00 75.31 424 ASP A CA 1
ATOM 3497 C C . ASP A 1 424 ? 12.572 19.172 16.933 1.00 75.31 424 ASP A C 1
ATOM 3499 O O . ASP A 1 424 ? 13.228 18.331 16.311 1.00 75.31 424 ASP A O 1
ATOM 3503 N N . PRO A 1 425 ? 13.060 20.402 17.168 1.00 64.38 425 PRO A N 1
ATOM 3504 C CA . PRO A 1 425 ? 14.382 20.820 16.714 1.00 64.38 425 PRO A CA 1
ATOM 3505 C C . PRO A 1 425 ? 15.522 20.026 17.371 1.00 64.38 425 PRO A C 1
ATOM 3507 O O . PRO A 1 425 ? 16.637 20.031 16.855 1.00 64.38 425 PRO A O 1
ATOM 3510 N N . THR A 1 426 ? 15.269 19.336 18.490 1.00 67.62 426 THR A N 1
ATOM 3511 C CA . THR A 1 426 ? 16.252 18.446 19.129 1.00 67.62 426 THR A CA 1
ATOM 3512 C C . THR A 1 426 ? 16.374 17.096 18.417 1.00 67.62 426 THR A C 1
ATOM 3514 O O . THR A 1 426 ? 17.397 16.417 18.539 1.00 67.62 426 THR A O 1
ATOM 3517 N N . HIS A 1 427 ? 15.375 16.720 17.614 1.00 62.28 427 HIS A N 1
ATOM 3518 C CA . HIS A 1 427 ? 15.425 15.537 16.770 1.00 62.28 427 HIS A CA 1
ATOM 3519 C C . HIS A 1 427 ? 16.144 15.876 15.455 1.00 62.28 427 HIS A C 1
ATOM 3521 O O . HIS A 1 427 ? 15.571 16.401 14.504 1.00 62.28 427 HIS A O 1
ATOM 3527 N N . ILE A 1 428 ? 17.427 15.506 15.389 1.00 52.28 428 ILE A N 1
ATOM 3528 C CA . ILE A 1 428 ? 18.376 15.745 14.276 1.00 52.28 428 ILE A CA 1
ATOM 3529 C C . ILE A 1 428 ? 17.892 15.191 12.913 1.00 52.28 428 ILE A C 1
ATOM 3531 O O . ILE A 1 428 ? 18.462 15.501 11.872 1.00 52.28 428 ILE A O 1
ATOM 3535 N N . TYR A 1 429 ? 16.806 14.413 12.868 1.00 52.81 429 TYR A N 1
ATOM 3536 C CA . TYR A 1 429 ? 16.336 13.715 11.667 1.00 52.81 429 TYR A CA 1
ATOM 3537 C C . TYR A 1 429 ? 16.013 14.610 10.453 1.00 52.81 429 TYR A C 1
ATOM 3539 O O . TYR A 1 429 ? 15.937 14.083 9.342 1.00 52.81 429 TYR A O 1
ATOM 3547 N N . TYR A 1 430 ? 15.847 15.932 10.613 1.00 50.31 430 TYR A N 1
ATOM 3548 C CA . TYR A 1 430 ? 15.478 16.833 9.508 1.00 50.31 430 TYR A CA 1
ATOM 3549 C C . TYR A 1 430 ? 16.205 18.191 9.479 1.00 50.31 430 TYR A C 1
ATOM 3551 O O . TYR A 1 430 ? 15.805 19.057 8.701 1.00 50.31 430 TYR A O 1
ATOM 3559 N N . ALA A 1 431 ? 17.274 18.383 10.262 1.00 43.31 431 ALA A N 1
ATOM 3560 C CA . ALA A 1 431 ? 17.987 19.667 10.375 1.00 43.31 431 ALA A CA 1
ATOM 3561 C C . ALA A 1 431 ? 18.923 20.011 9.190 1.00 43.31 431 ALA A C 1
ATOM 3563 O O . ALA A 1 431 ? 19.656 20.994 9.254 1.00 43.31 431 ALA A O 1
ATOM 3564 N N . GLY A 1 432 ? 18.875 19.246 8.095 1.00 46.94 432 GLY A N 1
ATOM 3565 C CA . GLY A 1 432 ? 19.627 19.543 6.876 1.00 46.94 432 GLY A CA 1
ATOM 3566 C C . GLY A 1 432 ? 18.997 20.683 6.068 1.00 46.94 432 GLY A C 1
ATOM 3567 O O . GLY A 1 432 ? 18.220 20.425 5.137 1.00 46.94 432 GLY A O 1
ATOM 3568 N N . GLU A 1 433 ? 19.326 21.926 6.428 1.00 38.94 433 GLU A N 1
ATOM 3569 C CA . GLU A 1 433 ? 19.240 23.100 5.543 1.00 38.94 433 GLU A CA 1
ATOM 3570 C C . GLU A 1 433 ? 20.510 23.298 4.713 1.00 38.94 433 GLU A C 1
ATOM 3572 O O . GLU A 1 433 ? 21.625 23.157 5.264 1.00 38.94 433 GLU A O 1
#

Nearest PDB structures (foldseek):
  1u9y-assembly1_A  TM=4.278E-01  e=3.148E+00  Methanocaldococcus jannaschii
  1rd6-assembly1_A  TM=3.650E-01  e=6.493E+00  Serratia marcescens
  7m0o-assembly1_A  TM=2.546E-01  e=2.519E+00  Streptomyces sviceus
  4cr6-assembly1_D  TM=3.150E-01  e=8.113E+00  Flavobacterium sp. 141-8

Secondary structure (DSSP, 8-state):
----TT-EE-TT--EEEEHHHHTSPPPPSS----PPPP-GGGS-HHHHHHHHHTS-HHHHHHHHHH-HHHHHHHHHHHHH---TTEEEEE--GGGG-TT--S-----B-HHHHTT--EEEEE-SSHHHHH--TTS-TTSS----HHHHHHHHHHHHHHH-TT--EEEEEEE--SSSSPPPTT---HHHHHHHHHHHTS-TT-EEEEEEEPSSTT-TT-EEEEEE--SSS--EEEEEEEE--EEEEPPBPPPPSSHHHHHHHHHHHHHHHHHHHHHHHHHHHHHHHHT-BTTBEEPSSTT---EESSHHHHHHHHHHTTTT-TT-TTSPTTS---PPPPPTTS-HHHHHHHHHHHHHHHHHHHHHHHHHHHHHHHH-STT-HHHHHHHHHHHHHHHHTT-S-TTTT---TT---HHHHHHHHHH-TT-GGG---

Solvent-accessible surface area (backbone atoms only — not comparable to full-atom values): 24834 Å² total; per-residue (Å²): 133,86,92,54,96,77,39,19,19,53,97,68,60,31,62,36,31,52,38,73,65,60,46,44,78,77,78,68,94,54,87,71,73,92,69,75,85,74,68,64,86,77,50,58,69,69,60,50,51,57,52,54,76,72,45,52,63,30,54,22,52,50,38,32,71,68,46,81,84,41,20,61,65,24,43,52,51,53,58,65,56,76,66,80,62,56,33,37,40,42,78,60,40,78,50,50,40,72,85,60,81,59,36,68,70,67,67,37,28,62,82,58,35,46,54,36,34,44,38,33,36,38,40,75,36,39,52,70,77,36,45,54,78,85,59,76,73,86,85,54,82,86,49,52,37,63,59,37,26,43,52,32,41,54,47,46,46,72,57,27,67,41,46,37,37,36,34,46,27,43,42,71,52,95,59,94,61,82,70,60,96,92,57,88,51,73,51,57,53,45,52,50,47,39,60,62,45,44,58,91,73,44,48,60,32,41,30,37,64,42,83,54,82,83,46,39,53,30,17,35,29,30,36,65,46,77,66,98,72,66,45,81,41,83,75,35,76,67,40,59,59,45,28,28,32,66,56,68,43,86,60,63,96,44,64,52,29,34,48,58,48,25,58,48,51,49,49,54,46,50,21,38,48,45,22,49,50,51,54,28,56,48,30,25,65,75,43,34,61,96,58,39,24,54,51,90,48,92,93,41,90,55,70,24,78,45,68,70,60,43,53,53,46,29,59,80,70,49,62,71,67,64,56,70,88,80,63,68,95,83,69,81,70,57,76,79,64,60,36,90,65,46,53,67,74,55,51,51,51,55,48,56,50,48,54,51,46,54,52,48,50,56,54,36,49,52,34,47,48,54,43,43,65,36,52,52,58,88,92,35,70,60,20,51,55,37,50,55,52,30,54,52,47,34,50,76,70,51,51,45,53,96,78,71,79,66,80,50,93,86,67,86,49,73,68,55,50,52,47,43,74,76,56,34,85,86,49,71,90,72,73,84,125

pLDDT: mean 85.02, std 13.37, range [38.94, 98.12]

Organism: Didymella rabiei (NCBI:txid5454)

Foldseek 3Di:
DDPDLQWFADPLRATEHAVCRVLDPDDPPDDPPPDDDDPLVPDDPVVNLVVLLPDDLSVLVVLLVPDPVSNPSSVVCNLPVPPPFEAAEDAPLVLLAPPLQFANPPQFAQVQLQSHQGHEYENQALCVRQPAQPPDPPDDDHDHSLVSLLSSQVSSCVRRVNHQEYEYENHDFPDQDDDDFPDDDSSVVSVLSSCLSHDPRYFYKYWRQDPPSVLSQFTFIWGWDHDPGTDIDGPHRGDRHHHYHHHGDQDDPALQNLLSVLVVLVVRLNRLVLRLLVSQQVLQCVQPDPCKRAQQDPPGRDIDNDPVVNVVVCVVVVSSPQAPPQDDPDPPRDDRGHDPRRDPVSVVSSVVSVVVSVVSVVVSVVSLVVSLVQCDDPPDPSNVVRVVRNVVVCVVVRRDDVPPPDCPPPDDDVVVVSCCCRHVPVNPRPPDD

InterPro domains:
  IPR013087 Zinc finger C2H2-type [PS00028] (295-319)

Mean predicted aligned error: 6.74 Å